Protein AF-0000000078660617 (afdb_homodimer)

pLDDT: mean 91.1, std 15.02, range [22.44, 98.62]

Secondary structure (DSSP, 8-state):
-TTGGGTTS---TTS---SEEEET-TTSHHHHHHHHH-TTS-EEEEES-HHHHHHHHHTT--EEE--GGGS-TTS-EEEEEEES-GGGSS-HHHHHHHHHHHHHHEEEEEEEEEE--TTHHHHHHTTEEETTTT-TT------HHHHHHHHHHHHHTTS-SEEEEEEEEE--BTTSTTEEETTSPTT--S--GGG------B-SS--EEEEEEEEE-S--HHHHHHHHHHHHHHSTT--EEEEEE-TT----/-TTGGGTTS---TTS---SEEEET-TTSHHHHHHHHH-TTS-EEEEES-HHHHHHHHHTT--EEE--GGGS-TTS-EEEEEEES-GGGSS-HHHHHHHHHHHHHHEEEEEEEEEE--TTHHHHHHTTEEETTTT-TT------HHHHHHHHHHHHHTTS-SEEEEEEEEE--BTTSTTEEETTSPTT--S--GGG------B-SS--EEEEEEEEE-S--HHHHHHHHHHHHHHSTT--EEEEEE-TT----

Solvent-accessible surface area (backbone atoms only — not comparable to full-atom values): 26597 Å² total; per-residue (Å²): 127,84,76,60,70,72,65,71,52,81,71,52,90,81,61,78,75,50,42,24,41,30,46,48,27,47,56,27,63,65,59,54,54,48,38,72,72,40,66,86,56,42,61,36,27,31,22,68,48,59,70,32,27,52,46,8,39,73,71,71,38,53,50,43,70,39,57,73,91,71,53,65,57,83,68,55,23,46,28,28,35,33,60,67,33,60,37,56,33,76,24,65,65,56,39,42,53,52,52,51,52,40,37,59,23,19,60,41,29,35,42,35,37,36,69,47,43,50,45,40,41,61,30,35,48,64,49,24,31,48,26,69,73,48,22,83,62,44,57,21,75,58,33,57,51,55,53,47,53,48,50,50,52,36,42,75,70,63,57,28,55,32,32,36,36,27,37,28,41,76,46,62,39,44,82,42,47,57,36,32,26,53,81,38,63,69,62,43,61,66,54,50,78,89,53,49,82,58,68,88,43,76,53,84,57,88,36,40,57,23,33,35,37,42,34,32,33,47,79,48,72,66,59,50,52,52,50,30,56,50,47,58,54,67,57,62,77,56,56,70,44,80,33,44,62,41,80,90,43,76,79,110,129,84,73,60,71,73,63,73,51,82,71,53,90,83,62,78,76,50,42,24,39,28,44,49,28,47,57,26,62,66,58,54,54,46,38,72,71,39,67,88,56,43,61,36,28,31,22,68,49,60,70,33,27,51,46,9,40,74,70,71,39,53,52,43,71,39,58,73,91,71,54,66,57,83,66,54,22,46,28,28,35,32,59,67,33,60,38,56,34,75,21,64,65,57,40,42,54,52,52,51,50,40,38,61,22,18,60,41,29,34,42,36,36,35,70,47,45,51,46,40,40,62,30,35,49,64,49,24,31,48,26,68,72,47,23,83,63,44,56,20,77,58,32,57,51,56,53,46,55,48,51,50,52,35,41,76,71,63,58,28,54,31,31,36,37,27,37,28,40,76,47,62,39,44,80,44,46,57,36,32,26,54,81,38,62,71,64,43,62,67,53,50,75,90,53,50,82,56,66,89,46,75,54,85,57,89,34,41,56,23,35,35,39,42,34,31,33,49,81,49,71,65,59,49,51,53,50,31,58,52,47,57,54,66,58,62,78,57,56,69,42,82,34,44,61,41,81,90,43,75,80,110

Structure (mmCIF, N/CA/C/O backbone):
data_AF-0000000078660617-model_v1
#
loop_
_entity.id
_entity.type
_entity.pdbx_description
1 polymer 'Methyltransferase domain-containing protein'
#
loop_
_atom_site.group_PDB
_atom_site.id
_atom_site.type_symbol
_atom_site.label_atom_id
_atom_site.label_alt_id
_atom_site.label_comp_id
_atom_site.label_asym_id
_atom_site.label_entity_id
_atom_site.label_seq_id
_atom_site.pdbx_PDB_ins_code
_atom_site.Cartn_x
_atom_site.Cartn_y
_atom_site.Cartn_z
_atom_site.occupancy
_atom_site.B_iso_or_equiv
_atom_site.auth_seq_id
_atom_site.auth_comp_id
_atom_site.auth_asym_id
_atom_site.auth_atom_id
_atom_site.pdbx_PDB_model_num
ATOM 1 N N . MET A 1 1 ? 3.074 -30.391 23.516 1 22.5 1 MET A N 1
ATOM 2 C CA . MET A 1 1 ? 2.209 -31.422 22.938 1 22.5 1 MET A CA 1
ATOM 3 C C . MET A 1 1 ? 2.09 -31.25 21.422 1 22.5 1 MET A C 1
ATOM 5 O O . MET A 1 1 ? 1.456 -32.062 20.75 1 22.5 1 MET A O 1
ATOM 9 N N . ASN A 1 2 ? 2.195 -29.891 21 1 25.31 2 ASN A N 1
ATOM 10 C CA . ASN A 1 2 ? 1.866 -29.5 19.625 1 25.31 2 ASN A CA 1
ATOM 11 C C . ASN A 1 2 ? 2.912 -30 18.641 1 25.31 2 ASN A C 1
ATOM 13 O O . ASN A 1 2 ? 3.121 -29.375 17.594 1 25.31 2 ASN A O 1
ATOM 17 N N . GLU A 1 3 ? 3.82 -30.859 19.062 1 29.42 3 GLU A N 1
ATOM 18 C CA . GLU A 1 3 ? 4.918 -31.594 18.453 1 29.42 3 GLU A CA 1
ATOM 19 C C . GLU A 1 3 ? 4.414 -32.5 17.344 1 29.42 3 GLU A C 1
ATOM 21 O O . GLU A 1 3 ? 5.203 -33.031 16.547 1 29.42 3 GLU A O 1
ATOM 26 N N . PHE A 1 4 ? 3.096 -32.875 17.516 1 28.97 4 PHE A N 1
ATOM 27 C CA . PHE A 1 4 ? 2.559 -33.969 16.688 1 28.97 4 PHE A CA 1
ATOM 28 C C . PHE A 1 4 ? 2.242 -33.469 15.281 1 28.97 4 PHE A C 1
ATOM 30 O O . PHE A 1 4 ? 1.921 -34.25 14.391 1 28.97 4 PHE A O 1
ATOM 37 N N . ALA A 1 5 ? 2.205 -32.188 15.117 1 35.31 5 ALA A N 1
ATOM 38 C CA . ALA A 1 5 ? 1.744 -31.641 13.852 1 35.31 5 ALA A CA 1
ATOM 39 C C . ALA A 1 5 ? 2.742 -31.922 12.734 1 35.31 5 ALA A C 1
ATOM 41 O O . ALA A 1 5 ? 2.434 -31.734 11.555 1 35.31 5 ALA A O 1
ATOM 42 N N . ASP A 1 6 ? 3.979 -32.156 13.055 1 36.5 6 ASP A N 1
ATOM 43 C CA . ASP A 1 6 ? 4.988 -32.5 12.055 1 36.5 6 ASP A CA 1
ATOM 44 C C . ASP A 1 6 ? 4.633 -33.781 11.312 1 36.5 6 ASP A C 1
ATOM 46 O O . ASP A 1 6 ? 5.152 -34.031 10.227 1 36.5 6 ASP A O 1
ATOM 50 N N . LEU A 1 7 ? 3.986 -34.75 12.008 1 35.75 7 LEU A N 1
ATOM 51 C CA . LEU A 1 7 ? 3.898 -36.156 11.664 1 35.75 7 LEU A CA 1
ATOM 52 C C . LEU A 1 7 ? 3 -36.375 10.453 1 35.75 7 LEU A C 1
ATOM 54 O O . LEU A 1 7 ? 3.117 -37.375 9.75 1 35.75 7 LEU A O 1
ATOM 58 N N . PHE A 1 8 ? 1.954 -35.562 10.367 1 38.44 8 PHE A N 1
ATOM 59 C CA . PHE A 1 8 ? 0.958 -36.031 9.414 1 38.44 8 PHE A CA 1
ATOM 60 C C . PHE A 1 8 ? 1.234 -35.5 8.023 1 38.44 8 PHE A C 1
ATOM 62 O O . PHE A 1 8 ? 0.303 -35.156 7.281 1 38.44 8 PHE A O 1
ATOM 69 N N . LEU A 1 9 ? 2.285 -34.688 7.836 1 46.97 9 LEU A N 1
ATOM 70 C CA . LEU A 1 9 ? 2.52 -34.562 6.402 1 46.97 9 LEU A CA 1
ATOM 71 C C . LEU A 1 9 ? 2.744 -35.938 5.781 1 46.97 9 LEU A C 1
ATOM 73 O O . LEU A 1 9 ? 3.406 -36.812 6.375 1 46.97 9 LEU A O 1
ATOM 77 N N . PRO A 1 10 ? 1.992 -36.562 4.969 1 40.28 10 PRO A N 1
ATOM 78 C CA . PRO A 1 10 ? 2.225 -37.906 4.484 1 40.28 10 PRO A CA 1
ATOM 79 C C . PRO A 1 10 ? 3.709 -38.25 4.324 1 40.28 10 PRO A C 1
ATOM 81 O O . PRO A 1 10 ? 4.41 -37.594 3.555 1 40.28 10 PRO A O 1
ATOM 84 N N . ASP A 1 11 ? 4.566 -38.281 5.281 1 39.41 11 ASP A N 1
ATOM 85 C CA . ASP A 1 11 ? 5.762 -39.094 5.039 1 39.41 11 ASP A CA 1
ATOM 86 C C . ASP A 1 11 ? 5.387 -40.5 4.609 1 39.41 11 ASP A C 1
ATOM 88 O O . ASP A 1 11 ? 6.168 -41.438 4.797 1 39.41 11 ASP A O 1
ATOM 92 N N . ALA A 1 12 ? 4.027 -40.844 4.465 1 36.88 12 ALA A N 1
ATOM 93 C CA . ALA A 1 12 ? 3.883 -42.312 4.273 1 36.88 12 ALA A CA 1
ATOM 94 C C . ALA A 1 12 ? 4.746 -42.781 3.115 1 36.88 12 ALA A C 1
ATOM 96 O O . ALA A 1 12 ? 4.738 -42.188 2.035 1 36.88 12 ALA A O 1
ATOM 97 N N . GLU A 1 13 ? 5.691 -43.562 3.223 1 41 13 GLU A N 1
ATOM 98 C CA . GLU A 1 13 ? 6.59 -44.25 2.291 1 41 13 GLU A CA 1
ATOM 99 C C . GLU A 1 13 ? 6.016 -44.25 0.878 1 41 13 GLU A C 1
ATOM 101 O O . GLU A 1 13 ? 6.75 -44.094 -0.1 1 41 13 GLU A O 1
ATOM 106 N N . GLY A 1 14 ? 4.758 -44.719 0.605 1 41.97 14 GLY A N 1
ATOM 107 C CA . GLY A 1 14 ? 4.113 -45 -0.665 1 41.97 14 GLY A CA 1
ATOM 108 C C . GLY A 1 14 ? 3.342 -43.812 -1.224 1 41.97 14 GLY A C 1
ATOM 109 O O . GLY A 1 14 ? 2.73 -43.906 -2.289 1 41.97 14 GLY A O 1
ATOM 110 N N . ALA A 1 15 ? 2.961 -42.812 -0.422 1 49.03 15 ALA A N 1
ATOM 111 C CA . ALA A 1 15 ? 2.09 -41.75 -0.929 1 49.03 15 ALA A CA 1
ATOM 112 C C . ALA A 1 15 ? 2.881 -40.719 -1.745 1 49.03 15 ALA A C 1
ATOM 114 O O . ALA A 1 15 ? 3.916 -40.219 -1.293 1 49.03 15 ALA A O 1
ATOM 115 N N . THR A 1 16 ? 2.75 -40.719 -3.041 1 60.44 16 THR A N 1
ATOM 116 C CA . THR A 1 16 ? 3.338 -39.812 -4.043 1 60.44 16 THR A CA 1
ATOM 117 C C . THR A 1 16 ? 3.283 -38.375 -3.58 1 60.44 16 THR A C 1
ATOM 119 O O . THR A 1 16 ? 2.264 -37.906 -3.053 1 60.44 16 THR A O 1
ATOM 122 N N . SER A 1 17 ? 4.355 -37.688 -3.342 1 81.12 17 SER A N 1
ATOM 123 C CA . SER A 1 17 ? 4.539 -36.281 -2.977 1 81.12 17 SER A CA 1
ATOM 124 C C . SER A 1 17 ? 3.703 -35.375 -3.865 1 81.12 17 SER A C 1
ATOM 126 O O . SER A 1 17 ? 3.588 -35.594 -5.07 1 81.12 17 SER A O 1
ATOM 128 N N . PRO A 1 18 ? 2.955 -34.5 -3.248 1 92.62 18 PRO A N 1
ATOM 129 C CA . PRO A 1 18 ? 2.17 -33.562 -4.074 1 92.62 18 PRO A CA 1
ATOM 130 C C . PRO A 1 18 ? 3.029 -32.781 -5.066 1 92.62 18 PRO A C 1
ATOM 132 O O . PRO A 1 18 ? 4.242 -32.656 -4.875 1 92.62 18 PRO A O 1
ATOM 135 N N . ASP A 1 19 ? 2.404 -32.469 -6.176 1 95.25 19 ASP A N 1
ATOM 136 C CA . ASP A 1 19 ? 3.064 -31.641 -7.188 1 95.25 19 ASP A CA 1
ATOM 137 C C . ASP A 1 19 ? 3.188 -30.188 -6.727 1 95.25 19 ASP A C 1
ATOM 139 O O . ASP A 1 19 ? 4.129 -29.484 -7.105 1 95.25 19 ASP A O 1
ATOM 143 N N . TYR A 1 20 ? 2.186 -29.734 -5.957 1 96.62 20 TYR A N 1
ATOM 144 C CA . TYR A 1 20 ? 2.234 -28.344 -5.516 1 96.62 20 TYR A CA 1
ATOM 145 C C . TYR A 1 20 ? 1.465 -28.156 -4.215 1 96.62 20 TYR A C 1
ATOM 147 O O . TYR A 1 20 ? 0.641 -29 -3.848 1 96.62 20 TYR A O 1
ATOM 155 N N . TYR A 1 21 ? 1.816 -27.094 -3.518 1 97.75 21 TYR A N 1
ATOM 156 C CA . TYR A 1 21 ? 1.036 -26.625 -2.381 1 97.75 21 TYR A CA 1
ATOM 157 C C . TYR A 1 21 ? 0.252 -25.375 -2.742 1 97.75 21 TYR A C 1
ATOM 159 O O . TYR A 1 21 ? 0.714 -24.547 -3.539 1 97.75 21 TYR A O 1
ATOM 167 N N . ASP A 1 22 ? -0.92 -25.266 -2.197 1 98.38 22 ASP A N 1
ATOM 168 C CA . ASP A 1 22 ? -1.673 -24.016 -2.184 1 98.38 22 ASP A CA 1
ATOM 169 C C . ASP A 1 22 ? -1.687 -23.406 -0.786 1 98.38 22 ASP A C 1
ATOM 171 O O . ASP A 1 22 ? -2.449 -23.828 0.081 1 98.38 22 ASP A O 1
ATOM 175 N N . PHE A 1 23 ? -0.853 -22.406 -0.608 1 98.5 23 PHE A N 1
ATOM 176 C CA . PHE A 1 23 ? -0.718 -21.734 0.679 1 98.5 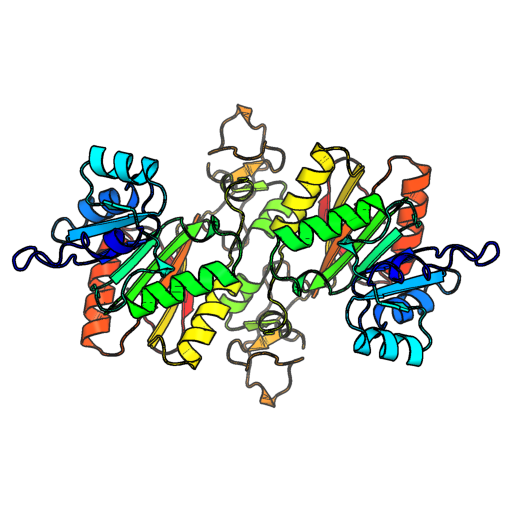23 PHE A CA 1
ATOM 177 C C . PHE A 1 23 ? -1.911 -20.812 0.942 1 98.5 23 PHE A C 1
ATOM 179 O O . PHE A 1 23 ? -2.256 -19.984 0.106 1 98.5 23 PHE A O 1
ATOM 186 N N . GLY A 1 24 ? -2.463 -20.922 2.158 1 98.5 24 GLY A N 1
ATOM 187 C CA . GLY A 1 24 ? -3.695 -20.188 2.436 1 98.5 24 GLY A CA 1
ATOM 188 C C . GLY A 1 24 ? -4.867 -20.672 1.597 1 98.5 24 GLY A C 1
ATOM 189 O O . GLY A 1 24 ? -5.566 -19.859 0.987 1 98.5 24 GLY A O 1
ATOM 190 N N . CYS A 1 25 ? -5.16 -21.922 1.626 1 98.44 25 CYS A N 1
ATOM 191 C CA . CYS A 1 25 ? -6.059 -22.516 0.647 1 98.44 25 CYS A CA 1
ATOM 192 C C . CYS A 1 25 ? -7.516 -22.25 1.005 1 98.44 25 CYS A C 1
ATOM 194 O O . CYS A 1 25 ? -8.406 -22.453 0.185 1 98.44 25 CYS A O 1
ATOM 196 N N . SER A 1 26 ? -7.742 -21.859 2.229 1 98.06 26 SER A N 1
ATOM 197 C CA . SER A 1 26 ? -9.102 -21.609 2.695 1 98.06 26 SER A CA 1
ATOM 198 C C . SER A 1 26 ? -10.016 -22.797 2.389 1 98.06 26 SER A C 1
ATOM 200 O O . SER A 1 26 ? -9.68 -23.938 2.703 1 98.06 26 SER A O 1
ATOM 202 N N . SER A 1 27 ? -11.156 -22.578 1.666 1 98.19 27 SER A N 1
ATOM 203 C CA . SER A 1 27 ? -12.117 -23.641 1.419 1 98.19 27 SER A CA 1
ATOM 204 C C . SER A 1 27 ? -11.75 -24.453 0.174 1 98.19 27 SER A C 1
ATOM 206 O O . SER A 1 27 ? -12.523 -25.297 -0.279 1 98.19 27 SER A O 1
ATOM 208 N N . GLY A 1 28 ? -10.664 -24.188 -0.435 1 98.25 28 GLY A N 1
ATOM 209 C CA . GLY A 1 28 ? -10.133 -25.031 -1.489 1 98.25 28 GLY A CA 1
ATOM 210 C C . GLY A 1 28 ? -10.516 -24.562 -2.881 1 98.25 28 GLY A C 1
ATOM 211 O O . GLY A 1 28 ? -10.398 -25.328 -3.848 1 98.25 28 GLY A O 1
ATOM 212 N N . GLY A 1 29 ? -11 -23.344 -3.025 1 96.38 29 GLY A N 1
ATOM 213 C CA . GLY A 1 29 ? -11.445 -22.844 -4.312 1 96.38 29 GLY A CA 1
ATOM 214 C C . GLY A 1 29 ? -10.375 -22.906 -5.383 1 96.38 29 GLY A C 1
ATOM 215 O O . GLY A 1 29 ? -10.633 -23.344 -6.504 1 96.38 29 GLY A O 1
ATOM 216 N N . ASN A 1 30 ? -9.195 -22.422 -5.082 1 96.31 30 ASN A N 1
ATOM 217 C CA . ASN A 1 30 ? -8.102 -22.422 -6.051 1 96.31 30 ASN A CA 1
ATOM 218 C C . ASN A 1 30 ? -7.676 -23.844 -6.406 1 96.31 30 ASN A C 1
ATOM 220 O O . ASN A 1 30 ? -7.309 -24.125 -7.551 1 96.31 30 ASN A O 1
ATOM 224 N N . LEU A 1 31 ? -7.664 -24.75 -5.438 1 96.94 31 LEU A N 1
ATOM 225 C CA . LEU A 1 31 ? -7.359 -26.156 -5.707 1 96.94 31 LEU A CA 1
ATOM 226 C C . LEU A 1 31 ? -8.328 -26.734 -6.73 1 96.94 31 LEU A C 1
ATOM 228 O O . LEU A 1 31 ? -7.906 -27.391 -7.688 1 96.94 31 LEU A O 1
ATOM 232 N N . ALA A 1 32 ? -9.562 -26.469 -6.477 1 96.19 32 ALA A N 1
ATOM 233 C CA . ALA A 1 32 ? -10.594 -26.953 -7.395 1 96.19 32 ALA A CA 1
ATOM 234 C C . ALA A 1 32 ? -10.406 -26.359 -8.789 1 96.19 32 ALA A C 1
ATOM 236 O O . ALA A 1 32 ? -10.555 -27.047 -9.797 1 96.19 32 ALA A O 1
ATOM 237 N N . PHE A 1 33 ? -10.109 -25.094 -8.781 1 93 33 PHE A N 1
ATOM 238 C CA . PHE A 1 33 ? -9.891 -24.375 -10.031 1 93 33 PHE A CA 1
ATOM 239 C C . PHE A 1 33 ? -8.75 -25.016 -10.82 1 93 33 PHE A C 1
ATOM 241 O O . PHE A 1 33 ? -8.914 -25.344 -12 1 93 33 PHE A O 1
ATOM 248 N N . ILE A 1 34 ? -7.637 -25.266 -10.258 1 93.31 34 ILE A N 1
ATOM 249 C CA . ILE A 1 34 ? -6.457 -25.812 -10.914 1 93.31 34 ILE A CA 1
ATOM 250 C C . ILE A 1 34 ? -6.746 -27.25 -11.367 1 93.31 34 ILE A C 1
ATOM 252 O O . ILE A 1 34 ? -6.379 -27.641 -12.477 1 93.31 34 ILE A O 1
ATOM 256 N N . ALA A 1 35 ? -7.434 -27.969 -10.547 1 93 35 ALA A N 1
ATOM 257 C CA . ALA A 1 35 ? -7.766 -29.344 -10.867 1 93 35 ALA A CA 1
ATOM 258 C C . ALA A 1 35 ? -8.617 -29.438 -12.125 1 93 35 ALA A C 1
ATOM 260 O O . ALA A 1 35 ? -8.547 -30.422 -12.875 1 93 35 ALA A O 1
ATOM 261 N N . GLY A 1 36 ? -9.391 -28.453 -12.312 1 89.25 36 GLY A N 1
ATOM 262 C CA . GLY A 1 36 ? -10.234 -28.422 -13.5 1 89.25 36 GLY A CA 1
ATOM 263 C C . GLY A 1 36 ? -9.438 -28.312 -14.789 1 89.25 36 GLY A C 1
ATOM 264 O O . GLY A 1 36 ? -9.859 -28.812 -15.828 1 89.25 36 GLY A O 1
ATOM 265 N N . PHE A 1 37 ? -8.305 -27.672 -14.75 1 86.12 37 PHE A N 1
ATOM 266 C CA . PHE A 1 37 ? -7.504 -27.438 -15.953 1 86.12 37 PHE A CA 1
ATOM 267 C C . PHE A 1 37 ? -6.316 -28.391 -16 1 86.12 37 PHE A C 1
ATOM 269 O O . PHE A 1 37 ? -5.824 -28.719 -17.094 1 86.12 37 PHE A O 1
ATOM 276 N N . LEU A 1 38 ? -5.906 -28.781 -14.828 1 89.94 38 LEU A N 1
ATOM 277 C CA . LEU A 1 38 ? -4.742 -29.656 -14.711 1 89.94 38 LEU A CA 1
ATOM 278 C C . LEU A 1 38 ? -5.035 -30.844 -13.797 1 89.94 38 LEU A C 1
ATOM 280 O O . LEU A 1 38 ? -4.402 -31 -12.75 1 89.94 38 LEU A O 1
ATOM 284 N N . PRO A 1 39 ? -5.859 -31.688 -14.25 1 91.5 39 PRO A N 1
ATOM 285 C CA . PRO A 1 39 ? -6.301 -32.781 -13.398 1 91.5 39 PRO A CA 1
ATOM 286 C C . PRO A 1 39 ? -5.172 -33.781 -13.062 1 91.5 39 PRO A C 1
ATOM 288 O O . PRO A 1 39 ? -5.281 -34.531 -12.117 1 91.5 39 PRO A O 1
ATOM 291 N N . GLU A 1 40 ? -4.141 -33.781 -13.773 1 92.62 40 GLU A N 1
ATOM 292 C CA . GLU A 1 40 ? -3.035 -34.688 -13.562 1 92.62 40 GLU A CA 1
ATOM 293 C C . GLU A 1 40 ? -2.164 -34.25 -12.391 1 92.62 40 GLU A C 1
ATOM 295 O O . GLU A 1 40 ? -1.352 -35.031 -11.891 1 92.62 40 GLU A O 1
ATOM 300 N N . LEU A 1 41 ? -2.283 -33.062 -12.008 1 93.62 41 LEU A N 1
ATOM 301 C CA . LEU A 1 41 ? -1.464 -32.531 -10.914 1 93.62 41 LEU A CA 1
ATOM 302 C C . LEU A 1 41 ? -2.141 -32.781 -9.57 1 93.62 41 LEU A C 1
ATOM 304 O O . LEU A 1 41 ? -3.359 -32.625 -9.445 1 93.62 41 LEU A O 1
ATOM 308 N N . LYS A 1 42 ? -1.396 -33.156 -8.625 1 95.5 42 LYS A N 1
ATOM 309 C CA . LYS A 1 42 ? -1.876 -33.344 -7.258 1 95.5 42 LYS A CA 1
ATOM 310 C C . LYS A 1 42 ? -1.527 -32.125 -6.383 1 95.5 42 LYS A C 1
ATOM 312 O O . LYS A 1 42 ? -0.35 -31.844 -6.141 1 95.5 42 LYS A O 1
ATOM 317 N N . GLY A 1 43 ? -2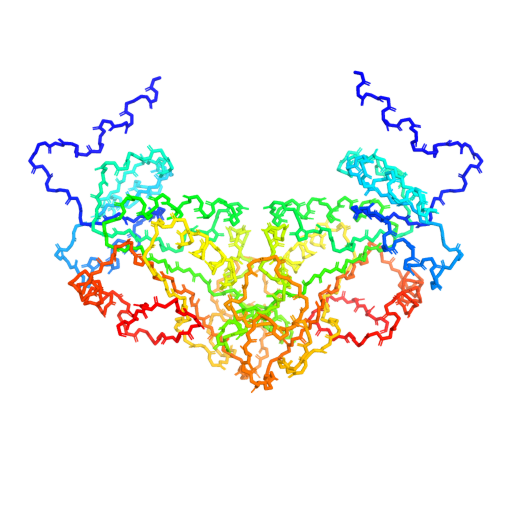.541 -31.531 -5.891 1 96.62 43 GLY A N 1
ATOM 318 C CA . GLY A 1 43 ? -2.348 -30.375 -5.023 1 96.62 43 GLY A CA 1
ATOM 319 C C . GLY A 1 43 ? -2.752 -30.641 -3.584 1 96.62 43 GLY A C 1
ATOM 320 O O . GLY A 1 43 ? -3.67 -31.422 -3.326 1 96.62 43 GLY A O 1
ATOM 321 N N . VAL A 1 44 ? -2.068 -30 -2.664 1 97.81 44 VAL A N 1
ATOM 322 C CA . VAL A 1 44 ? -2.438 -30.016 -1.252 1 97.81 44 VAL A CA 1
ATOM 323 C C . VAL A 1 44 ? -2.568 -28.578 -0.731 1 97.81 44 VAL A C 1
ATOM 325 O O . VAL A 1 44 ? -1.656 -27.766 -0.9 1 97.81 44 VAL A O 1
ATOM 328 N N . GLY A 1 45 ? -3.707 -28.312 -0.144 1 98.38 45 GLY A N 1
ATOM 329 C CA . GLY A 1 45 ? -3.918 -27.016 0.482 1 98.38 45 GLY A CA 1
ATOM 330 C C . GLY A 1 45 ? -3.371 -26.938 1.895 1 98.38 45 GLY A C 1
ATOM 331 O O . GLY A 1 45 ? -3.447 -27.906 2.648 1 98.38 45 GLY A O 1
ATOM 332 N N . ILE A 1 46 ? -2.805 -25.812 2.217 1 98.38 46 ILE A N 1
ATOM 333 C CA . ILE A 1 46 ? -2.312 -25.547 3.564 1 98.38 46 ILE A CA 1
ATOM 334 C C . ILE A 1 46 ? -3.016 -24.312 4.145 1 98.38 46 ILE A C 1
ATOM 336 O O . ILE A 1 46 ? -3.023 -23.25 3.525 1 98.38 46 ILE A O 1
ATOM 340 N N . ASP A 1 47 ? -3.629 -24.438 5.281 1 98.44 47 ASP A N 1
ATOM 341 C CA . ASP A 1 47 ? -4.266 -23.312 5.977 1 98.44 47 ASP A CA 1
ATOM 342 C C . ASP A 1 47 ? -4.219 -23.516 7.488 1 98.44 47 ASP A C 1
ATOM 344 O O . ASP A 1 47 ? -4.254 -24.641 7.977 1 98.44 47 ASP A O 1
ATOM 348 N N . ILE A 1 48 ? -4.113 -22.453 8.195 1 98 48 ILE A N 1
ATOM 349 C CA . ILE A 1 48 ? -3.996 -22.531 9.648 1 98 48 ILE A CA 1
ATOM 350 C C . ILE A 1 48 ? -5.383 -22.688 10.266 1 98 48 ILE A C 1
ATOM 352 O O . ILE A 1 48 ? -5.512 -23.094 11.422 1 98 48 ILE A O 1
ATOM 356 N N . ASN A 1 49 ? -6.43 -22.328 9.523 1 98 49 ASN A N 1
ATOM 357 C CA . ASN A 1 49 ? -7.801 -22.344 10.016 1 98 49 ASN A CA 1
ATOM 358 C C . ASN A 1 49 ? -8.445 -23.719 9.852 1 98 49 ASN A C 1
ATOM 360 O O . ASN A 1 49 ? -8.742 -24.141 8.734 1 98 49 ASN A O 1
ATOM 364 N N . GLU A 1 50 ? -8.812 -24.328 10.906 1 98.19 50 GLU A N 1
ATOM 365 C CA . GLU A 1 50 ? -9.336 -25.703 10.914 1 98.19 50 GLU A CA 1
ATOM 366 C C . GLU A 1 50 ? -10.688 -25.766 10.211 1 98.19 50 GLU A C 1
ATOM 368 O O . GLU A 1 50 ? -10.969 -26.734 9.492 1 98.19 50 GLU A O 1
ATOM 373 N N . ALA A 1 51 ? -11.438 -24.812 10.438 1 98.44 51 ALA A N 1
ATOM 374 C CA . ALA A 1 51 ? -12.773 -24.812 9.844 1 98.44 51 ALA A CA 1
ATOM 375 C C . ALA A 1 51 ? -12.695 -24.703 8.32 1 98.44 51 ALA A C 1
ATOM 377 O O . ALA A 1 51 ? -13.461 -25.344 7.602 1 98.44 51 ALA A O 1
ATOM 378 N N . LYS A 1 52 ? -11.812 -23.906 7.809 1 98.5 52 LYS A N 1
ATOM 379 C CA . LYS A 1 52 ? -11.633 -23.75 6.367 1 98.5 52 LYS A CA 1
ATOM 380 C C . LYS A 1 52 ? -11.094 -25.031 5.734 1 98.5 52 LYS A C 1
ATOM 382 O O . LYS A 1 52 ? -11.539 -25.438 4.664 1 98.5 52 LYS A O 1
ATOM 387 N N . VAL A 1 53 ? -10.18 -25.656 6.398 1 98.38 53 VAL A N 1
ATOM 388 C CA . VAL A 1 53 ? -9.609 -26.906 5.898 1 98.38 53 VAL A CA 1
ATOM 389 C C . VAL A 1 53 ? -10.695 -27.969 5.82 1 98.38 53 VAL A C 1
ATOM 391 O O . VAL A 1 53 ? -10.781 -28.703 4.832 1 98.38 53 VAL A O 1
ATOM 394 N N . ALA A 1 54 ? -11.531 -28.016 6.871 1 98.5 54 ALA A N 1
ATOM 395 C CA . ALA A 1 54 ? -12.625 -28.984 6.871 1 98.5 54 ALA A CA 1
ATOM 396 C C . ALA A 1 54 ? -13.562 -28.75 5.688 1 98.5 54 ALA A C 1
ATOM 398 O O . ALA A 1 54 ? -14.016 -29.719 5.055 1 98.5 54 ALA A O 1
ATOM 399 N N . LEU A 1 55 ? -13.789 -27.562 5.398 1 98.56 55 LEU A N 1
ATOM 400 C CA . LEU A 1 55 ? -14.633 -27.219 4.262 1 98.56 55 LEU A CA 1
ATOM 401 C C . LEU A 1 55 ? -13.992 -27.656 2.951 1 98.56 55 LEU A C 1
ATOM 403 O O . LEU A 1 55 ? -14.664 -28.172 2.064 1 98.56 55 LEU A O 1
ATOM 407 N N . ALA A 1 56 ? -12.75 -27.422 2.812 1 98.44 56 ALA A N 1
ATOM 408 C CA . ALA A 1 56 ? -12.023 -27.828 1.615 1 98.44 56 ALA A CA 1
ATOM 409 C C . ALA A 1 56 ? -12.086 -29.344 1.427 1 98.44 56 ALA A C 1
ATOM 411 O O . ALA A 1 56 ? -12.344 -29.828 0.322 1 98.44 56 ALA A O 1
ATOM 412 N N . GLN A 1 57 ? -11.898 -30.047 2.508 1 98.19 57 GLN A N 1
ATOM 413 C CA . GLN A 1 57 ? -11.945 -31.5 2.469 1 98.19 57 GLN A CA 1
ATOM 414 C C . GLN A 1 57 ? -13.336 -32 2.092 1 98.19 57 GLN A C 1
ATOM 416 O O . GLN A 1 57 ? -13.477 -32.906 1.28 1 98.19 57 GLN A O 1
ATOM 421 N N . ASN A 1 58 ? -14.289 -31.344 2.645 1 98.31 58 ASN A N 1
ATOM 422 C CA . ASN A 1 58 ? -15.664 -31.703 2.332 1 98.31 58 ASN A CA 1
ATOM 423 C C . ASN A 1 58 ? -15.977 -31.484 0.855 1 98.31 58 ASN A C 1
ATOM 425 O O . ASN A 1 58 ? -16.828 -32.188 0.287 1 98.31 58 ASN A O 1
ATOM 429 N N . ARG A 1 59 ? -15.227 -30.641 0.26 1 97.62 59 ARG A N 1
ATOM 430 C CA . ARG A 1 59 ? -15.43 -30.328 -1.151 1 97.62 59 ARG A CA 1
ATOM 431 C C . ARG A 1 59 ? -14.555 -31.203 -2.037 1 97.62 59 ARG A C 1
ATOM 433 O O . ARG A 1 59 ? -14.445 -30.969 -3.242 1 97.62 59 ARG A O 1
ATOM 440 N N . GLY A 1 60 ? -13.828 -32.094 -1.426 1 96.69 60 GLY A N 1
ATOM 441 C CA . GLY A 1 60 ? -13.094 -33.094 -2.188 1 96.69 60 GLY A CA 1
ATOM 442 C C . GLY A 1 60 ? -11.633 -32.719 -2.398 1 96.69 60 GLY A C 1
ATOM 443 O O . GLY A 1 60 ? -10.938 -33.344 -3.199 1 96.69 60 GLY A O 1
ATOM 444 N N . GLN A 1 61 ? -11.227 -31.672 -1.709 1 97.19 61 GLN A N 1
ATOM 445 C CA . GLN A 1 61 ? 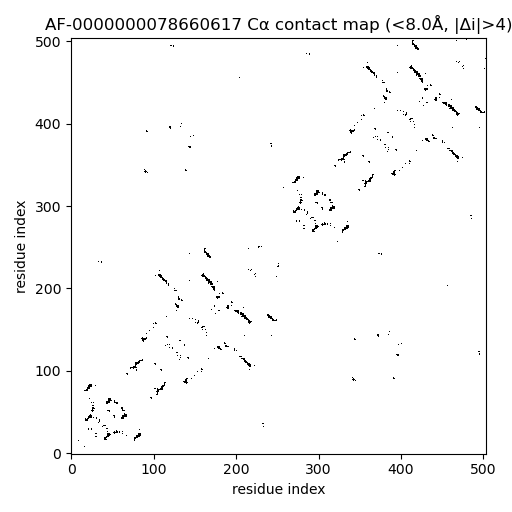-9.836 -31.25 -1.865 1 97.19 61 GLN A CA 1
ATOM 446 C C . GLN A 1 61 ? -8.953 -31.844 -0.77 1 97.19 61 GLN A C 1
ATOM 448 O O . GLN A 1 61 ? -9.422 -32.094 0.347 1 97.19 61 GLN A O 1
ATOM 453 N N . GLU A 1 62 ? -7.719 -32.125 -1.151 1 97.38 62 GLU A N 1
ATOM 454 C CA . GLU A 1 62 ? -6.73 -32.469 -0.128 1 97.38 62 GLU A CA 1
ATOM 455 C C . GLU A 1 62 ? -6.188 -31.203 0.539 1 97.38 62 GLU A C 1
ATOM 457 O O . GLU A 1 62 ? -5.648 -30.312 -0.133 1 97.38 62 GLU A O 1
ATOM 462 N N . ALA A 1 63 ? -6.371 -31.109 1.861 1 97.81 63 ALA A N 1
ATOM 463 C CA . ALA A 1 63 ? -5.922 -29.938 2.613 1 97.81 63 ALA A CA 1
ATOM 464 C C . ALA A 1 63 ? -5.508 -30.328 4.031 1 97.81 63 ALA A C 1
ATOM 466 O O . ALA A 1 63 ? -6.051 -31.281 4.605 1 97.81 63 ALA A O 1
ATOM 467 N N . ILE A 1 64 ? -4.566 -29.578 4.602 1 97.12 64 ILE A N 1
ATOM 468 C CA . ILE A 1 64 ? -4.051 -29.891 5.93 1 97.12 64 ILE A CA 1
ATOM 469 C C . ILE A 1 64 ? -3.975 -28.609 6.758 1 97.12 64 ILE A C 1
ATOM 471 O O . ILE A 1 64 ? -3.678 -27.531 6.23 1 97.12 64 ILE A O 1
ATOM 475 N N . VAL A 1 65 ? -4.25 -28.734 8.055 1 97.88 65 VAL A N 1
ATOM 476 C CA . VAL A 1 65 ? -4.09 -27.625 8.984 1 97.88 65 VAL A CA 1
ATOM 477 C C . VAL A 1 65 ? -2.621 -27.484 9.383 1 97.88 65 VAL A C 1
ATOM 479 O O . VAL A 1 65 ? -2.051 -28.391 9.992 1 97.88 65 VAL A O 1
ATOM 482 N N . ARG A 1 66 ? -2.021 -26.328 9.031 1 96.75 66 ARG A N 1
ATOM 483 C CA . ARG A 1 66 ? -0.616 -26.109 9.367 1 96.75 66 ARG A CA 1
ATOM 484 C C . ARG A 1 66 ? -0.248 -24.641 9.289 1 96.75 66 ARG A C 1
ATOM 486 O O . ARG A 1 66 ? -0.812 -23.891 8.492 1 96.75 66 ARG A O 1
ATOM 493 N N . ASP A 1 67 ? 0.653 -24.328 10.156 1 97.5 67 ASP A N 1
ATOM 494 C CA . ASP A 1 67 ? 1.318 -23.047 10.031 1 97.5 67 ASP A CA 1
ATOM 495 C C . ASP A 1 67 ? 2.369 -23.078 8.922 1 97.5 67 ASP A C 1
ATOM 497 O O . ASP A 1 67 ? 3.395 -23.75 9.055 1 97.5 67 ASP A O 1
ATOM 501 N N . ILE A 1 68 ? 2.115 -22.344 7.914 1 97.38 68 ILE A N 1
ATOM 502 C CA . ILE A 1 68 ? 2.961 -22.344 6.727 1 97.38 68 ILE A CA 1
ATOM 503 C C . ILE A 1 68 ? 4.398 -22 7.117 1 97.38 68 ILE A C 1
ATOM 505 O O . ILE A 1 68 ? 5.344 -22.609 6.602 1 97.38 68 ILE A O 1
ATOM 509 N N . LEU A 1 69 ? 4.598 -21.078 8.031 1 97.12 69 LEU A N 1
ATOM 510 C CA . LEU A 1 69 ? 5.934 -20.594 8.383 1 97.12 69 LEU A CA 1
ATOM 511 C C . LEU A 1 69 ? 6.691 -21.656 9.18 1 97.12 69 LEU A C 1
ATOM 513 O O . LEU A 1 69 ? 7.914 -21.562 9.328 1 97.12 69 LEU A O 1
ATOM 517 N N . LYS A 1 70 ? 5.996 -22.641 9.641 1 95.5 70 LYS A N 1
ATOM 518 C CA . LYS A 1 70 ? 6.633 -23.703 10.406 1 95.5 70 LYS A CA 1
ATOM 519 C C . LYS A 1 70 ? 6.797 -24.969 9.555 1 95.5 70 LYS A C 1
ATOM 521 O O . LYS A 1 70 ? 7.324 -25.969 10.031 1 95.5 70 LYS A O 1
ATOM 526 N N . MET A 1 71 ? 6.336 -24.938 8.352 1 94.56 71 MET A N 1
ATOM 527 C CA . MET A 1 71 ? 6.488 -26.094 7.465 1 94.56 71 MET A CA 1
ATOM 528 C C . MET A 1 71 ? 7.961 -26.406 7.219 1 94.56 71 MET A C 1
ATOM 530 O O . MET A 1 71 ? 8.758 -25.5 6.988 1 94.56 71 MET A O 1
ATOM 534 N N . PRO A 1 72 ? 8.289 -27.672 7.273 1 92.44 72 PRO A N 1
ATOM 535 C CA . PRO A 1 72 ? 9.672 -28.031 6.934 1 92.44 72 PRO A CA 1
ATOM 536 C C . PRO A 1 72 ? 10.008 -27.75 5.469 1 92.44 72 PRO A C 1
ATOM 538 O O . PRO A 1 72 ? 9.211 -28.062 4.578 1 92.44 72 PRO A O 1
ATOM 541 N N . GLU A 1 73 ? 11.109 -27.25 5.215 1 89.62 73 GLU A N 1
ATOM 542 C CA . GLU A 1 73 ? 11.539 -26.891 3.867 1 89.62 73 GLU A CA 1
ATOM 543 C C . GLU A 1 73 ? 12 -28.109 3.08 1 89.62 73 GLU A C 1
ATOM 545 O O . GLU A 1 73 ? 12.188 -28.031 1.864 1 89.62 73 GLU A O 1
ATOM 550 N N . SER A 1 74 ? 12.109 -29.219 3.758 1 85.81 74 SER A N 1
ATOM 551 C CA . SER A 1 74 ? 12.469 -30.469 3.111 1 85.81 74 SER A CA 1
ATOM 552 C C . SER A 1 74 ? 11.312 -31.031 2.299 1 85.81 74 SER A C 1
ATOM 554 O O . SER A 1 74 ? 11.5 -31.891 1.439 1 85.81 74 SER A O 1
ATOM 556 N N . LYS A 1 75 ? 10.211 -30.531 2.572 1 85.38 75 LYS A N 1
ATOM 557 C CA . LYS A 1 75 ? 9.023 -30.984 1.846 1 85.38 75 LYS A CA 1
ATOM 558 C C . LYS A 1 75 ? 8.789 -30.141 0.594 1 85.38 75 LYS A C 1
ATOM 560 O O . LYS A 1 75 ? 7.762 -29.469 0.47 1 85.38 75 LYS A O 1
ATOM 565 N N . GLN A 1 76 ? 9.648 -30.344 -0.321 1 91.94 76 GLN A N 1
ATOM 566 C CA . GLN A 1 76 ? 9.633 -29.516 -1.525 1 91.94 76 GLN A CA 1
ATOM 567 C C . GLN A 1 76 ? 8.602 -30.047 -2.527 1 91.94 76 GLN A C 1
ATOM 569 O O . GLN A 1 76 ? 8.328 -31.234 -2.58 1 91.94 76 GLN A O 1
ATOM 574 N N . VAL A 1 77 ? 8.047 -29.172 -3.227 1 95.19 77 VAL A N 1
ATOM 575 C CA . VAL A 1 77 ? 7.117 -29.453 -4.312 1 95.19 77 VAL A CA 1
ATOM 576 C C . VAL A 1 77 ? 7.562 -28.719 -5.574 1 95.19 77 VAL A C 1
ATOM 578 O O . VAL A 1 77 ? 8.516 -27.922 -5.539 1 95.19 77 VAL A O 1
ATOM 581 N N . ASP A 1 78 ? 6.906 -29.031 -6.664 1 93.81 78 ASP A N 1
ATOM 582 C CA . ASP A 1 78 ? 7.297 -28.391 -7.922 1 93.81 78 ASP A CA 1
ATOM 583 C C . ASP A 1 78 ? 7.016 -26.891 -7.887 1 93.81 78 ASP A C 1
ATOM 585 O O . ASP A 1 78 ? 7.871 -26.078 -8.258 1 93.81 78 ASP A O 1
ATOM 589 N N . PHE A 1 79 ? 5.809 -26.531 -7.473 1 95.31 79 PHE A N 1
ATOM 590 C CA . PHE A 1 79 ? 5.496 -25.109 -7.375 1 95.31 79 PHE A CA 1
ATOM 591 C C . PHE A 1 79 ? 4.527 -24.844 -6.23 1 95.31 79 PHE A C 1
ATOM 593 O O . PHE A 1 79 ? 3.953 -25.781 -5.668 1 95.31 79 PHE A O 1
ATOM 600 N N . VAL A 1 80 ? 4.434 -23.625 -5.801 1 97.19 80 VAL A N 1
ATOM 601 C CA . VAL A 1 80 ? 3.531 -23.172 -4.746 1 97.19 80 VAL A CA 1
ATOM 602 C C . VAL A 1 80 ? 2.633 -22.062 -5.277 1 97.19 80 VAL A C 1
ATOM 604 O O . VAL A 1 80 ? 3.092 -21.172 -6.008 1 97.19 80 VAL A O 1
ATOM 607 N N . THR A 1 81 ? 1.376 -22.156 -4.957 1 97.5 81 THR A N 1
ATOM 608 C CA . THR A 1 81 ? 0.449 -21.094 -5.301 1 97.5 81 THR A CA 1
ATOM 609 C C . THR A 1 81 ? -0.025 -20.359 -4.043 1 97.5 81 THR A C 1
ATOM 611 O O . THR A 1 81 ? -0.105 -20.953 -2.969 1 97.5 81 THR A O 1
ATOM 614 N N . MET A 1 82 ? -0.212 -19.125 -4.191 1 98.06 82 MET A N 1
ATOM 615 C CA . MET A 1 82 ? -0.878 -18.25 -3.225 1 98.06 82 MET A CA 1
ATOM 616 C C . MET A 1 82 ? -1.945 -17.406 -3.902 1 98.06 82 MET A C 1
ATOM 618 O O . MET A 1 82 ? -1.655 -16.312 -4.391 1 98.06 82 MET A O 1
ATOM 622 N N . ALA A 1 83 ? -3.141 -17.859 -3.836 1 96.62 83 ALA A N 1
ATOM 623 C CA . ALA A 1 83 ? -4.254 -17.172 -4.496 1 96.62 83 ALA A CA 1
ATOM 624 C C . ALA A 1 83 ? -5.16 -16.5 -3.477 1 96.62 83 ALA A C 1
ATOM 626 O O . ALA A 1 83 ? -5.848 -17.172 -2.701 1 96.62 83 ALA A O 1
ATOM 627 N N . HIS A 1 84 ? -5.133 -15.094 -3.576 1 97.31 84 HIS A N 1
ATOM 628 C CA . HIS A 1 84 ? -5.996 -14.305 -2.703 1 97.31 84 HIS A CA 1
ATOM 629 C C . HIS A 1 84 ? -5.77 -14.664 -1.237 1 97.31 84 HIS A C 1
ATOM 631 O O . HIS A 1 84 ? -6.723 -14.953 -0.509 1 97.31 84 HIS A O 1
ATOM 637 N N . PHE A 1 85 ? -4.539 -14.539 -0.805 1 98.31 85 PHE A N 1
ATOM 638 C CA . PHE A 1 85 ? -4.074 -14.914 0.527 1 98.31 85 PHE A CA 1
ATOM 639 C C . PHE A 1 85 ? -3.32 -13.758 1.179 1 98.31 85 PHE A C 1
ATOM 641 O O . PHE A 1 85 ? -3.713 -13.273 2.242 1 98.31 85 PHE A O 1
ATOM 648 N N . LEU A 1 86 ? -2.354 -13.156 0.507 1 98.19 86 LEU A N 1
ATOM 649 C CA . LEU A 1 86 ? -1.406 -12.227 1.106 1 98.19 86 LEU A CA 1
ATOM 650 C C . LEU A 1 86 ? -2.1 -10.922 1.499 1 98.19 86 LEU A C 1
ATOM 652 O O . LEU A 1 86 ? -1.684 -10.258 2.449 1 98.19 86 LEU A O 1
ATOM 656 N N . GLU A 1 87 ? -3.18 -10.508 0.783 1 97.12 87 GLU A N 1
ATOM 657 C CA . GLU A 1 87 ? -3.906 -9.273 1.068 1 97.12 87 GLU A CA 1
ATOM 658 C C . GLU A 1 87 ? -4.586 -9.336 2.434 1 97.12 87 GLU A C 1
ATOM 660 O O . GLU A 1 87 ? -5.004 -8.312 2.973 1 97.12 87 GLU A O 1
ATOM 665 N N . HIS A 1 88 ? -4.695 -10.586 3.033 1 96.75 88 HIS A N 1
ATOM 666 C CA . HIS A 1 88 ? -5.375 -10.758 4.312 1 96.75 88 HIS A CA 1
ATOM 667 C C . HIS A 1 88 ? -4.387 -10.695 5.473 1 96.75 88 HIS A C 1
ATOM 669 O O . HIS A 1 88 ? -4.793 -10.672 6.637 1 96.75 88 HIS A O 1
ATOM 675 N N . LEU A 1 89 ? -3.104 -10.648 5.191 1 95.88 89 LEU A N 1
ATOM 676 C CA . LEU A 1 89 ? -2.096 -10.602 6.246 1 95.88 89 LEU A CA 1
ATOM 677 C C . LEU A 1 89 ? -2.021 -9.211 6.867 1 95.88 89 LEU A C 1
ATOM 679 O O . LEU A 1 89 ? -2.629 -8.266 6.359 1 95.88 89 LEU A O 1
ATOM 683 N N . LEU A 1 90 ? -1.228 -9.125 7.922 1 90.69 90 LEU A N 1
ATOM 684 C CA . LEU A 1 90 ? -1.243 -7.898 8.719 1 90.69 90 LEU A CA 1
ATOM 685 C C . LEU A 1 90 ? -0.3 -6.855 8.125 1 90.69 90 LEU A C 1
ATOM 687 O O . LEU A 1 90 ? -0.435 -5.664 8.398 1 90.69 90 LEU A O 1
ATOM 691 N N . SER A 1 91 ? 0.716 -7.352 7.352 1 93.12 91 SER A N 1
ATOM 692 C CA . SER A 1 91 ? 1.705 -6.398 6.852 1 93.12 91 SER A CA 1
ATOM 693 C C . SER A 1 91 ? 2.428 -6.949 5.629 1 93.12 91 SER A C 1
ATOM 695 O O . SER A 1 91 ? 2.426 -8.156 5.387 1 93.12 91 SER A O 1
ATOM 697 N N . THR A 1 92 ? 3.008 -6.027 4.93 1 95.06 92 THR A N 1
ATOM 698 C CA . THR A 1 92 ? 3.834 -6.41 3.789 1 95.06 92 THR A CA 1
ATOM 699 C C . THR A 1 92 ? 5.043 -7.223 4.25 1 95.06 92 THR A C 1
ATOM 701 O O . THR A 1 92 ? 5.492 -8.133 3.545 1 95.06 92 THR A O 1
ATOM 704 N N . GLN A 1 93 ? 5.504 -6.918 5.445 1 93.69 93 GLN A N 1
ATOM 705 C CA . GLN A 1 93 ? 6.613 -7.684 6 1 93.69 93 GLN A CA 1
ATOM 706 C C . GLN A 1 93 ? 6.23 -9.148 6.199 1 93.69 93 GLN A C 1
ATOM 708 O O . GLN A 1 93 ? 7 -10.047 5.863 1 93.69 93 GLN A O 1
ATOM 713 N N . ALA A 1 94 ? 5.062 -9.312 6.719 1 95.56 94 ALA A N 1
ATOM 714 C CA . ALA A 1 94 ? 4.562 -10.68 6.867 1 95.56 94 ALA A CA 1
ATOM 715 C C . ALA A 1 94 ? 4.438 -11.367 5.512 1 95.56 94 ALA A C 1
ATOM 717 O O . ALA A 1 94 ? 4.816 -12.539 5.367 1 95.56 94 ALA A O 1
ATOM 718 N N . ALA A 1 95 ? 3.926 -10.68 4.547 1 97.38 95 ALA A N 1
ATOM 719 C CA . ALA A 1 95 ? 3.803 -11.227 3.201 1 97.38 95 ALA A CA 1
ATOM 720 C C . ALA A 1 95 ? 5.16 -11.672 2.666 1 97.38 95 ALA A C 1
ATOM 722 O O . ALA A 1 95 ? 5.27 -12.727 2.027 1 97.38 95 ALA A O 1
ATOM 723 N N . GLY A 1 96 ? 6.152 -10.867 2.945 1 97.56 96 GLY A N 1
ATOM 724 C CA . GLY A 1 96 ? 7.5 -11.211 2.529 1 97.56 96 GLY A CA 1
ATOM 725 C C . GLY A 1 96 ? 7.992 -12.516 3.129 1 97.56 96 GLY A C 1
ATOM 726 O O . GLY A 1 96 ? 8.672 -13.297 2.457 1 97.56 96 GLY A O 1
ATOM 727 N N . MET A 1 97 ? 7.656 -12.766 4.379 1 97.75 97 MET A N 1
ATOM 728 C CA . MET A 1 97 ? 8.055 -14 5.039 1 97.75 97 MET A CA 1
ATOM 729 C C . MET A 1 97 ? 7.406 -15.211 4.371 1 97.75 97 MET A C 1
ATOM 731 O O . MET A 1 97 ? 8.055 -16.234 4.164 1 97.75 97 MET A O 1
ATOM 735 N N . PHE A 1 98 ? 6.18 -15.055 3.988 1 98.31 98 PHE A N 1
ATOM 736 C CA . PHE A 1 98 ? 5.465 -16.156 3.357 1 98.31 98 PHE A CA 1
ATOM 737 C C . PHE A 1 98 ? 5.992 -16.406 1.949 1 98.31 98 PHE A C 1
ATOM 739 O O . PHE A 1 98 ? 6.113 -17.562 1.524 1 98.31 98 PHE A O 1
ATOM 746 N N . LEU A 1 99 ? 6.277 -15.352 1.229 1 98.62 99 LEU A N 1
ATOM 747 C CA . LEU A 1 99 ? 6.832 -15.5 -0.111 1 98.62 99 LEU A CA 1
ATOM 748 C C . LEU A 1 99 ? 8.203 -16.172 -0.059 1 98.62 99 LEU A C 1
ATOM 750 O O . LEU A 1 99 ? 8.508 -17.031 -0.887 1 98.62 99 LEU A O 1
ATOM 754 N N . ARG A 1 100 ? 8.977 -15.797 0.928 1 98.19 100 ARG A N 1
ATOM 755 C CA . ARG A 1 100 ? 10.289 -16.422 1.104 1 98.19 100 ARG A CA 1
ATOM 756 C C . ARG A 1 100 ? 10.148 -17.906 1.415 1 98.19 100 ARG A C 1
ATOM 758 O O . ARG A 1 100 ? 10.859 -18.734 0.844 1 98.19 100 ARG A O 1
ATOM 765 N N . LYS A 1 101 ? 9.242 -18.203 2.311 1 98.31 101 LYS A N 1
ATOM 766 C CA . LYS A 1 101 ? 8.977 -19.594 2.645 1 98.31 101 LYS A CA 1
ATOM 767 C C . LYS A 1 101 ? 8.547 -20.391 1.412 1 98.31 101 LYS A C 1
ATOM 769 O O . LYS A 1 101 ? 9.023 -21.5 1.181 1 98.31 101 LYS A O 1
ATOM 774 N N . ALA A 1 102 ? 7.672 -19.812 0.63 1 98.38 102 ALA A N 1
ATOM 775 C CA . ALA A 1 102 ? 7.207 -20.469 -0.593 1 98.38 102 ALA A CA 1
ATOM 776 C C . ALA A 1 102 ? 8.367 -20.734 -1.547 1 98.38 102 ALA A C 1
ATOM 778 O O . ALA A 1 102 ? 8.461 -21.812 -2.137 1 98.38 102 ALA A O 1
ATOM 779 N N . ALA A 1 103 ? 9.234 -19.766 -1.667 1 97.81 103 ALA A N 1
ATOM 780 C CA . ALA A 1 103 ? 10.383 -19.891 -2.566 1 97.81 103 ALA A CA 1
ATOM 781 C C . ALA A 1 103 ? 11.32 -21 -2.107 1 97.81 103 ALA A C 1
ATOM 783 O O . ALA A 1 103 ? 11.953 -21.672 -2.93 1 97.81 103 ALA A O 1
ATOM 784 N N . ARG A 1 104 ? 11.383 -21.219 -0.792 1 97.06 104 ARG A N 1
ATOM 785 C CA . ARG A 1 104 ? 12.266 -22.25 -0.243 1 97.06 104 ARG A CA 1
ATOM 786 C C . ARG A 1 104 ? 11.664 -23.641 -0.426 1 97.06 104 ARG A C 1
ATOM 788 O O . ARG A 1 104 ? 12.391 -24.625 -0.509 1 97.06 104 ARG A O 1
ATOM 795 N N . ILE A 1 105 ? 10.398 -23.656 -0.539 1 96.5 105 ILE A N 1
ATOM 796 C CA . ILE A 1 105 ? 9.688 -24.938 -0.613 1 96.5 105 ILE A CA 1
ATOM 797 C C . ILE A 1 105 ? 9.484 -25.328 -2.074 1 96.5 105 ILE A C 1
ATOM 799 O O . ILE A 1 105 ? 9.477 -26.516 -2.41 1 96.5 105 ILE A O 1
ATOM 803 N N . ALA A 1 106 ? 9.391 -24.359 -2.953 1 96.44 106 ALA A N 1
ATOM 804 C CA . ALA A 1 106 ? 9.172 -24.625 -4.375 1 96.44 106 ALA A CA 1
ATOM 805 C C . ALA A 1 106 ? 10.477 -24.984 -5.074 1 96.44 106 ALA A C 1
ATOM 807 O O . ALA A 1 106 ? 11.508 -24.359 -4.836 1 96.44 106 ALA A O 1
ATOM 808 N N . ARG A 1 107 ? 10.422 -25.969 -5.949 1 94.62 107 ARG A N 1
ATOM 809 C CA . ARG A 1 107 ? 11.594 -26.359 -6.723 1 94.62 107 ARG A CA 1
ATOM 810 C C . ARG A 1 107 ? 11.703 -25.547 -8 1 94.62 107 ARG A C 1
ATOM 812 O O . ARG A 1 107 ? 12.805 -25.312 -8.508 1 94.62 107 ARG A O 1
ATOM 819 N N . SER A 1 108 ? 10.508 -25.109 -8.469 1 94.88 108 SER A N 1
ATOM 820 C CA . SER A 1 108 ? 10.516 -24.453 -9.773 1 94.88 108 SER A CA 1
ATOM 821 C C . SER A 1 108 ? 10.039 -23.016 -9.672 1 94.88 108 SER A C 1
ATOM 823 O O . SER A 1 108 ? 10.773 -22.078 -10.023 1 94.88 108 SER A O 1
ATOM 825 N N . PHE A 1 109 ? 8.773 -22.812 -9.188 1 96.38 109 PHE A N 1
ATOM 826 C CA . PHE A 1 109 ? 8.289 -21.438 -9.195 1 96.38 109 PHE A CA 1
ATOM 827 C C . PHE A 1 109 ? 7.211 -21.234 -8.141 1 96.38 109 PHE A C 1
ATOM 829 O O . PHE A 1 109 ? 6.715 -22.219 -7.562 1 96.38 109 PHE A O 1
ATOM 836 N N . VAL A 1 110 ? 6.934 -20.016 -7.812 1 97.38 110 VAL A N 1
ATOM 837 C CA . VAL A 1 110 ? 5.832 -19.547 -6.977 1 97.38 110 VAL A CA 1
ATOM 838 C C . VAL A 1 110 ? 4.883 -18.688 -7.805 1 97.38 110 VAL A C 1
ATOM 840 O O . VAL A 1 110 ? 5.324 -17.828 -8.578 1 97.38 110 VAL A O 1
ATOM 843 N N . HIS A 1 111 ? 3.598 -18.938 -7.68 1 96.62 111 HIS A N 1
ATOM 844 C CA . HIS A 1 111 ? 2.562 -18.219 -8.422 1 96.62 111 HIS A CA 1
ATOM 845 C C . HIS A 1 111 ? 1.585 -17.531 -7.477 1 96.62 111 HIS A C 1
ATOM 847 O O . HIS A 1 111 ? 0.896 -18.188 -6.699 1 96.62 111 HIS A O 1
ATOM 853 N N . VAL A 1 112 ? 1.499 -16.203 -7.621 1 97.75 112 VAL A N 1
ATOM 854 C CA . VAL A 1 112 ? 0.655 -15.414 -6.73 1 97.75 112 VAL A CA 1
ATOM 855 C C . VAL A 1 112 ? -0.402 -14.672 -7.543 1 97.75 112 VAL A C 1
ATOM 857 O O . VAL A 1 112 ? -0.096 -14.094 -8.586 1 97.75 112 VAL A O 1
ATOM 860 N N . ARG A 1 113 ? -1.627 -14.695 -7.062 1 96.31 113 ARG A N 1
ATOM 861 C CA . ARG A 1 113 ? -2.717 -13.875 -7.574 1 96.31 113 ARG A CA 1
ATOM 862 C C . ARG A 1 113 ? -3.488 -13.211 -6.434 1 96.31 113 ARG A C 1
ATOM 864 O O . ARG A 1 113 ? -3.84 -13.875 -5.453 1 96.31 113 ARG A O 1
ATOM 871 N N . GLN A 1 114 ? -3.754 -11.992 -6.559 1 97.06 114 GLN A N 1
ATOM 872 C CA . GLN A 1 114 ? -4.602 -11.297 -5.598 1 97.06 114 GLN A CA 1
ATOM 873 C C . GLN A 1 114 ? -5.215 -10.039 -6.215 1 97.06 114 GLN A C 1
ATOM 875 O O . GLN A 1 114 ? -4.922 -9.695 -7.359 1 97.06 114 GLN A O 1
ATOM 880 N N . PRO A 1 115 ? -6.121 -9.312 -5.52 1 98 115 PRO A N 1
ATOM 881 C CA . PRO A 1 115 ? -6.785 -8.148 -6.109 1 98 115 PRO A CA 1
ATOM 882 C C . PRO A 1 115 ? -5.805 -7.051 -6.508 1 98 115 PRO A C 1
ATOM 884 O O . PRO A 1 115 ? -4.77 -6.875 -5.855 1 98 115 PRO A O 1
ATOM 887 N N . TRP A 1 116 ? -6.121 -6.379 -7.57 1 98.12 116 TRP A N 1
ATOM 888 C CA . TRP A 1 116 ? -5.383 -5.211 -8.039 1 98.12 116 TRP A CA 1
ATOM 889 C C . TRP A 1 116 ? -5.684 -3.992 -7.172 1 98.12 116 TRP A C 1
ATOM 891 O O . TRP A 1 116 ? -6.844 -3.605 -7.016 1 98.12 116 TRP A O 1
ATOM 901 N N . PHE A 1 117 ? -4.625 -3.332 -6.633 1 98.12 117 PHE A N 1
ATOM 902 C CA . PHE A 1 117 ? -4.844 -2.188 -5.758 1 98.12 117 PHE A CA 1
ATOM 903 C C . PHE A 1 117 ? -4.145 -0.948 -6.305 1 98.12 117 PHE A C 1
ATOM 905 O O . PHE A 1 117 ? -4.352 0.159 -5.801 1 98.12 117 PHE A O 1
ATOM 912 N N . ASP A 1 118 ? -3.406 -1.065 -7.391 1 97.5 118 ASP A N 1
ATOM 913 C CA . ASP A 1 118 ? -2.559 0.009 -7.895 1 97.5 118 ASP A CA 1
ATOM 914 C C . ASP A 1 118 ? -3.398 1.188 -8.383 1 97.5 118 ASP A C 1
ATOM 916 O O . ASP A 1 118 ? -2.922 2.324 -8.414 1 97.5 118 ASP A O 1
ATOM 920 N N . ALA A 1 119 ? -4.652 0.945 -8.742 1 96.5 119 ALA A N 1
ATOM 921 C CA . ALA A 1 119 ? -5.445 1.98 -9.398 1 96.5 119 ALA A CA 1
ATOM 922 C C . ALA A 1 119 ? -6.418 2.633 -8.422 1 96.5 119 ALA A C 1
ATOM 924 O O . ALA A 1 119 ? -7.242 3.463 -8.812 1 96.5 119 ALA A O 1
ATOM 925 N N . ASP A 1 120 ? -6.355 2.32 -7.188 1 97.12 120 ASP A N 1
ATOM 926 C CA . ASP A 1 120 ? -7.395 2.721 -6.246 1 97.12 120 ASP A CA 1
ATOM 927 C C . ASP A 1 120 ? -7.422 4.238 -6.07 1 97.12 120 ASP A C 1
ATOM 929 O O . ASP A 1 120 ? -8.492 4.836 -5.969 1 97.12 120 ASP A O 1
ATOM 933 N N . GLY A 1 121 ? -6.238 4.875 -5.984 1 96.44 121 GLY A N 1
ATOM 934 C CA . GLY A 1 121 ? -6.23 6.328 -5.898 1 96.44 121 GLY A CA 1
ATOM 935 C C . GLY A 1 121 ? -6.934 6.996 -7.066 1 96.44 121 GLY A C 1
ATOM 936 O O . GLY A 1 121 ? -7.68 7.961 -6.875 1 96.44 121 GLY A O 1
ATOM 937 N N . TYR A 1 122 ? -6.676 6.477 -8.227 1 96.06 122 TYR A N 1
ATOM 938 C CA . TYR A 1 122 ? -7.32 6.977 -9.43 1 96.06 122 TYR A CA 1
ATOM 939 C C . TYR A 1 122 ? -8.828 6.781 -9.367 1 96.06 122 TYR A C 1
ATOM 941 O O . TYR A 1 122 ? -9.594 7.703 -9.656 1 96.06 122 TYR A O 1
ATOM 949 N N . LEU A 1 123 ? -9.25 5.637 -8.977 1 97.38 123 LEU A N 1
ATOM 950 C CA . LEU A 1 123 ? -10.68 5.344 -8.906 1 97.38 123 LEU A CA 1
ATOM 951 C C . LEU A 1 123 ? -11.367 6.234 -7.879 1 97.38 123 LEU A C 1
ATOM 953 O O . LEU A 1 123 ? -12.453 6.75 -8.125 1 97.38 123 LEU A O 1
ATOM 957 N N . LEU A 1 124 ? -10.727 6.418 -6.762 1 97.69 124 LEU A N 1
ATOM 958 C CA . LEU A 1 124 ? -11.266 7.312 -5.746 1 97.69 124 LEU A CA 1
ATOM 959 C C . LEU A 1 124 ? -11.492 8.711 -6.316 1 97.69 124 LEU A C 1
ATOM 961 O O . LEU A 1 124 ? -12.523 9.336 -6.051 1 97.69 124 LEU A O 1
ATOM 965 N N . SER A 1 125 ? -10.586 9.18 -7.117 1 96.81 125 SER A N 1
ATOM 966 C CA . SER A 1 125 ? -10.68 10.516 -7.691 1 96.81 125 SER A CA 1
ATOM 967 C C . SER A 1 125 ? -11.852 10.617 -8.664 1 96.81 125 SER A C 1
ATOM 969 O O . SER A 1 125 ? -12.273 11.719 -9.023 1 96.81 125 SER A O 1
ATOM 971 N N . LYS A 1 126 ? -12.383 9.484 -9.07 1 97.06 126 LYS A N 1
ATOM 972 C CA . LYS A 1 126 ? -13.523 9.453 -9.977 1 97.06 126 LYS A CA 1
ATOM 973 C C . LYS A 1 126 ? -14.812 9.148 -9.227 1 97.06 126 LYS A C 1
ATOM 975 O O . LYS A 1 126 ? -15.859 8.938 -9.844 1 97.06 126 LYS A O 1
ATOM 980 N N . GLY A 1 127 ? -14.727 9.078 -7.906 1 96.75 127 GLY A N 1
ATOM 981 C CA . GLY A 1 127 ? -15.883 8.727 -7.105 1 96.75 127 GLY A CA 1
ATOM 982 C C . GLY A 1 127 ? -16.203 7.242 -7.141 1 96.75 127 GLY A C 1
ATOM 983 O O . GLY A 1 127 ? -17.359 6.844 -6.988 1 96.75 127 GLY A O 1
ATOM 984 N N . LEU A 1 128 ? -15.172 6.43 -7.469 1 98.06 128 LEU A N 1
ATOM 985 C CA . LEU A 1 128 ? -15.328 4.988 -7.648 1 98.06 128 LEU A CA 1
ATOM 986 C C . LEU A 1 128 ? -14.367 4.219 -6.75 1 98.06 128 LEU A C 1
ATOM 988 O O . LEU A 1 128 ? -13.445 4.801 -6.18 1 98.06 128 LEU A O 1
ATOM 992 N N . LYS A 1 129 ? -14.602 2.955 -6.531 1 97.75 129 LYS A N 1
ATOM 993 C CA . LYS A 1 129 ? -13.672 2.004 -5.93 1 97.75 129 LYS A CA 1
ATOM 994 C C . LYS A 1 129 ? -13.961 0.582 -6.402 1 97.75 129 LYS A C 1
ATOM 996 O O . LYS A 1 129 ? -15.031 0.305 -6.941 1 97.75 129 LYS A O 1
ATOM 1001 N N . PHE A 1 130 ? -12.992 -0.28 -6.277 1 98.38 130 PHE A N 1
ATOM 1002 C CA . PHE A 1 130 ? -13.281 -1.7 -6.422 1 98.38 130 PHE A CA 1
ATOM 1003 C C . PHE A 1 130 ? -14.047 -2.223 -5.207 1 98.38 130 PHE A C 1
ATOM 1005 O O . PHE A 1 130 ? -13.789 -1.798 -4.082 1 98.38 130 PHE A O 1
ATOM 1012 N N . TYR A 1 131 ? -14.867 -3.207 -5.414 1 97.44 131 TYR A N 1
ATOM 1013 C CA . TYR A 1 131 ? -15.633 -3.719 -4.285 1 97.44 131 TYR A CA 1
ATOM 1014 C C . TYR A 1 131 ? -14.727 -4.391 -3.266 1 97.44 131 TYR A C 1
ATOM 1016 O O . TYR A 1 131 ? -14.992 -4.355 -2.062 1 97.44 131 TYR A O 1
ATOM 1024 N N . TRP A 1 132 ? -13.578 -4.941 -3.686 1 97.38 132 TRP A N 1
ATOM 1025 C CA . TRP A 1 132 ? -12.68 -5.652 -2.777 1 97.38 132 TRP A CA 1
ATOM 1026 C C . TRP A 1 132 ? -11.797 -4.672 -2.012 1 97.38 132 TRP A C 1
ATOM 1028 O O . TRP A 1 132 ? -11.18 -5.039 -1.01 1 97.38 132 TRP A O 1
ATOM 1038 N N . SER A 1 133 ? -11.656 -3.449 -2.502 1 96.12 133 SER A N 1
ATOM 1039 C CA . SER A 1 133 ? -10.68 -2.51 -1.961 1 96.12 133 SER A CA 1
ATOM 1040 C C . SER A 1 133 ? -11.078 -2.039 -0.567 1 96.12 133 SER A C 1
ATOM 1042 O O . SER A 1 133 ? -10.219 -1.671 0.239 1 96.12 133 SER A O 1
ATOM 1044 N N . ASP A 1 134 ? -12.352 -2.072 -0.293 1 92.75 134 ASP A N 1
ATOM 1045 C CA . ASP A 1 134 ? -12.836 -1.581 0.993 1 92.75 134 ASP A CA 1
ATOM 1046 C C . ASP A 1 134 ? -13.359 -2.727 1.856 1 92.75 134 ASP A C 1
ATOM 1048 O O . ASP A 1 134 ? -14.266 -2.537 2.668 1 92.75 134 ASP A O 1
ATOM 1052 N N . TRP A 1 135 ? -12.805 -3.922 1.686 1 95.12 135 TRP A N 1
ATOM 1053 C CA . TRP A 1 135 ? -13.078 -5.031 2.59 1 95.12 135 TRP A CA 1
ATOM 1054 C C . TRP A 1 135 ? -12.227 -4.922 3.855 1 95.12 135 TRP A C 1
ATOM 1056 O O . TRP A 1 135 ? -11.016 -4.727 3.783 1 95.12 135 TRP A O 1
ATOM 1066 N N . ARG A 1 136 ? -12.867 -5.086 5.047 1 90.56 136 ARG A N 1
ATOM 1067 C CA . ARG A 1 136 ? -12.164 -5.023 6.32 1 90.56 136 ARG A CA 1
ATOM 1068 C C . ARG A 1 136 ? -11.141 -6.148 6.441 1 90.56 136 ARG A C 1
ATOM 1070 O O . ARG A 1 136 ? -10.117 -5.996 7.102 1 90.56 136 ARG A O 1
ATOM 1077 N N . GLY A 1 137 ? -11.344 -7.188 5.699 1 92.69 137 GLY A N 1
ATOM 1078 C CA . GLY A 1 137 ? -10.43 -8.32 5.703 1 92.69 137 GLY A CA 1
ATOM 1079 C C . GLY A 1 137 ? -9.195 -8.094 4.844 1 92.69 137 GLY A C 1
ATOM 1080 O O . GLY A 1 137 ? -8.203 -8.812 4.965 1 92.69 137 GLY A O 1
ATOM 1081 N N . HIS A 1 138 ? -9.25 -7.207 3.885 1 95.06 138 HIS A N 1
ATOM 1082 C CA . HIS A 1 138 ? -8.102 -6.863 3.053 1 95.06 138 HIS A CA 1
ATOM 1083 C C . HIS A 1 138 ? -7.234 -5.805 3.727 1 95.06 138 HIS A C 1
ATOM 1085 O O . HIS A 1 138 ? -7.227 -4.645 3.309 1 95.06 138 HIS A O 1
ATOM 1091 N N . ARG A 1 139 ? -6.465 -6.266 4.684 1 91.19 139 ARG A N 1
ATOM 1092 C CA . ARG A 1 139 ? -5.719 -5.406 5.598 1 91.19 139 ARG A CA 1
ATOM 1093 C C . ARG A 1 139 ? -4.41 -4.945 4.969 1 91.19 139 ARG A C 1
ATOM 1095 O O . ARG A 1 139 ? -3.818 -3.957 5.41 1 91.19 139 ARG A O 1
ATOM 1102 N N . ASN A 1 140 ? -4.016 -5.727 4.043 1 93.69 140 ASN A N 1
ATOM 1103 C CA . ASN A 1 140 ? -2.74 -5.484 3.375 1 93.69 140 ASN A CA 1
ATOM 1104 C C . ASN A 1 140 ? -2.916 -5.34 1.866 1 93.69 140 ASN A C 1
ATOM 1106 O O . ASN A 1 140 ? -2.648 -6.277 1.113 1 93.69 140 ASN A O 1
ATOM 1110 N N . ALA A 1 141 ? -3.256 -4.129 1.441 1 96.06 141 ALA A N 1
ATOM 1111 C CA . ALA A 1 141 ? -3.492 -3.863 0.025 1 96.06 141 ALA A CA 1
ATOM 1112 C C . ALA A 1 141 ? -2.176 -3.703 -0.729 1 96.06 141 ALA A C 1
ATOM 1114 O O . ALA A 1 141 ? -1.828 -2.6 -1.157 1 96.06 141 ALA A O 1
ATOM 1115 N N . MET A 1 142 ? -1.534 -4.777 -0.977 1 97.06 142 MET A N 1
ATOM 1116 C CA . MET A 1 142 ? -0.21 -4.766 -1.59 1 97.06 142 MET A CA 1
ATOM 1117 C C . MET A 1 142 ? -0.29 -4.336 -3.051 1 97.06 142 MET A C 1
ATOM 1119 O O . MET A 1 142 ? -1.117 -4.848 -3.809 1 97.06 142 MET A O 1
ATOM 1123 N N . THR A 1 143 ? 0.575 -3.49 -3.432 1 97.81 143 THR A N 1
ATOM 1124 C CA . THR A 1 143 ? 0.668 -3.01 -4.809 1 97.81 143 THR A CA 1
ATOM 1125 C C . THR A 1 143 ? 1.868 -3.631 -5.516 1 97.81 143 THR A C 1
ATOM 1127 O O . THR A 1 143 ? 2.619 -4.402 -4.918 1 97.81 143 THR A O 1
ATOM 1130 N N . SER A 1 144 ? 2.037 -3.258 -6.809 1 98.31 144 SER A N 1
ATOM 1131 C CA . SER A 1 144 ? 3.186 -3.686 -7.598 1 98.31 144 SER A CA 1
ATOM 1132 C C . SER A 1 144 ? 4.496 -3.297 -6.922 1 98.31 144 SER A C 1
ATOM 1134 O O . SER A 1 144 ? 5.477 -4.047 -6.977 1 98.31 144 SER A O 1
ATOM 1136 N N . LEU A 1 145 ? 4.504 -2.148 -6.27 1 97.81 145 LEU A N 1
ATOM 1137 C CA . LEU A 1 145 ? 5.707 -1.699 -5.578 1 97.81 145 LEU A CA 1
ATOM 1138 C C . LEU A 1 145 ? 6.082 -2.662 -4.457 1 97.81 145 LEU A C 1
ATOM 1140 O O . LEU A 1 145 ? 7.254 -3.021 -4.305 1 97.81 145 LEU A O 1
ATOM 1144 N N . ASP A 1 146 ? 5.09 -3.023 -3.693 1 97.5 146 ASP A N 1
ATOM 1145 C CA . ASP A 1 146 ? 5.336 -3.922 -2.568 1 97.5 146 ASP A CA 1
ATOM 1146 C C . ASP A 1 146 ? 5.926 -5.246 -3.045 1 97.5 146 ASP A C 1
ATOM 1148 O O . ASP A 1 146 ? 6.926 -5.719 -2.498 1 97.5 146 ASP A O 1
ATOM 1152 N N . PHE A 1 147 ? 5.324 -5.812 -4.047 1 98.38 147 PHE A N 1
ATOM 1153 C CA . PHE A 1 147 ? 5.82 -7.074 -4.586 1 98.38 147 PHE A CA 1
ATOM 1154 C C . PHE A 1 147 ? 7.211 -6.895 -5.184 1 98.38 147 PHE A C 1
ATOM 1156 O O . PHE A 1 147 ? 8.07 -7.766 -5.035 1 98.38 147 PHE A O 1
ATOM 1163 N N . HIS A 1 148 ? 7.395 -5.785 -5.887 1 97.88 148 HIS A N 1
ATOM 1164 C CA . HIS A 1 148 ? 8.695 -5.52 -6.492 1 97.88 148 HIS A CA 1
ATOM 1165 C C . HIS A 1 148 ? 9.797 -5.473 -5.438 1 97.88 148 HIS A C 1
ATOM 1167 O O . HIS A 1 148 ? 10.852 -6.082 -5.609 1 97.88 148 HIS A O 1
ATOM 1173 N N . LYS A 1 149 ? 9.555 -4.793 -4.379 1 96.81 149 LYS A N 1
ATOM 1174 C CA . LYS A 1 149 ? 10.547 -4.656 -3.318 1 96.81 149 LYS A CA 1
ATOM 1175 C C . LYS A 1 149 ? 10.891 -6.016 -2.715 1 96.81 149 LYS A C 1
ATOM 1177 O O . LYS A 1 149 ? 12.07 -6.324 -2.494 1 96.81 149 LYS A O 1
ATOM 1182 N N . ILE A 1 150 ? 9.891 -6.809 -2.453 1 97.06 150 ILE A N 1
ATOM 1183 C CA . ILE A 1 150 ? 10.102 -8.125 -1.85 1 97.06 150 ILE A CA 1
ATOM 1184 C C . ILE A 1 150 ? 10.898 -9.008 -2.805 1 97.06 150 ILE A C 1
ATOM 1186 O O . ILE A 1 150 ? 11.898 -9.617 -2.41 1 97.06 150 ILE A O 1
ATOM 1190 N N . CYS A 1 151 ? 10.492 -9.047 -4.09 1 97.56 151 CYS A N 1
ATOM 1191 C CA . CYS A 1 151 ? 11.133 -9.922 -5.066 1 97.56 151 CYS A CA 1
ATOM 1192 C C . CYS A 1 151 ? 12.555 -9.461 -5.367 1 97.56 151 CYS A C 1
ATOM 1194 O O . CYS A 1 151 ? 13.453 -10.281 -5.535 1 97.56 151 CYS A O 1
ATOM 1196 N N . ARG A 1 152 ? 12.703 -8.172 -5.441 1 95.12 152 ARG A N 1
ATOM 1197 C CA . ARG A 1 152 ? 14.039 -7.625 -5.645 1 95.12 152 ARG A CA 1
ATOM 1198 C C . ARG A 1 152 ? 14.977 -8.039 -4.52 1 95.12 152 ARG A C 1
ATOM 1200 O O . ARG A 1 152 ? 16.125 -8.43 -4.77 1 95.12 152 ARG A O 1
ATOM 1207 N N . ASP A 1 153 ? 14.547 -7.996 -3.266 1 95.25 153 ASP A N 1
ATOM 1208 C CA . ASP A 1 153 ? 15.359 -8.398 -2.119 1 95.25 153 ASP A CA 1
ATOM 1209 C C . ASP A 1 153 ? 15.711 -9.883 -2.182 1 95.25 153 ASP A C 1
ATOM 1211 O O . ASP A 1 153 ? 16.844 -10.266 -1.925 1 95.25 153 ASP A O 1
ATOM 1215 N N . LEU A 1 154 ? 14.75 -10.711 -2.516 1 97 154 LEU A N 1
ATOM 1216 C CA . LEU A 1 154 ? 14.984 -12.148 -2.646 1 97 154 LEU A CA 1
ATOM 1217 C C . LEU A 1 154 ? 15.984 -12.438 -3.758 1 97 154 LEU A C 1
ATOM 1219 O O . LEU A 1 154 ? 16.859 -13.297 -3.605 1 97 154 LEU A O 1
ATOM 1223 N N . LEU A 1 155 ? 15.82 -11.719 -4.836 1 96.19 155 LEU A N 1
ATOM 1224 C CA . LEU A 1 155 ? 16.719 -11.875 -5.969 1 96.19 155 LEU A CA 1
ATOM 1225 C C . LEU A 1 155 ? 18.156 -11.477 -5.586 1 96.19 155 LEU A C 1
ATOM 1227 O O . LEU A 1 155 ? 19.094 -12.195 -5.891 1 96.19 155 LEU A O 1
ATOM 1231 N N . ALA A 1 156 ? 18.297 -10.383 -4.91 1 93.75 156 ALA A N 1
ATOM 1232 C CA . ALA A 1 156 ? 19.594 -9.883 -4.496 1 93.75 156 ALA A CA 1
ATOM 1233 C C . ALA A 1 156 ? 20.297 -10.867 -3.566 1 93.75 156 ALA A C 1
ATOM 1235 O O . ALA A 1 156 ? 21.516 -10.984 -3.576 1 93.75 156 ALA A O 1
ATOM 1236 N N . LYS A 1 157 ? 19.531 -11.633 -2.809 1 95.69 157 LYS A N 1
ATOM 1237 C CA . LYS A 1 157 ? 20.078 -12.594 -1.854 1 95.69 157 LYS A CA 1
ATOM 1238 C C . LYS A 1 157 ? 20.312 -13.953 -2.514 1 95.69 157 LYS A C 1
ATOM 1240 O O . LYS A 1 157 ? 20.766 -14.891 -1.862 1 95.69 157 LYS A O 1
ATOM 1245 N N . GLY A 1 158 ? 19.906 -14.094 -3.717 1 95.5 158 GLY A N 1
ATOM 1246 C CA . GLY A 1 158 ? 20.062 -15.344 -4.438 1 95.5 158 GLY A CA 1
ATOM 1247 C C . GLY A 1 158 ? 19.031 -16.391 -4.066 1 95.5 158 GLY A C 1
ATOM 1248 O O . GLY A 1 158 ? 19.234 -17.578 -4.293 1 95.5 158 GLY A O 1
ATOM 1249 N N . GLU A 1 159 ? 17.906 -15.938 -3.5 1 96.81 159 GLU A N 1
ATOM 1250 C CA . GLU A 1 159 ? 16.891 -16.859 -3.02 1 96.81 159 GLU A CA 1
ATOM 1251 C C . GLU A 1 159 ? 15.883 -17.188 -4.121 1 96.81 159 GLU A C 1
ATOM 1253 O O . GLU A 1 159 ? 15.102 -18.125 -3.992 1 96.81 159 GLU A O 1
ATOM 1258 N N . ILE A 1 160 ? 15.914 -16.406 -5.199 1 97.69 160 ILE A N 1
ATOM 1259 C CA . ILE A 1 160 ? 15.133 -16.688 -6.398 1 97.69 160 ILE A CA 1
ATOM 1260 C C . ILE A 1 160 ? 15.961 -16.375 -7.641 1 97.69 160 ILE A C 1
ATOM 1262 O O . ILE A 1 160 ? 17.031 -15.742 -7.543 1 97.69 160 ILE A O 1
ATOM 1266 N N . ALA A 1 161 ? 15.477 -16.812 -8.742 1 97.31 161 ALA A N 1
ATOM 1267 C CA . ALA A 1 161 ? 16.234 -16.656 -9.984 1 97.31 161 ALA A CA 1
ATOM 1268 C C . ALA A 1 161 ? 15.742 -15.445 -10.781 1 97.31 161 ALA A C 1
ATOM 1270 O O . ALA A 1 161 ? 16.547 -14.727 -11.383 1 97.31 161 ALA A O 1
ATOM 1271 N N . SER A 1 162 ? 14.445 -15.258 -10.875 1 97.19 162 SER A N 1
ATOM 1272 C CA . SER A 1 162 ? 13.82 -14.141 -11.586 1 97.19 162 SER A CA 1
ATOM 1273 C C . SER A 1 162 ? 12.367 -13.969 -11.164 1 97.19 162 SER A C 1
ATOM 1275 O O . SER A 1 162 ? 11.82 -14.805 -10.438 1 97.19 162 SER A O 1
ATOM 1277 N N . PHE A 1 163 ? 11.758 -12.867 -11.578 1 97.75 163 PHE A N 1
ATOM 1278 C CA . PHE A 1 163 ? 10.352 -12.656 -11.25 1 97.75 163 PHE A CA 1
ATOM 1279 C C . PHE A 1 163 ? 9.703 -11.711 -12.258 1 97.75 163 PHE A C 1
ATOM 1281 O O . PHE A 1 163 ? 10.398 -10.992 -12.977 1 97.75 163 PHE A O 1
ATOM 1288 N N . GLY A 1 164 ? 8.445 -11.836 -12.344 1 97.69 164 GLY A N 1
ATOM 1289 C CA . GLY A 1 164 ? 7.609 -10.914 -13.109 1 97.69 164 GLY A CA 1
ATOM 1290 C C . GLY A 1 164 ? 6.336 -10.523 -12.383 1 97.69 164 GLY A C 1
ATOM 1291 O O . GLY A 1 164 ? 5.762 -11.328 -11.648 1 97.69 164 GLY A O 1
ATOM 1292 N N . ILE A 1 165 ? 5.945 -9.273 -12.523 1 98.44 165 ILE A N 1
ATOM 1293 C CA . ILE A 1 165 ? 4.699 -8.727 -12 1 98.44 165 ILE A CA 1
ATOM 1294 C C . ILE A 1 165 ? 3.807 -8.273 -13.148 1 98.44 165 ILE A C 1
ATOM 1296 O O . ILE A 1 165 ? 4.266 -7.582 -14.062 1 98.44 165 ILE A O 1
ATOM 1300 N N . TYR A 1 166 ? 2.549 -8.656 -13.086 1 97 166 TYR A N 1
ATOM 1301 C CA . TYR A 1 166 ? 1.636 -8.453 -14.211 1 97 166 TYR A CA 1
ATOM 1302 C C . TYR A 1 166 ? 0.269 -7.988 -13.719 1 97 166 TYR A C 1
ATOM 1304 O O . TYR A 1 166 ? -0.133 -8.297 -12.594 1 97 166 TYR A O 1
ATOM 1312 N N . GLY A 1 167 ? -0.413 -7.168 -14.531 1 97.06 167 GLY A N 1
ATOM 1313 C CA . GLY A 1 167 ? -1.849 -6.977 -14.398 1 97.06 167 GLY A CA 1
ATOM 1314 C C . GLY A 1 167 ? -2.66 -8.016 -15.148 1 97.06 167 GLY A C 1
ATOM 1315 O O . GLY A 1 167 ? -2.305 -8.406 -16.266 1 97.06 167 GLY A O 1
ATOM 1316 N N . ARG A 1 168 ? -3.662 -8.5 -14.516 1 95.69 168 ARG A N 1
ATOM 1317 C CA . ARG A 1 168 ? -4.5 -9.539 -15.117 1 95.69 168 ARG A CA 1
ATOM 1318 C C . ARG A 1 168 ? -5.957 -9.094 -15.172 1 95.69 168 ARG A C 1
ATOM 1320 O O . ARG A 1 168 ? -6.504 -8.609 -14.18 1 95.69 168 ARG A O 1
ATOM 1327 N N . GLY A 1 169 ? -6.582 -9.289 -16.359 1 94.81 169 GLY A N 1
ATOM 1328 C CA . GLY A 1 169 ? -7.98 -8.938 -16.531 1 94.81 169 GLY A CA 1
ATOM 1329 C C . GLY A 1 169 ? -8.211 -7.441 -16.609 1 94.81 169 GLY A C 1
ATOM 1330 O O . GLY A 1 169 ? -8.812 -6.852 -15.703 1 94.81 169 GLY A O 1
ATOM 1331 N N . PRO A 1 170 ? -7.812 -6.82 -17.656 1 95.88 170 PRO A N 1
ATOM 1332 C CA . PRO A 1 170 ? -8 -5.379 -17.828 1 95.88 170 PRO A CA 1
ATOM 1333 C C . PRO A 1 170 ? -9.469 -4.961 -17.719 1 95.88 170 PRO A C 1
ATOM 1335 O O . PRO A 1 170 ? -10.352 -5.684 -18.188 1 95.88 170 PRO A O 1
ATOM 1338 N N . ILE A 1 171 ? -9.68 -3.918 -17.094 1 97.19 171 ILE A N 1
ATOM 1339 C CA . ILE A 1 171 ? -10.992 -3.291 -16.953 1 97.19 171 ILE A CA 1
ATOM 1340 C C . ILE A 1 171 ? -10.977 -1.912 -17.609 1 97.19 171 ILE A C 1
ATOM 1342 O O . ILE A 1 171 ? -10.227 -1.029 -17.203 1 97.19 171 ILE A O 1
ATOM 1346 N N . ALA A 1 172 ? -11.859 -1.661 -18.5 1 96.69 172 ALA A N 1
ATOM 1347 C CA . ALA A 1 172 ? -11.758 -0.499 -19.375 1 96.69 172 ALA A CA 1
ATOM 1348 C C . ALA A 1 172 ? -12.523 0.692 -18.797 1 96.69 172 ALA A C 1
ATOM 1350 O O . ALA A 1 172 ? -12.227 1.844 -19.125 1 96.69 172 ALA A O 1
ATOM 1351 N N . ASP A 1 173 ? -13.539 0.366 -18.062 1 97.94 173 ASP A N 1
ATOM 1352 C CA . ASP A 1 173 ? -14.398 1.465 -17.625 1 97.94 173 ASP A CA 1
ATOM 1353 C C . ASP A 1 173 ? -15.219 1.066 -16.406 1 97.94 173 ASP A C 1
ATOM 1355 O O . ASP A 1 173 ? -15.078 -0.046 -15.891 1 97.94 173 ASP A O 1
ATOM 1359 N N . SER A 1 174 ? -16.031 1.975 -15.891 1 97.94 174 SER A N 1
ATOM 1360 C CA . SER A 1 174 ? -16.781 1.834 -14.641 1 97.94 174 SER A CA 1
ATOM 1361 C C . SER A 1 174 ? -18 0.943 -14.82 1 97.94 174 SER A C 1
ATOM 1363 O O . SER A 1 174 ? -18.703 0.627 -13.852 1 97.94 174 SER A O 1
ATOM 1365 N N . GLU A 1 175 ? -18.266 0.5 -16.078 1 97.19 175 GLU A N 1
ATOM 1366 C CA . GLU A 1 175 ? -19.406 -0.372 -16.297 1 97.19 175 GLU A CA 1
ATOM 1367 C C . GLU A 1 175 ? -19.172 -1.762 -15.711 1 97.19 175 GLU A C 1
ATOM 1369 O O . GLU A 1 175 ? -20.125 -2.521 -15.492 1 97.19 175 GLU A O 1
ATOM 1374 N N . SER A 1 176 ? -17.938 -2.027 -15.539 1 97.69 176 SER A N 1
ATOM 1375 C CA . SER A 1 176 ? -17.625 -3.309 -14.922 1 97.69 176 SER A CA 1
ATOM 1376 C C . SER A 1 176 ? -18.312 -3.457 -13.57 1 97.69 176 SER A C 1
ATOM 1378 O O . SER A 1 176 ? -18.375 -2.506 -12.789 1 97.69 176 SER A O 1
ATOM 1380 N N . GLU A 1 177 ? -18.766 -4.656 -13.266 1 97.44 177 GLU A N 1
ATOM 1381 C CA . GLU A 1 177 ? -19.422 -4.926 -11.992 1 97.44 177 GLU A CA 1
ATOM 1382 C C . GLU A 1 177 ? -18.422 -4.922 -10.836 1 97.44 177 GLU A C 1
ATOM 1384 O O . GLU A 1 177 ? -18.797 -4.906 -9.672 1 97.44 177 GLU A O 1
ATOM 1389 N N . MET A 1 178 ? -17.172 -4.957 -11.141 1 97.88 178 MET A N 1
ATOM 1390 C CA . MET A 1 178 ? -16.141 -4.934 -10.109 1 97.88 178 MET A CA 1
ATOM 1391 C C . MET A 1 178 ? -15.969 -3.531 -9.539 1 97.88 178 MET A C 1
ATOM 1393 O O . MET A 1 178 ? -15.352 -3.354 -8.492 1 97.88 178 MET A O 1
ATOM 1397 N N . VAL A 1 179 ? -16.422 -2.561 -10.25 1 98.44 179 VAL A N 1
ATOM 1398 C CA . VAL A 1 179 ? -16.297 -1.157 -9.867 1 98.44 179 VAL A CA 1
ATOM 1399 C C . VAL A 1 179 ? -17.609 -0.677 -9.25 1 98.44 179 VAL A C 1
ATOM 1401 O O . VAL A 1 179 ? -18.688 -0.87 -9.836 1 98.44 179 VAL A O 1
ATOM 1404 N N . ILE A 1 180 ? -17.562 -0.067 -8.086 1 98.38 180 ILE A N 1
ATOM 1405 C CA . ILE A 1 180 ? -18.75 0.387 -7.375 1 98.38 180 ILE A CA 1
ATOM 1406 C C . ILE A 1 180 ? -18.578 1.838 -6.934 1 98.38 180 ILE A C 1
ATOM 1408 O O . ILE A 1 180 ? -17.469 2.377 -6.996 1 98.38 180 ILE A O 1
ATOM 1412 N N . PRO A 1 181 ? -19.703 2.494 -6.566 1 97.81 181 PRO A N 1
ATOM 1413 C CA . PRO A 1 181 ? -19.547 3.869 -6.082 1 97.81 181 PRO A CA 1
ATOM 1414 C C . PRO A 1 181 ? -18.734 3.957 -4.793 1 97.81 181 PRO A C 1
ATOM 1416 O O . PRO A 1 181 ? -18.828 3.068 -3.941 1 97.81 181 PRO A O 1
ATOM 1419 N N . VAL A 1 182 ? -18.016 5.02 -4.637 1 96.44 182 VAL A N 1
ATOM 1420 C CA . VAL A 1 182 ? -17.109 5.176 -3.506 1 96.44 182 VAL A CA 1
ATOM 1421 C C . VAL A 1 182 ? -17.906 5.184 -2.203 1 96.44 182 VAL A C 1
ATOM 1423 O O . VAL A 1 182 ? -17.391 4.785 -1.154 1 96.44 182 VAL A O 1
ATOM 1426 N N . ASP A 1 183 ? -19.125 5.527 -2.234 1 93.94 183 ASP A N 1
ATOM 1427 C CA . ASP A 1 183 ? -19.938 5.668 -1.029 1 93.94 183 ASP A CA 1
ATOM 1428 C C . ASP A 1 183 ? -20.594 4.34 -0.646 1 93.94 183 ASP A C 1
ATOM 1430 O O . ASP A 1 183 ? -21.234 4.238 0.399 1 93.94 183 ASP A O 1
ATOM 1434 N N . ALA A 1 184 ? -20.438 3.328 -1.52 1 96.06 184 ALA A N 1
ATOM 1435 C CA . ALA A 1 184 ? -20.953 2.014 -1.15 1 96.06 184 ALA A CA 1
ATOM 1436 C C . ALA A 1 184 ? -20.375 1.55 0.184 1 96.06 184 ALA A C 1
ATOM 1438 O O . ALA A 1 184 ? -19.219 1.827 0.495 1 96.06 184 ALA A O 1
ATOM 1439 N N . PRO A 1 185 ? -21.156 0.776 0.964 1 94.06 185 PRO A N 1
ATOM 1440 C CA . PRO A 1 185 ? -20.656 0.309 2.264 1 94.06 185 PRO A CA 1
ATOM 1441 C C . PRO A 1 185 ? -19.422 -0.569 2.146 1 94.06 185 PRO A C 1
ATOM 1443 O O . PRO A 1 185 ? -19.188 -1.173 1.097 1 94.06 185 PRO A O 1
ATOM 1446 N N . PHE A 1 186 ? -18.656 -0.547 3.234 1 90.94 186 PHE A N 1
ATOM 1447 C CA . PHE A 1 186 ? -17.562 -1.498 3.27 1 90.94 186 PHE A CA 1
ATOM 1448 C C . PHE A 1 186 ? -18.078 -2.93 3.191 1 90.94 186 PHE A C 1
ATOM 1450 O O . PHE A 1 186 ? -19.219 -3.205 3.564 1 90.94 186 PHE A O 1
ATOM 1457 N N . ASP A 1 187 ? -17.234 -3.828 2.688 1 94.38 187 ASP A N 1
ATOM 1458 C CA . ASP A 1 187 ? -17.484 -5.258 2.531 1 94.38 187 ASP A CA 1
ATOM 1459 C C . ASP A 1 187 ? -18.609 -5.508 1.521 1 94.38 187 ASP A C 1
ATOM 1461 O O . ASP A 1 187 ? -19.266 -6.551 1.561 1 94.38 187 ASP A O 1
ATOM 1465 N N . SER A 1 188 ? -18.844 -4.434 0.673 1 95.81 188 SER A N 1
ATOM 1466 C CA . SER A 1 188 ? -19.75 -4.645 -0.453 1 95.81 188 SER A CA 1
ATOM 1467 C C . SER A 1 188 ? -19.188 -5.668 -1.432 1 95.81 188 SER A C 1
ATOM 1469 O O . SER A 1 188 ? -18 -6.02 -1.36 1 95.81 188 SER A O 1
ATOM 1471 N N . GLN A 1 189 ? -20.047 -6.164 -2.275 1 96.38 189 GLN A N 1
ATOM 1472 C CA . GLN A 1 189 ? -19.688 -7.082 -3.354 1 96.38 189 GLN A CA 1
ATOM 1473 C C . GLN A 1 189 ? -19.859 -6.418 -4.719 1 96.38 189 GLN A C 1
ATOM 1475 O O . GLN A 1 189 ? -19.75 -5.195 -4.836 1 96.38 189 GLN A O 1
ATOM 1480 N N . LYS A 1 190 ? -19.969 -7.211 -5.742 1 97.56 190 LYS A N 1
ATOM 1481 C CA . LYS A 1 190 ? -20.125 -6.691 -7.098 1 97.56 190 LYS A CA 1
ATOM 1482 C C . LYS A 1 190 ? -21.312 -5.73 -7.188 1 97.56 190 LYS A C 1
ATOM 1484 O O . LYS A 1 190 ? -22.25 -5.828 -6.406 1 97.56 190 LYS A O 1
ATOM 1489 N N . TYR A 1 191 ? -21.25 -4.887 -8.148 1 97.38 191 TYR A N 1
ATOM 1490 C CA . TYR A 1 191 ? -22.203 -3.791 -8.281 1 97.38 191 TYR A CA 1
ATOM 1491 C C . TYR A 1 191 ? -23.625 -4.324 -8.492 1 97.38 191 TYR A C 1
ATOM 1493 O O . TYR A 1 191 ? -23.844 -5.223 -9.305 1 97.38 191 TYR A O 1
ATOM 1501 N N . VAL A 1 192 ? -24.5 -3.814 -7.715 1 96.75 192 VAL A N 1
ATOM 1502 C CA . VAL A 1 192 ? -25.953 -3.934 -7.887 1 96.75 192 VAL A CA 1
ATOM 1503 C C . VAL A 1 192 ? -26.609 -2.564 -7.715 1 96.75 192 VAL A C 1
ATOM 1505 O O . VAL A 1 192 ? -26.031 -1.671 -7.082 1 96.75 192 VAL A O 1
ATOM 1508 N N . GLU A 1 193 ? -27.734 -2.416 -8.227 1 94.5 193 GLU A N 1
ATOM 1509 C CA . GLU A 1 193 ? -28.406 -1.119 -8.281 1 94.5 193 GLU A CA 1
ATOM 1510 C C . GLU A 1 193 ? -28.625 -0.553 -6.879 1 94.5 193 GLU A C 1
ATOM 1512 O O . GLU A 1 193 ? -28.625 0.665 -6.691 1 94.5 193 GLU A O 1
ATOM 1517 N N . THR A 1 194 ? -28.656 -1.374 -5.871 1 96.19 194 THR A N 1
ATOM 1518 C CA . THR A 1 194 ? -28.953 -0.933 -4.512 1 96.19 194 THR A CA 1
ATOM 1519 C C . THR A 1 194 ? -27.75 -0.195 -3.912 1 96.19 194 THR A C 1
ATOM 1521 O O . THR A 1 194 ? -27.891 0.488 -2.895 1 96.19 194 THR A O 1
ATOM 1524 N N . LEU A 1 195 ? -26.609 -0.26 -4.582 1 96.44 195 LEU A N 1
ATOM 1525 C CA . LEU A 1 195 ? -25.422 0.426 -4.098 1 96.44 195 LEU A CA 1
ATOM 1526 C C . LEU A 1 195 ? -25.422 1.887 -4.535 1 96.44 195 LEU A C 1
ATOM 1528 O O . LEU A 1 195 ? -24.531 2.65 -4.164 1 96.44 195 LEU A O 1
ATOM 1532 N N . GLY A 1 196 ? -26.438 2.256 -5.305 1 94.88 196 GLY A N 1
ATOM 1533 C CA . GLY A 1 196 ? -26.516 3.627 -5.777 1 94.88 196 GLY A CA 1
ATOM 1534 C C . GLY A 1 196 ? -25.875 3.828 -7.141 1 94.88 196 GLY A C 1
ATOM 1535 O O . GLY A 1 196 ? -25.234 2.92 -7.672 1 94.88 196 GLY A O 1
ATOM 1536 N N . PRO A 1 197 ? -26.078 4.992 -7.664 1 95.25 197 PRO A N 1
ATOM 1537 C CA . PRO A 1 197 ? -25.531 5.266 -8.992 1 95.25 197 PRO A CA 1
ATOM 1538 C C . PRO A 1 197 ? -24.016 5.453 -8.969 1 95.25 197 PRO A C 1
ATOM 1540 O O . PRO A 1 197 ? -23.453 5.859 -7.949 1 95.25 197 PRO A O 1
ATOM 1543 N N . LYS A 1 198 ? -23.344 5.043 -10 1 95.25 198 LYS A N 1
ATOM 1544 C CA . LYS A 1 198 ? -21.922 5.312 -10.148 1 95.25 198 LYS A CA 1
ATOM 1545 C C . LYS A 1 198 ? -21.641 6.07 -11.445 1 95.25 198 LYS A C 1
ATOM 1547 O O . LYS A 1 198 ? -22.344 5.883 -12.445 1 95.25 198 LYS A O 1
ATOM 1552 N N . PRO A 1 199 ? -20.688 6.965 -11.43 1 95.5 199 PRO A N 1
ATOM 1553 C CA . PRO A 1 199 ? -20.312 7.688 -12.641 1 95.5 199 PRO A CA 1
ATOM 1554 C C . PRO A 1 199 ? -19.906 6.758 -13.781 1 95.5 199 PRO A C 1
ATOM 1556 O O . PRO A 1 199 ? -19.266 5.727 -13.547 1 95.5 199 PRO A O 1
ATOM 1559 N N . ALA A 1 200 ? -20.281 7.125 -14.984 1 96.25 200 ALA A N 1
ATOM 1560 C CA . ALA A 1 200 ? -19.812 6.438 -16.188 1 96.25 200 ALA A CA 1
ATOM 1561 C C . ALA A 1 200 ? -18.5 7.027 -16.672 1 96.25 200 ALA A C 1
ATOM 1563 O O . ALA A 1 200 ? -18.469 8.125 -17.234 1 96.25 200 ALA A O 1
ATOM 1564 N N . VAL A 1 201 ? -17.5 6.328 -16.438 1 96.38 201 VAL A N 1
ATOM 1565 C CA . VAL A 1 201 ? -16.172 6.844 -16.75 1 96.38 201 VAL A CA 1
ATOM 1566 C C . VAL A 1 201 ? -15.359 5.766 -17.453 1 96.38 201 VAL A C 1
ATOM 1568 O O . VAL A 1 201 ? -15.273 4.629 -16.984 1 96.38 201 VAL A O 1
ATOM 1571 N N . GLY A 1 202 ? -14.773 6.133 -18.641 1 96.62 202 GLY A N 1
ATOM 1572 C CA . GLY A 1 202 ? -13.711 5.324 -19.203 1 96.62 202 GLY A CA 1
ATOM 1573 C C . GLY A 1 202 ? -12.375 5.527 -18.516 1 96.62 202 GLY A C 1
ATOM 1574 O O . GLY A 1 202 ? -12.008 6.656 -18.188 1 96.62 202 GLY A O 1
ATOM 1575 N N . PHE A 1 203 ? -11.656 4.418 -18.281 1 95 203 PHE A N 1
ATOM 1576 C CA . PHE A 1 203 ? -10.398 4.555 -17.547 1 95 203 PHE A CA 1
ATOM 1577 C C . PHE A 1 203 ? -9.266 4.93 -18.484 1 95 203 PHE A C 1
ATOM 1579 O O . PHE A 1 203 ? -9.055 4.277 -19.516 1 95 203 PHE A O 1
ATOM 1586 N N . GLU A 1 204 ? -8.531 5.914 -18.109 1 89.94 204 GLU A N 1
ATOM 1587 C CA . GLU A 1 204 ? -7.43 6.434 -18.922 1 89.94 204 GLU A CA 1
ATOM 1588 C C . GLU A 1 204 ? -6.102 5.809 -18.5 1 89.94 204 GLU A C 1
ATOM 1590 O O . GLU A 1 204 ? -5.062 6.102 -19.094 1 89.94 204 GLU A O 1
ATOM 1595 N N . ILE A 1 205 ? -6.164 4.996 -17.469 1 89.12 205 ILE A N 1
ATOM 1596 C CA . ILE A 1 205 ? -4.98 4.305 -16.969 1 89.12 205 ILE A CA 1
ATOM 1597 C C . ILE A 1 205 ? -5.23 2.799 -16.953 1 89.12 205 ILE A C 1
ATOM 1599 O O . ILE A 1 205 ? -6.379 2.354 -17.016 1 89.12 205 ILE A O 1
ATOM 1603 N N . PRO A 1 206 ? -4.105 2.076 -16.859 1 91.81 206 PRO A N 1
ATOM 1604 C CA . PRO A 1 206 ? -4.32 0.632 -16.734 1 91.81 206 PRO A CA 1
ATOM 1605 C C . PRO A 1 206 ? -5.02 0.252 -15.43 1 91.81 206 PRO A C 1
ATOM 1607 O O . PRO A 1 206 ? -4.582 0.661 -14.352 1 91.81 206 PRO A O 1
ATOM 1610 N N . VAL A 1 207 ? -6.098 -0.415 -15.5 1 96.62 207 VAL A N 1
ATOM 1611 C CA . VAL A 1 207 ? -6.863 -0.966 -14.391 1 96.62 207 VAL A CA 1
ATOM 1612 C C . VAL A 1 207 ? -7.09 -2.461 -14.609 1 96.62 207 VAL A C 1
ATOM 1614 O O . VAL A 1 207 ? -7.457 -2.885 -15.703 1 96.62 207 VAL A O 1
ATOM 1617 N N . PHE A 1 208 ? -6.766 -3.242 -13.617 1 97.44 208 PHE A N 1
ATOM 1618 C CA . PHE A 1 208 ? -6.871 -4.688 -13.766 1 97.44 208 PHE A CA 1
ATOM 1619 C C . PHE A 1 208 ? -7.703 -5.281 -12.633 1 97.44 208 PHE A C 1
ATOM 1621 O O . PHE A 1 208 ? -7.945 -4.621 -11.617 1 97.44 208 PHE A O 1
ATOM 1628 N N . ALA A 1 209 ? -8.164 -6.449 -12.828 1 96.81 209 ALA A N 1
ATOM 1629 C CA . ALA A 1 209 ? -8.891 -7.176 -11.789 1 96.81 209 ALA A CA 1
ATOM 1630 C C . ALA A 1 209 ? -7.934 -7.746 -10.75 1 96.81 209 ALA A C 1
ATOM 1632 O O . ALA A 1 209 ? -8.211 -7.699 -9.547 1 96.81 209 ALA A O 1
ATOM 1633 N N . GLU A 1 210 ? -6.793 -8.234 -11.25 1 96.94 210 GLU A N 1
ATOM 1634 C CA . GLU A 1 210 ? -5.84 -8.898 -10.367 1 96.94 210 GLU A CA 1
ATOM 1635 C C . GLU A 1 210 ? -4.406 -8.477 -10.68 1 96.94 210 GLU A C 1
ATOM 1637 O O . GLU A 1 210 ? -4.117 -8.016 -11.789 1 96.94 210 GLU A O 1
ATOM 1642 N N . ILE A 1 211 ? -3.623 -8.562 -9.664 1 98 211 ILE A N 1
ATOM 1643 C CA . ILE A 1 211 ? -2.178 -8.578 -9.859 1 98 211 ILE A CA 1
ATOM 1644 C C . ILE A 1 211 ? -1.673 -10.016 -9.852 1 98 211 ILE A C 1
ATOM 1646 O O . ILE A 1 211 ? -2.15 -10.844 -9.078 1 98 211 ILE A O 1
ATOM 1650 N N . LEU A 1 212 ? -0.816 -10.344 -10.75 1 96.75 212 LEU A N 1
ATOM 1651 C CA . LEU A 1 212 ? -0.172 -11.641 -10.883 1 96.75 212 LEU A CA 1
ATOM 1652 C C . LEU A 1 212 ? 1.338 -11.523 -10.711 1 96.75 212 LEU A C 1
ATOM 1654 O O . LEU A 1 212 ? 1.971 -10.656 -11.312 1 96.75 212 LEU A O 1
ATOM 1658 N N . VAL A 1 213 ? 1.891 -12.32 -9.805 1 97.88 213 VAL A N 1
ATOM 1659 C CA . VAL A 1 213 ? 3.334 -12.359 -9.594 1 97.88 213 VAL A CA 1
ATOM 1660 C C . VAL A 1 213 ? 3.855 -13.773 -9.844 1 97.88 213 VAL A C 1
ATOM 1662 O O . VAL A 1 213 ? 3.35 -14.742 -9.273 1 97.88 213 VAL A O 1
ATOM 1665 N N . ASP A 1 214 ? 4.762 -13.875 -10.727 1 96.88 214 ASP A N 1
ATOM 1666 C CA . ASP A 1 214 ? 5.434 -15.133 -11.031 1 96.88 214 ASP A CA 1
ATOM 1667 C C . ASP A 1 214 ? 6.902 -15.086 -10.625 1 96.88 214 ASP A C 1
ATOM 1669 O O . ASP A 1 214 ? 7.652 -14.219 -11.086 1 96.88 214 ASP A O 1
ATOM 1673 N N . ILE A 1 215 ? 7.293 -16.016 -9.773 1 97.81 215 ILE A N 1
ATOM 1674 C CA . ILE A 1 215 ? 8.656 -16.062 -9.258 1 97.81 215 ILE A CA 1
ATOM 1675 C C . ILE A 1 215 ? 9.328 -17.375 -9.664 1 97.81 215 ILE A C 1
ATOM 1677 O O . ILE A 1 215 ? 8.906 -18.453 -9.234 1 97.81 215 ILE A O 1
ATOM 1681 N N . ALA A 1 216 ? 10.32 -17.281 -10.469 1 97.19 216 ALA A N 1
ATOM 1682 C CA . ALA A 1 216 ? 11.148 -18.438 -10.781 1 97.19 216 ALA A CA 1
ATOM 1683 C C . ALA A 1 216 ? 12.203 -18.672 -9.695 1 97.19 216 ALA A C 1
ATOM 1685 O O . ALA A 1 216 ? 12.961 -17.75 -9.359 1 97.19 216 ALA A O 1
ATOM 1686 N N . VAL A 1 217 ? 12.297 -19.844 -9.172 1 95.31 217 VAL A N 1
ATOM 1687 C CA . VAL A 1 217 ? 13.203 -20.156 -8.062 1 95.31 217 VAL A CA 1
ATOM 1688 C C . VAL A 1 217 ? 14.531 -20.672 -8.609 1 95.31 217 VAL A C 1
ATOM 1690 O O . VAL A 1 217 ? 15.594 -20.406 -8.039 1 95.31 217 VAL A O 1
ATOM 1693 N N . VAL A 1 218 ? 14.477 -21.406 -9.633 1 87.38 218 VAL A N 1
ATOM 1694 C CA . VAL A 1 218 ? 15.695 -21.984 -10.188 1 87.38 218 VAL A CA 1
ATOM 1695 C C . VAL A 1 218 ? 15.93 -21.453 -11.594 1 87.38 218 VAL A C 1
ATOM 1697 O O . VAL A 1 218 ? 14.977 -21.078 -12.289 1 87.38 218 VAL A O 1
ATOM 1700 N N . ARG A 1 219 ? 17.172 -21.5 -11.859 1 79.12 219 ARG A N 1
ATOM 1701 C CA . ARG A 1 219 ? 17.562 -21.109 -13.211 1 79.12 219 ARG A CA 1
ATOM 1702 C C . ARG A 1 219 ? 17.703 -22.328 -14.109 1 79.12 219 ARG A C 1
ATOM 1704 O O . ARG A 1 219 ? 18 -23.438 -13.633 1 79.12 219 ARG A O 1
ATOM 1711 N N . GLY A 1 220 ? 17.438 -22.203 -15.352 1 82.06 220 GLY A N 1
ATOM 1712 C CA . GLY A 1 220 ? 17.672 -23.25 -16.328 1 82.06 220 GLY A CA 1
ATOM 1713 C C . GLY A 1 220 ? 16.625 -23.25 -17.438 1 82.06 220 GLY A C 1
ATOM 1714 O O . GLY A 1 220 ? 15.438 -23.062 -17.188 1 82.06 220 GLY A O 1
ATOM 1715 N N . ALA A 1 221 ? 17.094 -23.5 -18.562 1 81.81 221 ALA A N 1
ATOM 1716 C CA . ALA A 1 221 ? 16.234 -23.453 -19.75 1 81.81 221 ALA A CA 1
ATOM 1717 C C . ALA A 1 221 ? 15.094 -24.453 -19.641 1 81.81 221 ALA A C 1
ATOM 1719 O O . ALA A 1 221 ? 13.945 -24.125 -19.953 1 81.81 221 ALA A O 1
ATOM 1720 N N . GLU A 1 222 ? 15.414 -25.578 -19.141 1 82.06 222 GLU A N 1
ATOM 1721 C CA . GLU A 1 222 ? 14.391 -26.625 -19.047 1 82.06 222 GLU A CA 1
ATOM 1722 C C . GLU A 1 222 ? 13.352 -26.266 -18 1 82.06 222 GLU A C 1
ATOM 1724 O O . GLU A 1 222 ? 12.148 -26.438 -18.219 1 82.06 222 GLU A O 1
ATOM 1729 N N . SER A 1 223 ? 13.82 -25.812 -16.891 1 86 223 SER A N 1
ATOM 1730 C CA . SER A 1 223 ? 12.906 -25.406 -15.828 1 86 223 SER A CA 1
ATOM 1731 C C . SER A 1 223 ? 12 -24.266 -16.266 1 86 223 SER A C 1
ATOM 1733 O O . SER A 1 223 ? 10.805 -24.266 -15.977 1 86 223 SER A O 1
ATOM 1735 N N . ASP A 1 224 ? 12.57 -23.375 -17.031 1 89.62 224 ASP A N 1
ATOM 1736 C CA . ASP A 1 224 ? 11.812 -22.234 -17.531 1 89.62 224 ASP A CA 1
ATOM 1737 C C . ASP A 1 224 ? 10.75 -22.672 -18.531 1 89.62 224 ASP A C 1
ATOM 1739 O O . ASP A 1 224 ? 9.609 -22.203 -18.484 1 89.62 224 ASP A O 1
ATOM 1743 N N . ALA A 1 225 ? 11.133 -23.578 -19.375 1 90.25 225 ALA A N 1
ATOM 1744 C CA . ALA A 1 225 ? 10.188 -24.078 -20.375 1 90.25 225 ALA A CA 1
ATOM 1745 C C . ALA A 1 225 ? 9.023 -24.797 -19.703 1 90.25 225 ALA A C 1
ATOM 1747 O O . ALA A 1 225 ? 7.863 -24.594 -20.078 1 90.25 225 ALA A O 1
ATOM 1748 N N . ASN A 1 226 ? 9.297 -25.641 -18.75 1 88.88 226 ASN A N 1
ATOM 1749 C CA . ASN A 1 226 ? 8.266 -26.375 -18.031 1 88.88 226 ASN A CA 1
ATOM 1750 C C . ASN A 1 226 ? 7.34 -25.438 -17.266 1 88.88 226 ASN A C 1
ATOM 1752 O O . ASN A 1 226 ? 6.121 -25.594 -17.297 1 88.88 226 ASN A O 1
ATOM 1756 N N . ARG A 1 227 ? 7.93 -24.5 -16.609 1 90.56 227 ARG A N 1
ATOM 1757 C CA . ARG A 1 227 ? 7.164 -23.484 -15.883 1 90.56 227 ARG A CA 1
ATOM 1758 C C . ARG A 1 227 ? 6.203 -22.75 -16.812 1 90.56 227 ARG A C 1
ATOM 1760 O O . ARG A 1 227 ? 5.008 -22.672 -16.531 1 90.56 227 ARG A O 1
ATOM 1767 N N . ARG A 1 228 ? 6.676 -22.328 -17.953 1 90.75 228 ARG A N 1
ATOM 1768 C CA . ARG A 1 228 ? 5.867 -21.562 -18.891 1 90.75 228 ARG A CA 1
ATOM 1769 C C . ARG A 1 228 ? 4.75 -22.422 -19.469 1 90.75 228 ARG A C 1
ATOM 1771 O O . ARG A 1 228 ? 3.633 -21.953 -19.672 1 90.75 228 ARG A O 1
ATOM 1778 N N . ALA A 1 229 ? 5.059 -23.672 -19.688 1 88.81 229 ALA A N 1
ATOM 1779 C CA . ALA A 1 229 ? 4.043 -24.578 -20.203 1 88.81 229 ALA A CA 1
ATOM 1780 C C . ALA A 1 229 ? 2.906 -24.766 -19.203 1 88.81 229 ALA A C 1
ATOM 1782 O O . ALA A 1 229 ? 1.731 -24.75 -19.578 1 88.81 229 ALA A O 1
ATOM 1783 N N . LEU A 1 230 ? 3.23 -24.859 -18 1 88.75 230 LEU A N 1
ATOM 1784 C CA . LEU A 1 230 ? 2.236 -25.016 -16.938 1 88.75 230 LEU A CA 1
ATOM 1785 C C . LEU A 1 230 ? 1.424 -23.734 -16.766 1 88.75 230 LEU A C 1
ATOM 1787 O O . LEU A 1 230 ? 0.198 -23.797 -16.641 1 88.75 230 LEU A O 1
ATOM 1791 N N . LEU A 1 231 ? 2.092 -22.609 -16.797 1 89.19 231 LEU A N 1
ATOM 1792 C CA . LEU A 1 231 ? 1.438 -21.328 -16.594 1 89.19 231 LEU A CA 1
ATOM 1793 C C . LEU A 1 231 ? 0.476 -21.016 -17.734 1 89.19 231 LEU A C 1
ATOM 1795 O O . LEU A 1 231 ? -0.571 -20.406 -17.531 1 89.19 231 LEU A O 1
ATOM 1799 N N . ARG A 1 232 ? 0.793 -21.453 -18.922 1 86.94 232 ARG A N 1
ATOM 1800 C CA . ARG A 1 232 ? -0.097 -21.281 -20.062 1 86.94 232 ARG A CA 1
ATOM 1801 C C . ARG A 1 232 ? -1.433 -21.969 -19.828 1 86.94 232 ARG A C 1
ATOM 1803 O O . ARG A 1 232 ? -2.48 -21.469 -20.234 1 86.94 232 ARG A O 1
ATOM 1810 N N . ARG A 1 233 ? -1.317 -23.031 -19.109 1 83.81 233 ARG A N 1
ATOM 1811 C CA . ARG A 1 233 ? -2.525 -23.812 -18.859 1 83.81 233 ARG A CA 1
ATOM 1812 C C . ARG A 1 233 ? -3.285 -23.25 -17.656 1 83.81 233 ARG A C 1
ATOM 1814 O O . ARG A 1 233 ? -4.516 -23.312 -17.609 1 83.81 233 ARG A O 1
ATOM 1821 N N . LEU A 1 234 ? -2.578 -22.734 -16.656 1 79.56 234 LEU A N 1
ATOM 1822 C CA . LEU A 1 234 ? -3.17 -22.219 -15.422 1 79.56 234 LEU A CA 1
ATOM 1823 C C . LEU A 1 234 ? -3.883 -20.906 -15.664 1 79.56 234 LEU A C 1
ATOM 1825 O O . LEU A 1 234 ? -4.93 -20.641 -15.07 1 79.56 234 LEU A O 1
ATOM 1829 N N . ASP A 1 235 ? -3.334 -19.891 -16.25 1 69.62 235 ASP A N 1
ATOM 1830 C CA . ASP A 1 235 ? -3.867 -18.547 -16.312 1 69.62 235 ASP A CA 1
ATOM 1831 C C . ASP A 1 235 ? -4.75 -18.359 -17.547 1 69.62 235 ASP A C 1
ATOM 1833 O O . ASP A 1 235 ? -5.254 -17.266 -17.812 1 69.62 235 ASP A O 1
ATOM 1837 N N . MET A 1 236 ? -5.41 -19.516 -17.875 1 57.72 236 MET A N 1
ATOM 1838 C CA . MET A 1 236 ? -6.617 -19.844 -18.625 1 57.72 236 MET A CA 1
ATOM 1839 C C . MET A 1 236 ? -7.055 -18.672 -19.5 1 57.72 236 MET A C 1
ATOM 1841 O O . MET A 1 236 ? -8.25 -18.422 -19.641 1 57.72 236 MET A O 1
ATOM 1845 N N . LYS A 1 237 ? -6.465 -17.844 -20 1 64.19 237 LYS A N 1
ATOM 1846 C CA . LYS A 1 237 ? -7.152 -17.125 -21.062 1 64.19 237 LYS A CA 1
ATOM 1847 C C . LYS A 1 237 ? -7.34 -15.656 -20.703 1 64.19 237 LYS A C 1
ATOM 1849 O O . LYS A 1 237 ? -7.793 -14.859 -21.531 1 64.19 237 LYS A O 1
ATOM 1854 N N . LEU A 1 238 ? -7.148 -15.305 -19.391 1 77.75 238 LEU A N 1
ATOM 1855 C CA . LEU A 1 238 ? -7.305 -13.867 -19.219 1 77.75 238 LEU A CA 1
ATOM 1856 C C . LEU A 1 238 ? -6.059 -13.117 -19.688 1 77.75 238 LEU A C 1
ATOM 1858 O O . LEU A 1 238 ? -4.938 -13.586 -19.484 1 77.75 238 LEU A O 1
ATOM 1862 N N . PRO A 1 239 ? -6.309 -12.062 -20.281 1 88.75 239 PRO A N 1
ATOM 1863 C CA . PRO A 1 239 ? -5.176 -11.258 -20.75 1 88.75 239 PRO A CA 1
ATOM 1864 C C . PRO A 1 239 ? -4.301 -10.766 -19.594 1 88.75 239 PRO A C 1
ATOM 1866 O O . PRO A 1 239 ? -4.816 -10.422 -18.531 1 88.75 239 PRO A O 1
ATOM 1869 N N . VAL A 1 240 ? -3.047 -10.938 -19.781 1 92.81 240 VAL A N 1
ATOM 1870 C CA . VAL A 1 240 ? -2.047 -10.508 -18.812 1 92.81 240 VAL A CA 1
ATOM 1871 C C . VAL A 1 240 ? -1.164 -9.422 -19.422 1 92.81 240 VAL A C 1
ATOM 1873 O O . VAL A 1 240 ? -0.752 -9.523 -20.578 1 92.81 240 VAL A O 1
ATOM 1876 N N . VAL A 1 241 ? -0.979 -8.344 -18.719 1 94.56 241 VAL A N 1
ATOM 1877 C CA . VAL A 1 241 ? -0.158 -7.223 -19.172 1 94.56 241 VAL A CA 1
ATOM 1878 C C . VAL A 1 241 ? 1.052 -7.062 -18.25 1 94.56 241 VAL A C 1
ATOM 1880 O O . VAL A 1 241 ? 0.904 -6.938 -17.031 1 94.56 241 VAL A O 1
ATOM 1883 N N . PRO A 1 242 ? 2.275 -7.082 -18.812 1 95.62 242 PRO A N 1
ATOM 1884 C CA . PRO A 1 242 ? 3.463 -6.941 -17.969 1 95.62 242 PRO A CA 1
ATOM 1885 C C . PRO A 1 242 ? 3.561 -5.562 -17.312 1 95.62 242 PRO A C 1
ATOM 1887 O O . PRO A 1 242 ? 3.299 -4.547 -17.969 1 95.62 242 PRO A O 1
ATOM 1890 N N . ILE A 1 243 ? 3.832 -5.539 -16.047 1 97.5 243 ILE A N 1
ATOM 1891 C CA . ILE A 1 243 ? 4.211 -4.324 -15.336 1 97.5 243 ILE A CA 1
ATOM 1892 C C . ILE A 1 243 ? 5.73 -4.219 -15.273 1 97.5 243 ILE A C 1
ATOM 1894 O O . ILE A 1 243 ? 6.309 -3.227 -15.727 1 97.5 243 ILE A O 1
ATOM 1898 N N . ILE A 1 244 ? 6.352 -5.305 -14.805 1 97.56 244 ILE A N 1
ATOM 1899 C CA . ILE A 1 244 ? 7.809 -5.344 -14.75 1 97.56 244 ILE A CA 1
ATOM 1900 C C . ILE A 1 244 ? 8.289 -6.793 -14.727 1 97.56 244 ILE A C 1
ATOM 1902 O O . ILE A 1 244 ? 7.641 -7.652 -14.125 1 97.56 244 ILE A O 1
ATOM 1906 N N . GLU A 1 245 ? 9.414 -7.047 -15.328 1 96.75 245 GLU A N 1
ATOM 1907 C CA . GLU A 1 245 ? 10.117 -8.328 -15.312 1 96.75 245 GLU A CA 1
ATOM 1908 C C . GLU A 1 245 ? 11.602 -8.133 -15 1 96.75 245 GLU A C 1
ATOM 1910 O O . GLU A 1 245 ? 12.234 -7.211 -15.523 1 96.75 245 GLU A O 1
ATOM 1915 N N . SER A 1 246 ? 12.078 -8.898 -14.117 1 95.88 246 SER A N 1
ATOM 1916 C CA . SER A 1 246 ? 13.523 -8.898 -13.906 1 95.88 246 SER A CA 1
ATOM 1917 C C . SER A 1 246 ? 14.25 -9.477 -15.117 1 95.88 246 SER A C 1
ATOM 1919 O O . SER A 1 246 ? 13.641 -10.125 -15.969 1 95.88 246 SER A O 1
ATOM 1921 N N . ALA A 1 247 ? 15.516 -9.227 -15.117 1 91.69 247 ALA A N 1
ATOM 1922 C CA . ALA A 1 247 ? 16.328 -9.727 -16.219 1 91.69 247 ALA A CA 1
ATOM 1923 C C . ALA A 1 247 ? 16.219 -11.242 -16.344 1 91.69 247 ALA A C 1
ATOM 1925 O O . ALA A 1 247 ? 16.344 -11.961 -15.344 1 91.69 247 ALA A O 1
ATOM 1926 N N . GLY A 1 248 ? 15.867 -11.719 -17.5 1 90.12 248 GLY A N 1
ATOM 1927 C CA . GLY A 1 248 ? 15.844 -13.148 -17.797 1 90.12 248 GLY A CA 1
ATOM 1928 C C . GLY A 1 248 ? 14.492 -13.789 -17.531 1 90.12 248 GLY A C 1
ATOM 1929 O O . GLY A 1 248 ? 14.289 -14.969 -17.812 1 90.12 248 GLY A O 1
ATOM 1930 N N . HIS A 1 249 ? 13.57 -12.969 -16.953 1 94 249 HIS A N 1
ATOM 1931 C CA . HIS A 1 249 ? 12.242 -13.531 -16.703 1 94 249 HIS A CA 1
ATOM 1932 C C . HIS A 1 249 ? 11.375 -13.477 -17.953 1 94 249 HIS A C 1
ATOM 1934 O O . HIS A 1 249 ? 11.391 -12.484 -18.688 1 94 249 HIS A O 1
ATOM 1940 N N . CYS A 1 250 ? 10.594 -14.562 -18.188 1 87.94 250 CYS A N 1
ATOM 1941 C CA . CYS A 1 250 ? 9.734 -14.625 -19.359 1 87.94 250 CYS A CA 1
ATOM 1942 C C . CYS A 1 250 ? 8.359 -15.18 -19 1 87.94 250 CYS A C 1
ATOM 1944 O O . CYS A 1 250 ? 8.25 -16.312 -18.516 1 87.94 250 CYS A O 1
ATOM 1946 N N . TRP A 1 251 ? 7.406 -14.414 -19.203 1 88.69 251 TRP A N 1
ATOM 1947 C CA . TRP A 1 251 ? 6.035 -14.898 -19.094 1 88.69 251 TRP A CA 1
ATOM 1948 C C . TRP A 1 251 ? 5.637 -15.695 -20.328 1 88.69 251 TRP A C 1
ATOM 1950 O O . TRP A 1 251 ? 6.129 -15.438 -21.438 1 88.69 251 TRP A O 1
ATOM 1960 N N . PRO A 1 252 ? 4.723 -16.656 -20.219 1 84.44 252 PRO A N 1
ATOM 1961 C CA . PRO A 1 252 ? 4.344 -17.438 -21.391 1 84.44 252 PRO A CA 1
ATOM 1962 C C . PRO A 1 252 ? 3.775 -16.562 -22.516 1 84.44 252 PRO A C 1
ATOM 1964 O O . PRO A 1 252 ? 3.082 -15.586 -22.25 1 84.44 252 PRO A O 1
ATOM 1967 N N . MET B 1 1 ? 9.992 2.516 37 1 22.44 1 MET B N 1
ATOM 1968 C CA . MET B 1 1 ? 10.789 3.742 37 1 22.44 1 MET B CA 1
ATOM 1969 C C . MET B 1 1 ? 10.32 4.695 35.906 1 22.44 1 MET B C 1
ATOM 1971 O O . MET B 1 1 ? 10.859 5.797 35.75 1 22.44 1 MET B O 1
ATOM 1975 N N . ASN B 1 2 ? 9.781 4.043 34.781 1 24.38 2 ASN B N 1
ATOM 1976 C CA . ASN B 1 2 ? 9.477 4.691 33.5 1 24.38 2 ASN B CA 1
ATOM 1977 C C . ASN B 1 2 ? 8.266 5.617 33.625 1 24.38 2 ASN B C 1
ATOM 1979 O O . ASN B 1 2 ? 7.613 5.922 32.625 1 24.38 2 ASN B O 1
ATOM 1983 N N . GLU B 1 3 ? 7.758 5.812 34.812 1 28.64 3 GLU B N 1
ATOM 1984 C CA . GLU B 1 3 ? 6.641 6.602 35.344 1 28.64 3 GLU B CA 1
ATOM 1985 C C . GLU B 1 3 ? 6.898 8.094 35.156 1 28.64 3 GLU B C 1
ATOM 1987 O O . GLU B 1 3 ? 5.977 8.906 35.281 1 28.64 3 GLU B O 1
ATOM 1992 N N . PHE B 1 4 ? 8.219 8.453 35.156 1 28.55 4 PHE B N 1
ATOM 1993 C CA . PHE B 1 4 ? 8.617 9.844 35.312 1 28.55 4 PHE B CA 1
ATOM 1994 C C . PHE B 1 4 ? 8.43 10.594 33.969 1 28.55 4 PHE B C 1
ATOM 1996 O O . PHE B 1 4 ? 8.586 11.812 33.938 1 28.55 4 PHE B O 1
ATOM 2003 N N . ALA B 1 5 ? 8.305 9.867 32.938 1 33.62 5 ALA B N 1
ATOM 2004 C CA . ALA B 1 5 ? 8.281 10.508 31.609 1 33.62 5 ALA B CA 1
ATOM 2005 C C . ALA B 1 5 ? 7.004 11.32 31.422 1 33.62 5 ALA B C 1
ATOM 2007 O O . ALA B 1 5 ? 6.875 12.062 30.453 1 33.62 5 ALA B O 1
ATOM 2008 N N . ASP B 1 6 ? 5.988 11 32.156 1 35.53 6 ASP B N 1
ATOM 2009 C CA . ASP B 1 6 ? 4.746 11.766 32.094 1 35.53 6 ASP B CA 1
ATOM 2010 C C . ASP B 1 6 ? 4.98 13.219 32.469 1 35.53 6 ASP B C 1
ATOM 2012 O O . ASP B 1 6 ? 4.117 14.07 32.25 1 35.53 6 ASP B O 1
ATOM 2016 N N . LEU B 1 7 ? 5.969 13.484 33.375 1 34.78 7 LEU B N 1
ATOM 2017 C CA . LEU B 1 7 ? 6.121 14.688 34.188 1 34.78 7 LEU B CA 1
ATOM 2018 C C . LEU B 1 7 ? 6.539 15.875 33.312 1 34.78 7 LEU B C 1
ATOM 2020 O O . LEU B 1 7 ? 6.266 17.031 33.688 1 34.78 7 LEU B O 1
ATOM 2024 N N . PHE B 1 8 ? 7.418 15.617 32.344 1 37.44 8 PHE B N 1
ATOM 2025 C CA . PHE B 1 8 ? 8.07 16.812 31.828 1 37.44 8 PHE B CA 1
ATOM 2026 C C . PHE B 1 8 ? 7.262 17.422 30.688 1 37.44 8 PHE B C 1
ATOM 2028 O O . PHE B 1 8 ? 7.82 17.766 29.641 1 37.44 8 PHE B O 1
ATOM 2035 N N . LEU B 1 9 ? 6.113 16.844 30.344 1 46.69 9 LEU B N 1
ATOM 2036 C CA . LEU B 1 9 ? 5.398 17.766 29.469 1 46.69 9 LEU B CA 1
ATOM 2037 C C . LEU B 1 9 ? 5.195 19.109 30.156 1 46.69 9 LEU B C 1
ATOM 2039 O O . LEU B 1 9 ? 4.945 19.172 31.375 1 46.69 9 LEU B O 1
ATOM 2043 N N . PRO B 1 10 ? 5.684 20.234 29.859 1 39.84 10 PRO B N 1
ATOM 2044 C CA . PRO B 1 10 ? 5.504 21.469 30.625 1 39.84 10 PRO B CA 1
ATOM 2045 C C . PRO B 1 10 ? 4.121 21.578 31.25 1 39.84 10 PRO B C 1
ATOM 2047 O O . PRO B 1 10 ? 3.111 21.562 30.547 1 39.84 10 PRO B O 1
ATOM 2050 N N . ASP B 1 11 ? 3.674 20.781 32.156 1 38.72 11 ASP B N 1
ATOM 2051 C CA . ASP B 1 11 ? 2.602 21.312 33 1 38.72 11 ASP B CA 1
ATOM 2052 C C . ASP B 1 11 ? 2.998 22.656 33.625 1 38.72 11 ASP B C 1
ATOM 2054 O O . ASP B 1 11 ? 2.482 23.047 34.656 1 38.72 11 ASP B O 1
ATOM 2058 N N . ALA B 1 12 ? 4.266 23.219 33.344 1 36.47 12 ALA B N 1
ATOM 2059 C CA . ALA B 1 12 ? 4.543 24.359 34.219 1 36.47 12 ALA B CA 1
ATOM 2060 C C . ALA B 1 12 ? 3.416 25.375 34.156 1 36.47 12 ALA B C 1
ATOM 2062 O O . ALA B 1 12 ? 2.975 25.766 33.062 1 36.47 12 ALA B O 1
ATOM 2063 N N . GLU B 1 13 ? 2.701 25.672 35.094 1 40.38 13 GLU B N 1
ATOM 2064 C CA . GLU B 1 13 ? 1.663 26.672 35.312 1 40.38 13 GLU B CA 1
ATOM 2065 C C . GLU B 1 13 ? 1.734 27.797 34.281 1 40.38 13 GLU B C 1
ATOM 2067 O O . GLU B 1 13 ? 0.703 28.312 33.844 1 40.38 13 GLU B O 1
ATOM 2072 N N . GLY B 1 14 ? 2.871 28.469 34.031 1 41.44 14 GLY B N 1
ATOM 2073 C CA . GLY B 1 14 ? 3.098 29.688 33.25 1 41.44 14 GLY B CA 1
ATOM 2074 C C . GLY B 1 14 ? 3.445 29.406 31.797 1 41.44 14 GLY B C 1
ATOM 2075 O O . GLY B 1 14 ? 3.689 30.344 31.016 1 41.44 14 GLY B O 1
ATOM 2076 N N . ALA B 1 15 ? 3.912 28.203 31.422 1 49.03 15 ALA B N 1
ATOM 2077 C CA . ALA B 1 15 ? 4.387 27.969 30.062 1 49.03 15 ALA B CA 1
ATOM 2078 C C . ALA B 1 15 ? 3.223 27.766 29.094 1 49.03 15 ALA B C 1
ATOM 2080 O O . ALA B 1 15 ? 2.336 26.938 29.359 1 49.03 15 ALA B O 1
ATOM 2081 N N . THR B 1 16 ? 2.914 28.703 28.25 1 60.41 16 THR B N 1
ATOM 2082 C CA . THR B 1 16 ? 1.892 28.75 27.203 1 60.41 16 THR B CA 1
ATOM 2083 C C . THR B 1 16 ? 1.867 27.438 26.406 1 60.41 16 THR B C 1
ATOM 2085 O O . THR B 1 16 ? 2.918 26.922 26.047 1 60.41 16 THR B O 1
ATOM 2088 N N . SER B 1 17 ? 0.836 26.641 26.422 1 81.06 17 SER B N 1
ATOM 2089 C CA . SER B 1 17 ? 0.571 25.406 25.688 1 81.06 17 SER B CA 1
ATOM 2090 C C . SER B 1 17 ? 0.9 25.562 24.219 1 81.06 17 SER B C 1
ATOM 2092 O O . SER B 1 17 ? 0.638 26.625 23.625 1 81.06 17 SER B O 1
ATOM 2094 N N . PRO B 1 18 ? 1.66 24.656 23.688 1 92.62 18 PRO B N 1
ATOM 2095 C CA . PRO B 1 18 ? 1.963 24.766 22.266 1 92.62 18 PRO B CA 1
ATOM 2096 C C . PRO B 1 18 ? 0.708 24.812 21.391 1 92.62 18 PRO B C 1
ATOM 2098 O O . PRO B 1 18 ? -0.369 24.406 21.828 1 92.62 18 PRO B O 1
ATOM 2101 N N . ASP B 1 19 ? 0.858 25.484 20.281 1 95.19 19 ASP B N 1
ATOM 2102 C CA . ASP B 1 19 ? -0.226 25.562 19.312 1 95.19 19 ASP B CA 1
ATOM 2103 C C . ASP B 1 19 ? -0.404 24.234 18.578 1 95.19 19 ASP B C 1
ATOM 2105 O O . ASP B 1 19 ? -1.512 23.891 18.156 1 95.19 19 ASP B O 1
ATOM 2109 N N . TYR B 1 20 ? 0.714 23.516 18.375 1 96.69 20 TYR B N 1
ATOM 2110 C CA . TYR B 1 20 ? 0.606 22.25 17.641 1 96.69 20 TYR B CA 1
ATOM 2111 C C . TYR B 1 20 ? 1.735 21.312 18.031 1 96.69 20 TYR B C 1
ATOM 2113 O O . TYR B 1 20 ? 2.752 21.734 18.578 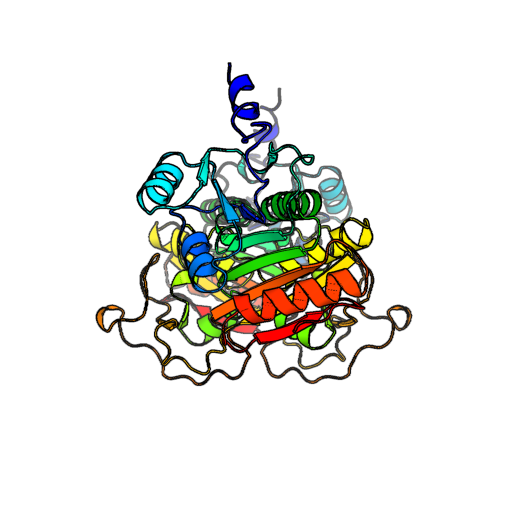1 96.69 20 TYR B O 1
ATOM 2121 N N . TYR B 1 21 ? 1.49 20.031 17.812 1 97.75 21 TYR B N 1
ATOM 2122 C CA . TYR B 1 21 ? 2.529 19.016 17.891 1 97.75 21 TYR B CA 1
ATOM 2123 C C . TYR B 1 21 ? 2.941 18.547 16.5 1 97.75 21 TYR B C 1
ATOM 2125 O O . TYR B 1 21 ? 2.117 18.5 15.586 1 97.75 21 TYR B O 1
ATOM 2133 N N . ASP B 1 22 ? 4.199 18.266 16.359 1 98.38 22 ASP B N 1
ATOM 2134 C CA . ASP B 1 22 ? 4.711 17.531 15.211 1 98.38 22 ASP B CA 1
ATOM 2135 C C . ASP B 1 22 ? 5.102 16.109 15.594 1 98.38 22 ASP B C 1
ATOM 2137 O O . ASP B 1 22 ? 6.176 15.891 16.156 1 98.38 22 ASP B O 1
ATOM 2141 N N . PHE B 1 23 ? 4.238 15.188 15.266 1 98.5 23 PHE B N 1
ATOM 2142 C CA . PHE B 1 23 ? 4.449 13.781 15.602 1 98.5 23 PHE B CA 1
ATOM 2143 C C . PHE B 1 23 ? 5.504 13.164 14.695 1 98.5 23 PHE B C 1
ATOM 2145 O O . PHE B 1 23 ? 5.41 13.25 13.469 1 98.5 23 PHE B O 1
ATOM 2152 N N . GLY B 1 24 ? 6.449 12.43 15.305 1 98.5 24 GLY B N 1
ATOM 2153 C CA . GLY B 1 24 ? 7.574 11.93 14.531 1 98.5 24 GLY B CA 1
ATOM 2154 C C . GLY B 1 24 ? 8.445 13.039 13.969 1 98.5 24 GLY B C 1
ATOM 2155 O O . GLY B 1 24 ? 8.766 13.039 12.773 1 98.5 24 GLY B O 1
ATOM 2156 N N . CYS B 1 25 ? 8.914 13.914 14.789 1 98.44 25 CYS B N 1
ATOM 2157 C CA . CYS B 1 25 ? 9.508 15.164 14.328 1 98.44 25 CYS B CA 1
ATOM 2158 C C . CYS B 1 25 ? 10.938 14.938 13.852 1 98.44 25 CYS B C 1
ATOM 2160 O O . CYS B 1 25 ? 11.523 15.812 13.211 1 98.44 25 CYS B O 1
ATOM 2162 N N . SER B 1 26 ? 11.516 13.82 14.227 1 98.06 26 SER B N 1
ATOM 2163 C CA . SER B 1 26 ? 12.898 13.531 13.867 1 98.06 26 SER B CA 1
ATOM 2164 C C . SER B 1 26 ? 13.82 14.688 14.234 1 98.06 26 SER B C 1
ATOM 2166 O O . SER B 1 26 ? 13.789 15.18 15.359 1 98.06 26 SER B O 1
ATOM 2168 N N . SER B 1 27 ? 14.594 15.258 13.258 1 98.12 27 SER B N 1
ATOM 2169 C CA . SER B 1 27 ? 15.57 16.297 13.555 1 98.12 27 SER B CA 1
ATOM 2170 C C . SER B 1 27 ? 14.93 17.688 13.5 1 98.12 27 SER B C 1
ATOM 2172 O O . SER B 1 27 ? 15.625 18.703 13.57 1 98.12 27 SER B O 1
ATOM 2174 N N . GLY B 1 28 ? 13.672 17.781 13.32 1 98.25 28 GLY B N 1
ATOM 2175 C CA . GLY B 1 28 ? 12.953 19.031 13.484 1 98.25 28 GLY B CA 1
ATOM 2176 C C . GLY B 1 28 ? 12.758 19.781 12.18 1 98.25 28 GLY B C 1
ATOM 2177 O O . GLY B 1 28 ? 12.43 20.969 12.188 1 98.25 28 GLY B O 1
ATOM 2178 N N . GLY B 1 29 ? 12.969 19.141 11.039 1 96.38 29 GLY B N 1
ATOM 2179 C CA . GLY B 1 29 ? 12.867 19.797 9.75 1 96.38 29 GLY B CA 1
ATOM 2180 C C . GLY B 1 29 ? 11.516 20.438 9.516 1 96.38 29 GLY B C 1
ATOM 2181 O O . GLY B 1 29 ? 11.445 21.594 9.07 1 96.38 29 GLY B O 1
ATOM 2182 N N . ASN B 1 30 ? 10.453 19.719 9.758 1 96.25 30 ASN B N 1
ATOM 2183 C CA . ASN B 1 30 ? 9.109 20.25 9.547 1 96.25 30 ASN B CA 1
ATOM 2184 C C . ASN B 1 30 ? 8.812 21.406 10.508 1 96.25 30 ASN B C 1
ATOM 2186 O O . ASN B 1 30 ? 8.117 22.344 10.141 1 96.25 30 ASN B O 1
ATOM 2190 N N . LEU B 1 31 ? 9.266 21.328 11.75 1 97 31 LEU B N 1
ATOM 2191 C CA . LEU B 1 31 ? 9.102 22.406 12.711 1 97 31 LEU B CA 1
ATOM 2192 C C . LEU B 1 31 ? 9.742 23.688 12.18 1 97 31 LEU B C 1
ATOM 2194 O O . LEU B 1 31 ? 9.125 24.766 12.227 1 97 31 LEU B O 1
ATOM 2198 N N . ALA B 1 32 ? 10.938 23.531 11.719 1 96.12 32 ALA B N 1
ATOM 2199 C CA . ALA B 1 32 ? 11.648 24.672 11.164 1 96.12 32 ALA B CA 1
ATOM 2200 C C . ALA B 1 32 ? 10.906 25.234 9.953 1 96.12 32 ALA B C 1
ATOM 2202 O O . ALA B 1 32 ? 10.805 26.469 9.797 1 96.12 32 A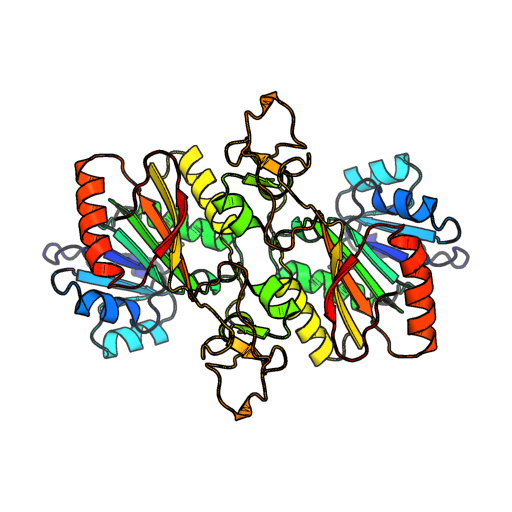LA B O 1
ATOM 2203 N N . PHE B 1 33 ? 10.445 24.328 9.141 1 93 33 PHE B N 1
ATOM 2204 C CA . PHE B 1 33 ? 9.703 24.719 7.949 1 93 33 PHE B CA 1
ATOM 2205 C C . PHE B 1 33 ? 8.477 25.547 8.32 1 93 33 PHE B C 1
ATOM 2207 O O . PHE B 1 33 ? 8.273 26.641 7.801 1 93 33 PHE B O 1
ATOM 2214 N N . ILE B 1 34 ? 7.668 25.141 9.227 1 93.38 34 ILE B N 1
ATOM 2215 C CA . ILE B 1 34 ? 6.434 25.797 9.633 1 93.38 34 ILE B CA 1
ATOM 2216 C C . ILE B 1 34 ? 6.766 27.141 10.297 1 93.38 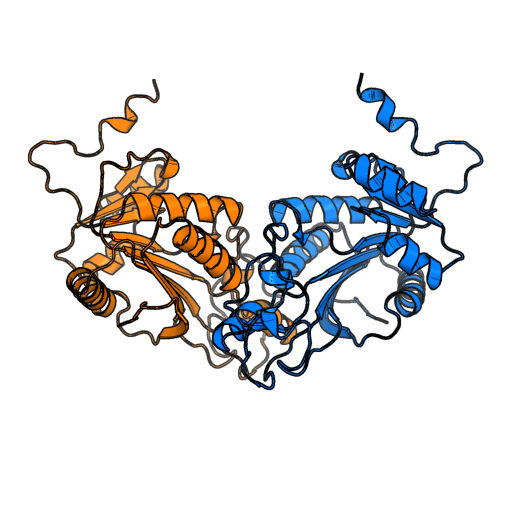34 ILE B C 1
ATOM 2218 O O . ILE B 1 34 ? 6.105 28.141 10.039 1 93.38 34 ILE B O 1
ATOM 2222 N N . ALA B 1 35 ? 7.789 27.125 11.07 1 93.12 35 ALA B N 1
ATOM 2223 C CA . ALA B 1 35 ? 8.195 28.344 11.773 1 93.12 35 ALA B CA 1
ATOM 2224 C C . ALA B 1 35 ? 8.57 29.438 10.789 1 93.12 35 ALA B C 1
ATOM 2226 O O . ALA B 1 35 ? 8.391 30.625 11.07 1 93.12 35 ALA B O 1
ATOM 2227 N N . GLY B 1 36 ? 9.078 29.047 9.703 1 89.38 36 GLY B N 1
ATOM 2228 C CA . GLY B 1 36 ? 9.445 30.016 8.68 1 89.38 36 GLY B CA 1
ATOM 2229 C C . GLY B 1 36 ? 8.258 30.75 8.094 1 89.38 36 GLY B C 1
ATOM 2230 O O . GLY B 1 36 ? 8.367 31.906 7.688 1 89.38 36 GLY B O 1
ATOM 2231 N N . PHE B 1 37 ? 7.117 30.109 8.047 1 86.44 37 PHE B N 1
ATOM 2232 C CA . PHE B 1 37 ? 5.93 30.688 7.426 1 86.44 37 PHE B CA 1
ATOM 2233 C C . PHE B 1 37 ? 4.957 31.188 8.484 1 86.44 37 PHE B C 1
ATOM 2235 O O . PHE B 1 37 ? 4.172 32.094 8.234 1 86.44 37 PHE B O 1
ATOM 2242 N N . LEU B 1 38 ? 5.039 30.531 9.617 1 90 38 LEU B N 1
ATOM 2243 C CA . LEU B 1 38 ? 4.133 30.859 10.711 1 90 38 LEU B CA 1
ATOM 2244 C C . LEU B 1 38 ? 4.898 31.047 12.016 1 90 38 LEU B C 1
ATOM 2246 O O . LEU B 1 38 ? 4.691 30.297 12.977 1 90 38 LEU B O 1
ATOM 2250 N N . PRO B 1 39 ? 5.633 32.062 12.078 1 91.56 39 PRO B N 1
ATOM 2251 C CA . PRO B 1 39 ? 6.504 32.281 13.242 1 91.56 39 PRO B CA 1
ATOM 2252 C C . PRO B 1 39 ? 5.719 32.531 14.523 1 91.56 39 PRO B C 1
ATOM 2254 O O . PRO B 1 39 ? 6.266 32.375 15.625 1 91.56 39 PRO B O 1
ATOM 2257 N N . GLU B 1 40 ? 4.527 32.875 14.453 1 92.62 40 GLU B N 1
ATOM 2258 C CA . GLU B 1 40 ? 3.713 33.156 15.625 1 92.62 40 GLU B CA 1
ATOM 2259 C C . GLU B 1 40 ? 3.242 31.891 16.312 1 92.62 40 GLU B C 1
ATOM 2261 O O . GLU B 1 40 ? 2.779 31.938 17.453 1 92.62 40 GLU B O 1
ATOM 2266 N N . LEU B 1 41 ? 3.297 30.812 15.625 1 93.69 41 LEU B N 1
ATOM 2267 C CA . LEU B 1 41 ? 2.834 29.562 16.188 1 93.69 41 LEU B CA 1
ATOM 2268 C C . LEU B 1 41 ? 3.959 28.844 16.938 1 93.69 41 LEU B C 1
ATOM 2270 O O . LEU B 1 41 ? 5.109 28.859 16.5 1 93.69 41 LEU B O 1
ATOM 2274 N N . LYS B 1 42 ? 3.643 28.297 18.047 1 95.44 42 LYS B N 1
ATOM 2275 C CA . LYS B 1 42 ? 4.586 27.516 18.828 1 95.44 42 LYS B CA 1
ATOM 2276 C C . LYS B 1 42 ? 4.375 26.016 18.609 1 95.44 42 LYS B C 1
ATOM 2278 O O . LYS B 1 42 ? 3.322 25.484 18.953 1 95.44 42 LYS B O 1
ATOM 2283 N N . GLY B 1 43 ? 5.398 25.422 18.109 1 96.69 43 GLY B N 1
ATOM 2284 C CA . GLY B 1 43 ? 5.34 23.984 17.875 1 96.69 43 GLY B CA 1
ATOM 2285 C C . GLY B 1 43 ? 6.246 23.188 18.797 1 96.69 43 GLY B C 1
ATOM 2286 O O . GLY B 1 43 ? 7.305 23.672 19.203 1 96.69 43 GLY B O 1
ATOM 2287 N N . VAL B 1 44 ? 5.832 21.969 19.109 1 97.81 44 VAL B N 1
ATOM 2288 C CA . VAL B 1 44 ? 6.66 21.031 19.844 1 97.81 44 VAL B CA 1
ATOM 2289 C C . VAL B 1 44 ? 6.742 19.703 19.078 1 97.81 44 VAL B C 1
ATOM 2291 O O . VAL B 1 44 ? 5.715 19.141 18.703 1 97.81 44 VAL B O 1
ATOM 2294 N N . GLY B 1 45 ? 7.953 19.266 18.844 1 98.38 45 GLY B N 1
ATOM 2295 C CA . GLY B 1 45 ? 8.164 17.984 18.219 1 98.38 45 GLY B CA 1
ATOM 2296 C C . GLY B 1 45 ? 8.125 16.828 19.188 1 98.38 45 GLY B C 1
ATOM 2297 O O . GLY B 1 45 ? 8.602 16.938 20.328 1 98.38 45 GLY B O 1
ATOM 2298 N N . ILE B 1 46 ? 7.535 15.742 18.75 1 98.38 46 ILE B N 1
ATOM 2299 C CA . ILE B 1 46 ? 7.496 14.516 19.547 1 98.38 46 ILE B CA 1
ATOM 2300 C C . ILE B 1 46 ? 8.156 13.383 18.766 1 98.38 46 ILE B C 1
ATOM 2302 O O . ILE B 1 46 ? 7.789 13.109 17.625 1 98.38 46 ILE B O 1
ATOM 2306 N N . ASP B 1 47 ? 9.133 12.727 19.344 1 98.44 47 ASP B N 1
ATOM 2307 C CA . ASP B 1 47 ? 9.789 11.578 18.734 1 98.44 47 ASP B CA 1
ATOM 2308 C C . ASP B 1 47 ? 10.297 10.609 19.797 1 98.44 47 ASP B C 1
ATOM 2310 O O . ASP B 1 47 ? 10.664 11.023 20.906 1 98.44 47 ASP B O 1
ATOM 2314 N N . ILE B 1 48 ? 10.289 9.375 19.484 1 98 48 ILE B N 1
ATOM 2315 C CA . I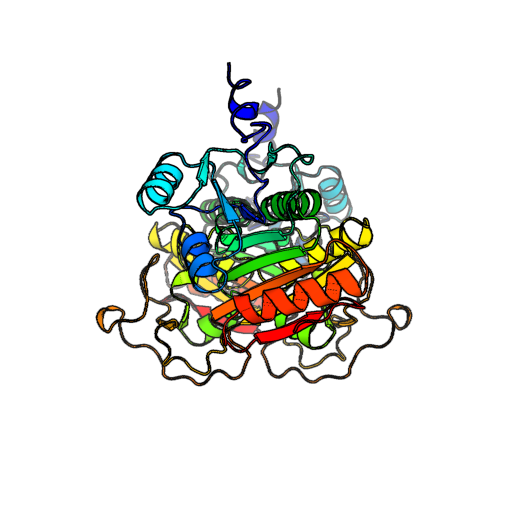LE B 1 48 ? 10.688 8.359 20.453 1 98 48 ILE B CA 1
ATOM 2316 C C . ILE B 1 48 ? 12.211 8.227 20.469 1 98 48 ILE B C 1
ATOM 2318 O O . ILE B 1 48 ? 12.789 7.703 21.422 1 98 48 ILE B O 1
ATOM 2322 N N . ASN B 1 49 ? 12.859 8.688 19.406 1 98 49 ASN B N 1
ATOM 2323 C CA . ASN B 1 49 ? 14.305 8.555 19.25 1 98 49 ASN B CA 1
ATOM 2324 C C . ASN B 1 49 ? 15.055 9.703 19.922 1 98 49 ASN B C 1
ATOM 2326 O O . ASN B 1 49 ? 15.016 10.836 19.453 1 98 49 ASN B O 1
ATOM 2330 N N . GLU B 1 50 ? 15.852 9.406 20.891 1 98.19 50 GLU B N 1
ATOM 2331 C CA . GLU B 1 50 ? 16.547 10.406 21.688 1 98.19 50 GLU B CA 1
ATOM 2332 C C . GLU B 1 50 ? 17.562 11.172 20.859 1 98.19 50 GLU B C 1
ATOM 2334 O O . GLU B 1 50 ? 17.734 12.383 21.031 1 98.19 50 GLU B O 1
ATOM 2339 N N . ALA B 1 51 ? 18.203 10.477 20.062 1 98.44 51 ALA B N 1
ATOM 2340 C CA . ALA B 1 51 ? 19.234 11.117 19.25 1 98.44 51 ALA B CA 1
ATOM 2341 C C . ALA B 1 51 ? 18.625 12.125 18.281 1 98.44 51 ALA B C 1
ATOM 2343 O O . ALA B 1 51 ? 19.188 13.195 18.047 1 98.44 51 ALA B O 1
ATOM 2344 N N . LYS B 1 52 ? 17.516 11.82 17.688 1 98.5 52 LYS B N 1
ATOM 2345 C CA . LYS B 1 52 ? 16.828 12.727 16.766 1 98.5 52 LYS B CA 1
ATOM 2346 C C . LYS B 1 52 ? 16.312 13.961 17.5 1 98.5 52 LYS B C 1
ATOM 2348 O O . LYS B 1 52 ? 16.422 15.078 16.984 1 98.5 52 LYS B O 1
ATOM 2353 N N . VAL B 1 53 ? 15.781 13.758 18.656 1 98.38 53 VAL B N 1
ATOM 2354 C CA . VAL B 1 53 ? 15.273 14.867 19.453 1 98.38 53 VAL B CA 1
ATOM 2355 C C . VAL B 1 53 ? 16.422 15.812 19.812 1 98.38 53 VAL B C 1
ATOM 2357 O O . VAL B 1 53 ? 16.266 17.031 19.719 1 98.38 53 VAL B O 1
ATOM 2360 N N . ALA B 1 54 ? 17.547 15.219 20.203 1 98.5 54 ALA B N 1
ATOM 2361 C CA . ALA B 1 54 ? 18.719 16.047 20.531 1 98.5 54 ALA B CA 1
ATOM 2362 C C . ALA B 1 54 ? 19.141 16.891 19.328 1 98.5 54 ALA B C 1
ATOM 2364 O O . ALA B 1 54 ? 19.5 18.062 19.484 1 98.5 54 ALA B O 1
ATOM 2365 N N . LEU B 1 55 ? 19.078 16.328 18.219 1 98.56 55 LEU B N 1
ATOM 2366 C CA . LEU B 1 55 ? 19.422 17.047 17 1 98.56 55 LEU B CA 1
ATOM 2367 C C . LEU B 1 55 ? 18.438 18.188 16.734 1 98.56 55 LEU B C 1
ATOM 2369 O O . LEU B 1 55 ? 18.844 19.281 16.359 1 98.56 55 LEU B O 1
ATOM 2373 N N . ALA B 1 56 ? 17.203 17.938 16.906 1 98.44 56 ALA B N 1
ATOM 2374 C CA . ALA B 1 56 ? 16.188 18.953 16.734 1 98.44 56 ALA B CA 1
ATOM 2375 C C . ALA B 1 56 ? 16.406 20.125 17.688 1 98.44 56 ALA B C 1
ATOM 2377 O O . ALA B 1 56 ? 16.344 21.281 17.281 1 98.44 56 ALA B O 1
ATOM 2378 N N . GLN B 1 57 ? 16.719 19.797 18.906 1 98.25 57 GLN B N 1
ATOM 2379 C CA . GLN B 1 57 ? 16.969 20.812 19.922 1 98.25 57 GLN B CA 1
ATOM 2380 C C . GLN B 1 57 ? 18.203 21.641 19.578 1 98.25 57 GLN B C 1
ATOM 2382 O O . GLN B 1 57 ? 18.203 22.859 19.703 1 98.25 57 GLN B O 1
ATOM 2387 N N . ASN B 1 58 ? 19.172 20.953 19.125 1 98.31 58 ASN B N 1
ATOM 2388 C CA . ASN B 1 58 ? 20.391 21.641 18.734 1 98.31 58 ASN B CA 1
ATOM 2389 C C . ASN B 1 58 ? 20.156 22.594 17.578 1 98.31 58 ASN B C 1
ATOM 2391 O O . ASN B 1 58 ? 20.844 23.609 17.438 1 98.31 58 ASN B O 1
ATOM 2395 N N . ARG B 1 59 ? 19.125 22.328 16.844 1 97.62 59 ARG B N 1
ATOM 2396 C CA . ARG B 1 59 ? 18.781 23.172 15.711 1 97.62 59 ARG B CA 1
ATOM 2397 C C . ARG B 1 59 ? 17.797 24.266 16.109 1 97.62 59 ARG B C 1
ATOM 2399 O O . ARG B 1 59 ? 17.25 24.953 15.25 1 97.62 59 ARG B O 1
ATOM 2406 N N . GLY B 1 60 ? 17.469 24.328 17.375 1 96.69 60 GLY B N 1
ATOM 2407 C CA . GLY B 1 60 ? 16.688 25.438 17.891 1 96.69 60 GLY B CA 1
ATOM 2408 C C . GLY B 1 60 ? 15.203 25.109 18 1 96.69 60 GLY B C 1
ATOM 2409 O O . GLY B 1 60 ? 14.375 26 18.203 1 96.69 60 GLY B O 1
ATOM 2410 N N . GLN B 1 61 ? 14.891 23.828 17.781 1 97.19 61 GLN B N 1
ATOM 2411 C CA . GLN B 1 61 ? 13.484 23.438 17.844 1 97.19 61 GLN B CA 1
ATOM 2412 C C . GLN B 1 61 ? 13.133 22.922 19.234 1 97.19 61 GLN B C 1
ATOM 2414 O O . GLN B 1 61 ? 13.984 22.344 19.922 1 97.19 61 GLN B O 1
ATOM 2419 N N . GLU B 1 62 ? 11.914 23.203 19.641 1 97.38 62 GLU B N 1
ATOM 2420 C CA . GLU B 1 62 ? 11.398 22.531 20.828 1 97.38 62 GLU B CA 1
ATOM 2421 C C . GLU B 1 62 ? 10.93 21.125 20.5 1 97.38 62 GLU B C 1
ATOM 2423 O O . GLU B 1 62 ? 10.062 20.922 19.641 1 97.38 62 GLU B O 1
ATOM 2428 N N . ALA B 1 63 ? 11.531 20.125 21.172 1 97.81 63 ALA B N 1
ATOM 2429 C CA . ALA B 1 63 ? 11.188 18.719 20.938 1 97.81 63 ALA B CA 1
ATOM 2430 C C . ALA B 1 63 ? 11.352 17.891 22.203 1 97.81 63 ALA B C 1
ATOM 2432 O O . ALA B 1 63 ? 12.203 18.203 23.047 1 97.81 63 ALA B O 1
ATOM 2433 N N . ILE B 1 64 ? 10.562 16.844 22.328 1 97.12 64 ILE B N 1
ATOM 2434 C CA . ILE B 1 64 ? 10.586 16.016 23.531 1 97.12 64 ILE B CA 1
ATOM 2435 C C . ILE B 1 64 ? 10.602 14.531 23.125 1 97.12 64 ILE B C 1
ATOM 2437 O O . ILE B 1 64 ? 9.977 14.148 22.125 1 97.12 64 ILE B O 1
ATOM 2441 N N . VAL B 1 65 ? 11.312 13.727 23.906 1 97.81 65 VAL B N 1
ATOM 2442 C CA . VAL B 1 65 ? 11.312 12.273 23.719 1 97.81 65 VAL B CA 1
ATOM 2443 C C . VAL B 1 65 ? 10.062 11.672 24.344 1 97.81 65 VAL B C 1
ATOM 2445 O O . VAL B 1 65 ? 9.883 11.734 25.562 1 97.81 65 VAL B O 1
ATOM 2448 N N . ARG B 1 66 ? 9.219 11.055 23.5 1 96.75 66 ARG B N 1
ATOM 2449 C CA . ARG B 1 66 ? 7.996 10.461 24.016 1 96.75 66 ARG B CA 1
ATOM 2450 C C . ARG B 1 66 ? 7.406 9.461 23.031 1 96.75 66 ARG B C 1
ATOM 2452 O O . ARG B 1 66 ? 7.547 9.625 21.812 1 96.75 66 ARG B O 1
ATOM 2459 N N . ASP B 1 67 ? 6.805 8.492 23.641 1 97.5 67 ASP B N 1
ATOM 2460 C CA . ASP B 1 67 ? 5.945 7.609 22.859 1 97.5 67 ASP B CA 1
ATOM 2461 C C . ASP B 1 67 ? 4.598 8.273 22.562 1 97.5 67 ASP B C 1
ATOM 2463 O O . ASP B 1 67 ? 3.793 8.469 23.484 1 97.5 67 ASP B O 1
ATOM 2467 N N . ILE B 1 68 ? 4.375 8.539 21.344 1 97.31 68 ILE B N 1
ATOM 2468 C CA . ILE B 1 68 ? 3.182 9.266 20.922 1 97.31 68 ILE B CA 1
ATOM 2469 C C . ILE B 1 68 ? 1.933 8.531 21.406 1 97.31 68 ILE B C 1
ATOM 2471 O O . ILE B 1 68 ? 0.971 9.156 21.844 1 97.31 68 ILE B O 1
ATOM 2475 N N . LEU B 1 69 ? 1.934 7.215 21.359 1 97.06 69 LEU B N 1
ATOM 2476 C CA . LEU B 1 69 ? 0.747 6.43 21.672 1 97.06 69 LEU B CA 1
ATOM 2477 C C . LEU B 1 69 ? 0.475 6.445 23.172 1 97.06 69 LEU B C 1
ATOM 2479 O O . LEU B 1 69 ? -0.621 6.09 23.609 1 97.06 69 LEU B O 1
ATOM 2483 N N . LYS B 1 70 ? 1.423 6.891 23.922 1 95.44 70 LYS B N 1
ATOM 2484 C CA . LYS B 1 70 ? 1.26 6.961 25.375 1 95.44 70 LYS B CA 1
ATOM 2485 C C . LYS B 1 70 ? 1.008 8.391 25.828 1 95.44 70 LYS B C 1
ATOM 2487 O O . LYS B 1 70 ? 0.836 8.648 27.031 1 95.44 70 LYS B O 1
ATOM 2492 N N . MET B 1 71 ? 1.016 9.32 24.938 1 94.56 71 MET B N 1
ATOM 2493 C CA . MET B 1 71 ? 0.75 10.711 25.281 1 94.56 71 MET B CA 1
ATOM 2494 C C . MET B 1 71 ? -0.654 10.867 25.859 1 94.56 71 MET B C 1
ATOM 2496 O O . MET B 1 71 ? -1.611 10.305 25.328 1 94.56 71 MET B O 1
ATOM 2500 N N . PRO B 1 72 ? -0.743 11.641 26.922 1 92.44 72 PRO B N 1
ATOM 2501 C CA . PRO B 1 72 ? -2.088 11.906 27.438 1 92.44 72 PRO B CA 1
ATOM 2502 C C . PRO B 1 72 ? -2.938 12.727 26.469 1 92.44 72 PRO B C 1
ATOM 2504 O O . PRO B 1 72 ? -2.457 13.703 25.891 1 92.44 72 PRO B O 1
ATOM 2507 N N . GLU B 1 73 ? -4.129 12.398 26.344 1 89.62 73 GLU B N 1
ATOM 2508 C CA . GLU B 1 73 ? -5.039 13.062 25.406 1 89.62 73 GLU B CA 1
ATOM 2509 C C . GLU B 1 73 ? -5.555 14.375 25.969 1 89.62 73 GLU B C 1
ATOM 2511 O O . GLU B 1 73 ? -6.156 15.18 25.25 1 89.62 73 GLU B O 1
ATOM 2516 N N . SER B 1 74 ? -5.258 14.617 27.219 1 85.81 74 SER B N 1
ATOM 2517 C CA . SER B 1 74 ? -5.625 15.875 27.859 1 85.81 74 SER B CA 1
ATOM 2518 C C . SER B 1 74 ? -4.742 17.016 27.391 1 85.81 74 SER B C 1
ATOM 2520 O O . SER B 1 74 ? -5.086 18.188 27.547 1 85.81 74 SER B O 1
ATOM 2522 N N . LYS B 1 75 ? -3.697 16.656 26.812 1 85.25 75 LYS B N 1
ATOM 2523 C CA . LYS B 1 75 ? -2.781 17.672 26.297 1 85.25 75 LYS B CA 1
ATOM 2524 C C . LYS B 1 75 ? -3.119 18.047 24.859 1 85.25 75 LYS B C 1
ATOM 2526 O O . LYS B 1 75 ? -2.307 17.844 23.953 1 85.25 75 LYS B O 1
ATOM 2531 N N . GLN B 1 76 ? -4.191 18.719 24.75 1 91.94 76 GLN B N 1
ATOM 2532 C CA . GLN B 1 76 ? -4.707 19.031 23.422 1 91.94 76 GLN B CA 1
ATOM 2533 C C . GLN B 1 76 ? -4.016 20.266 22.844 1 91.94 76 GLN B C 1
ATOM 2535 O O . GLN B 1 76 ? -3.596 21.156 23.578 1 91.94 76 GLN B O 1
ATOM 2540 N N . VAL B 1 77 ? -3.877 20.266 21.609 1 95.25 77 VAL B N 1
ATOM 2541 C CA . VAL B 1 77 ? -3.338 21.391 20.844 1 95.25 77 VAL B CA 1
ATOM 2542 C C . VAL B 1 77 ? -4.297 21.734 19.703 1 95.25 77 VAL B C 1
ATOM 2544 O O . VAL B 1 77 ? -5.285 21.031 19.469 1 95.25 77 VAL B O 1
ATOM 2547 N N . ASP B 1 78 ? -4.008 22.828 19.047 1 93.88 78 ASP B N 1
ATOM 2548 C CA . ASP B 1 78 ? -4.895 23.25 17.969 1 93.88 78 ASP B CA 1
ATOM 2549 C C . ASP B 1 78 ? -4.852 22.266 16.797 1 93.88 78 ASP B C 1
ATOM 2551 O O . ASP B 1 78 ? -5.895 21.859 16.281 1 93.88 78 ASP B O 1
ATOM 2555 N N . PHE B 1 79 ? -3.645 21.906 16.375 1 95.31 79 PHE B N 1
ATOM 2556 C CA . PHE B 1 79 ? -3.539 20.922 15.305 1 95.31 79 PHE B CA 1
ATOM 2557 C C . PHE B 1 79 ? -2.287 20.078 15.469 1 95.31 79 PHE B C 1
ATOM 2559 O O . PHE B 1 79 ? -1.422 20.375 16.297 1 95.31 79 PHE B O 1
ATOM 2566 N N . VAL B 1 80 ? -2.244 18.953 14.812 1 97.19 80 VAL B N 1
ATOM 2567 C CA . VAL B 1 80 ? -1.119 18.016 14.812 1 97.19 80 VAL B CA 1
ATOM 2568 C C . VAL B 1 80 ? -0.637 17.797 13.383 1 97.19 80 VAL B C 1
ATOM 2570 O O . VAL B 1 80 ? -1.445 17.656 12.461 1 97.19 80 VAL B O 1
ATOM 2573 N N . THR B 1 81 ? 0.656 17.812 13.227 1 97.5 81 THR B N 1
ATOM 2574 C CA . THR B 1 81 ? 1.233 17.484 11.93 1 97.5 81 THR B CA 1
ATOM 2575 C C . THR B 1 81 ? 1.988 16.156 11.992 1 97.5 81 THR B C 1
ATOM 2577 O O . THR B 1 81 ? 2.518 15.797 13.047 1 97.5 81 THR B O 1
ATOM 2580 N N . MET B 1 82 ? 1.927 15.461 10.953 1 98 82 MET B N 1
ATOM 2581 C CA . MET B 1 82 ? 2.742 14.281 10.68 1 98 82 MET B CA 1
ATOM 2582 C C . MET B 1 82 ? 3.371 14.367 9.289 1 98 82 MET B C 1
ATOM 2584 O O . MET B 1 82 ? 2.768 13.938 8.305 1 98 82 MET B O 1
ATOM 2588 N N . ALA B 1 83 ? 4.574 14.805 9.258 1 96.62 83 ALA B N 1
ATOM 2589 C CA . ALA B 1 83 ? 5.277 15 7.988 1 96.62 83 ALA B CA 1
ATOM 2590 C C . ALA B 1 83 ? 6.363 13.938 7.801 1 96.62 83 ALA B C 1
ATOM 2592 O O . ALA B 1 83 ? 7.367 13.938 8.516 1 96.62 83 ALA B O 1
ATOM 2593 N N . HIS B 1 84 ? 6.086 13.062 6.742 1 97.31 84 HIS B N 1
ATOM 2594 C CA . HIS B 1 84 ? 7.066 12.031 6.406 1 97.31 84 HIS B CA 1
ATOM 2595 C C . HIS B 1 84 ? 7.41 11.18 7.625 1 97.31 84 HIS B C 1
ATOM 2597 O O . HIS B 1 84 ? 8.586 10.992 7.945 1 97.31 84 HIS B O 1
ATOM 2603 N N . PHE B 1 85 ? 6.391 10.594 8.211 1 98.31 85 PHE B N 1
ATOM 2604 C CA . PHE B 1 85 ? 6.473 9.812 9.438 1 98.31 85 PHE B CA 1
ATOM 2605 C C . PHE B 1 85 ? 5.816 8.445 9.25 1 98.31 85 PHE B C 1
ATOM 2607 O O . PHE B 1 85 ? 6.465 7.414 9.414 1 98.31 85 PHE B O 1
ATOM 2614 N N . LEU B 1 86 ? 4.602 8.375 8.75 1 98.25 86 LEU B N 1
ATOM 2615 C CA . LEU B 1 86 ? 3.787 7.168 8.75 1 98.25 86 LEU B CA 1
ATOM 2616 C C . LEU B 1 86 ? 4.367 6.117 7.812 1 98.25 86 LEU B C 1
ATOM 2618 O O . LEU B 1 86 ? 4.203 4.918 8.039 1 98.25 86 LEU B O 1
ATOM 2622 N N . GLU B 1 87 ? 5.055 6.52 6.711 1 97.19 87 GLU B N 1
ATOM 2623 C CA . GLU B 1 87 ? 5.641 5.598 5.742 1 97.19 87 GLU B CA 1
ATOM 2624 C C . GLU B 1 87 ? 6.746 4.758 6.379 1 97.19 87 GLU B C 1
ATOM 2626 O O . GLU B 1 87 ? 7.16 3.742 5.816 1 97.19 87 GLU B O 1
ATOM 2631 N N . HIS B 1 88 ? 7.242 5.184 7.598 1 96.81 88 HIS B N 1
ATOM 2632 C CA . HIS B 1 88 ? 8.336 4.484 8.266 1 96.81 88 HIS B CA 1
ATOM 2633 C C . HIS B 1 88 ? 7.812 3.449 9.25 1 96.81 88 HIS B C 1
ATOM 2635 O O . HIS B 1 88 ? 8.586 2.658 9.797 1 96.81 88 HIS B O 1
ATOM 2641 N N . LEU B 1 89 ? 6.516 3.418 9.492 1 95.94 89 LEU B N 1
ATOM 2642 C CA . LEU B 1 89 ? 5.938 2.471 10.438 1 95.94 89 LEU B CA 1
ATOM 2643 C C . LEU B 1 89 ? 5.867 1.072 9.828 1 95.94 89 LEU B C 1
ATOM 2645 O O . LEU B 1 89 ? 6.117 0.896 8.633 1 95.94 89 LEU B O 1
ATOM 2649 N N . LEU B 1 90 ? 5.48 0.126 10.672 1 90.75 90 LEU B N 1
ATOM 2650 C CA . LEU B 1 90 ? 5.578 -1.271 10.258 1 90.75 90 LEU B CA 1
ATOM 2651 C C . LEU B 1 90 ? 4.34 -1.69 9.477 1 90.75 90 LEU B C 1
ATOM 2653 O O . LEU B 1 90 ? 4.371 -2.678 8.734 1 90.75 90 LEU B O 1
ATOM 2657 N N . SER B 1 91 ? 3.211 -0.957 9.711 1 93.06 91 SER B N 1
ATOM 2658 C CA . SER B 1 91 ? 1.978 -1.389 9.062 1 93.06 91 SER B CA 1
ATOM 2659 C C . SER B 1 91 ? 0.974 -0.245 8.961 1 93.06 91 SER B C 1
ATOM 2661 O O . SER B 1 91 ? 1.079 0.743 9.695 1 93.06 91 SER B O 1
ATOM 2663 N N . THR B 1 92 ? 0.058 -0.454 8.07 1 95 92 THR B N 1
ATOM 2664 C CA . THR B 1 92 ? -1.038 0.5 7.945 1 95 92 THR B CA 1
ATOM 2665 C C . THR B 1 92 ? -1.879 0.53 9.219 1 95 92 THR B C 1
ATOM 2667 O O . THR B 1 92 ? -2.395 1.581 9.602 1 95 92 THR B O 1
ATOM 2670 N N . GLN B 1 93 ? -1.945 -0.607 9.883 1 93.62 93 GLN B N 1
ATOM 2671 C CA . GLN B 1 93 ? -2.67 -0.664 11.148 1 93.62 93 GLN B CA 1
ATOM 2672 C C . GLN B 1 93 ? -2.023 0.241 12.188 1 93.62 93 GLN B C 1
ATOM 2674 O O . GLN B 1 93 ? -2.719 0.971 12.898 1 93.62 93 GLN B O 1
ATOM 2679 N N . ALA B 1 94 ? -0.743 0.168 12.227 1 95.56 94 ALA B N 1
ATOM 2680 C CA . ALA B 1 94 ? -0.021 1.057 13.133 1 95.56 94 ALA B CA 1
ATOM 2681 C C . ALA B 1 94 ? -0.264 2.52 12.773 1 95.56 94 ALA B C 1
ATOM 2683 O O . ALA B 1 94 ? -0.481 3.354 13.656 1 95.56 94 ALA B O 1
ATOM 2684 N N . ALA B 1 95 ? -0.224 2.822 11.516 1 97.38 95 ALA B N 1
ATOM 2685 C CA . ALA B 1 95 ? -0.485 4.188 11.062 1 97.38 95 ALA B CA 1
ATOM 2686 C C . ALA B 1 95 ? -1.858 4.664 11.523 1 97.38 95 ALA B C 1
ATOM 2688 O O . ALA B 1 95 ? -2.016 5.816 11.93 1 97.38 95 ALA B O 1
ATOM 2689 N N . GLY B 1 96 ? -2.801 3.766 11.453 1 97.5 96 GLY B N 1
ATOM 2690 C CA . GLY B 1 96 ? -4.141 4.09 11.914 1 97.5 96 GLY B CA 1
ATOM 2691 C C . GLY B 1 96 ? -4.191 4.465 13.383 1 97.5 96 GLY B C 1
ATOM 2692 O O . GLY B 1 96 ? -4.93 5.371 13.773 1 97.5 96 GLY B O 1
ATOM 2693 N N . MET B 1 97 ? -3.422 3.781 14.195 1 97.75 97 MET B N 1
ATOM 2694 C CA . MET B 1 97 ? -3.375 4.078 15.625 1 97.75 97 MET B CA 1
ATOM 2695 C C . MET B 1 97 ? -2.818 5.48 15.875 1 97.75 97 MET B C 1
ATOM 2697 O O . MET B 1 97 ? -3.334 6.219 16.719 1 97.75 97 MET B O 1
ATOM 2701 N N . PHE B 1 98 ? -1.837 5.832 15.109 1 98.31 98 PHE B N 1
ATOM 2702 C CA . PHE B 1 98 ? -1.22 7.145 15.281 1 98.31 98 PHE B CA 1
ATOM 2703 C C . PHE B 1 98 ? -2.15 8.25 14.797 1 98.31 98 PHE B C 1
ATOM 2705 O O . PHE B 1 98 ? -2.232 9.312 15.414 1 98.31 98 PHE B O 1
ATOM 2712 N N . LEU B 1 99 ? -2.82 8.016 13.695 1 98.62 99 LEU B N 1
ATOM 2713 C CA . LEU B 1 99 ? -3.773 8.992 13.188 1 98.62 99 LEU B CA 1
ATOM 2714 C C . LEU B 1 99 ? -4.922 9.203 14.172 1 98.62 99 LEU B C 1
ATOM 2716 O O . LEU B 1 99 ? -5.355 10.328 14.398 1 98.62 99 LEU B O 1
ATOM 2720 N N . ARG B 1 100 ? -5.367 8.109 14.758 1 98.19 100 ARG B N 1
ATOM 2721 C CA . ARG B 1 100 ? -6.426 8.203 15.758 1 98.19 100 ARG B CA 1
ATOM 2722 C C . ARG B 1 100 ? -5.969 9 16.969 1 98.19 100 ARG B C 1
ATOM 2724 O O . ARG B 1 100 ? -6.699 9.859 17.469 1 98.19 100 ARG B O 1
ATOM 2731 N N . LYS B 1 101 ? -4.773 8.703 17.422 1 98.31 101 LYS B N 1
ATOM 2732 C CA . LYS B 1 101 ? -4.199 9.445 18.547 1 98.31 101 LYS B CA 1
ATOM 2733 C C . LYS B 1 101 ? -4.102 10.938 18.219 1 98.31 101 LYS B C 1
ATOM 2735 O O . LYS B 1 101 ? -4.457 11.781 19.047 1 98.31 101 LYS B O 1
ATOM 2740 N N . ALA B 1 102 ? -3.646 11.242 17.047 1 98.38 102 ALA B N 1
ATOM 2741 C CA . ALA B 1 102 ? -3.535 12.633 16.609 1 98.38 102 ALA B CA 1
ATOM 2742 C C . ALA B 1 102 ? -4.898 13.32 16.625 1 98.38 102 ALA B C 1
ATOM 2744 O O . ALA B 1 102 ? -5.02 14.461 17.078 1 98.38 102 ALA B O 1
ATOM 2745 N N . ALA B 1 103 ? -5.879 12.617 16.141 1 97.81 103 ALA B N 1
ATOM 2746 C CA . ALA B 1 103 ? -7.23 13.18 16.094 1 97.81 103 ALA B CA 1
ATOM 2747 C C . ALA B 1 103 ? -7.773 13.453 17.484 1 97.81 103 ALA B C 1
ATOM 2749 O O . ALA B 1 103 ? -8.539 14.391 17.688 1 97.81 103 ALA B O 1
ATOM 2750 N N . ARG B 1 104 ? -7.355 12.648 18.469 1 97.06 104 ARG B N 1
ATOM 2751 C CA . ARG B 1 104 ? -7.828 12.805 19.844 1 97.06 104 ARG B CA 1
ATOM 2752 C C . ARG B 1 104 ? -7.121 13.961 20.531 1 97.06 104 ARG B C 1
ATOM 2754 O O . ARG B 1 104 ? -7.676 14.57 21.453 1 97.06 104 ARG B O 1
ATOM 2761 N N . ILE B 1 105 ? -5.984 14.258 20.031 1 96.5 105 ILE B N 1
ATOM 2762 C CA . ILE B 1 105 ? -5.164 15.281 20.672 1 96.5 105 ILE B CA 1
ATOM 2763 C C . ILE B 1 105 ? -5.406 16.625 20 1 96.5 105 ILE B C 1
ATOM 2765 O O . ILE B 1 105 ? -5.332 17.672 20.656 1 96.5 105 ILE B O 1
ATOM 2769 N N . ALA B 1 106 ? -5.758 16.625 18.75 1 96.44 106 ALA B N 1
ATOM 2770 C CA . ALA B 1 106 ? -5.996 17.859 18 1 96.44 106 ALA B CA 1
ATOM 2771 C C . ALA B 1 106 ? -7.387 18.406 18.297 1 96.44 106 ALA B C 1
ATOM 2773 O O . ALA B 1 106 ? -8.367 17.656 18.344 1 96.44 106 ALA B O 1
ATOM 2774 N N . ARG B 1 107 ? -7.48 19.719 18.453 1 94.69 107 ARG B N 1
ATOM 2775 C CA . ARG B 1 107 ? -8.773 20.359 18.672 1 94.69 107 ARG B CA 1
ATOM 2776 C C . ARG B 1 107 ? -9.43 20.719 17.344 1 94.69 107 ARG B C 1
ATOM 2778 O O . ARG B 1 107 ? -10.664 20.75 17.234 1 94.69 107 ARG B O 1
ATOM 2785 N N . SER B 1 108 ? -8.547 20.938 16.344 1 94.88 108 SER B N 1
ATOM 2786 C CA . SER B 1 108 ? -9.102 21.438 15.086 1 94.88 108 SER B CA 1
ATOM 2787 C C . SER B 1 108 ? -8.852 20.469 13.945 1 94.88 108 SER B C 1
ATOM 2789 O O . SER B 1 108 ? -9.789 19.984 13.32 1 94.88 108 SER B O 1
ATOM 2791 N N . PHE B 1 109 ? -7.535 20.188 13.656 1 96.38 109 PHE B N 1
ATOM 2792 C CA . PHE B 1 109 ? -7.305 19.328 12.5 1 96.38 109 PHE B CA 1
ATOM 2793 C C . PHE B 1 109 ? -5.969 18.609 12.625 1 96.38 109 PHE B C 1
ATOM 2795 O O . PHE B 1 109 ? -5.164 18.922 13.5 1 96.38 109 PHE B O 1
ATOM 2802 N N . VAL B 1 110 ? -5.797 17.578 11.844 1 97.38 110 VAL B N 1
ATOM 2803 C CA . VAL B 1 110 ? -4.562 16.828 11.641 1 97.38 110 VAL B CA 1
ATOM 2804 C C . VAL B 1 110 ? -4.094 16.984 10.195 1 97.38 110 VAL B C 1
ATOM 2806 O O . VAL B 1 110 ? -4.898 16.906 9.258 1 97.38 110 VAL B O 1
ATOM 2809 N N . HIS B 1 111 ? -2.824 17.266 10.008 1 96.62 111 HIS B N 1
ATOM 2810 C CA . HIS B 1 111 ? -2.229 17.484 8.688 1 96.62 111 HIS B CA 1
ATOM 2811 C C . HIS B 1 111 ? -1.104 16.484 8.43 1 96.62 111 HIS B C 1
ATOM 2813 O O . HIS B 1 111 ? -0.096 16.484 9.141 1 96.62 111 HIS B O 1
ATOM 2819 N N . VAL B 1 112 ? -1.273 15.703 7.359 1 97.69 112 VAL B N 1
ATOM 2820 C CA . VAL B 1 112 ? -0.307 14.664 7.039 1 97.69 112 VAL B CA 1
ATOM 2821 C C . VAL B 1 112 ? 0.284 14.906 5.652 1 97.69 112 VAL B C 1
ATOM 2823 O O . VAL B 1 112 ? -0.444 15.227 4.707 1 97.69 112 VAL B O 1
ATOM 2826 N N . ARG B 1 113 ? 1.59 14.773 5.543 1 96.38 113 ARG B N 1
ATOM 2827 C CA . ARG B 1 113 ? 2.305 14.758 4.27 1 96.38 113 ARG B CA 1
ATOM 2828 C C . ARG B 1 113 ? 3.309 13.617 4.219 1 96.38 113 ARG B C 1
ATOM 2830 O O . ARG B 1 113 ? 4.074 13.406 5.16 1 96.38 113 ARG B O 1
ATOM 2837 N N . GLN B 1 114 ? 3.324 12.914 3.17 1 97.06 114 GLN B N 1
ATOM 2838 C CA . GLN B 1 114 ? 4.332 11.883 2.957 1 97.06 114 GLN B CA 1
ATOM 2839 C C . GLN B 1 114 ? 4.496 11.57 1.473 1 97.06 114 GLN B C 1
ATOM 2841 O O . GLN B 1 114 ? 3.783 12.125 0.634 1 97.06 114 GLN B O 1
ATOM 2846 N N . PRO B 1 115 ? 5.461 10.711 1.064 1 98 115 PRO B N 1
ATOM 2847 C CA . PRO B 1 115 ? 5.695 10.461 -0.358 1 98 115 PRO B CA 1
ATOM 2848 C C . PRO B 1 115 ? 4.48 9.852 -1.058 1 98 115 PRO B C 1
ATOM 2850 O O . PRO B 1 115 ? 3.719 9.102 -0.442 1 98 115 PRO B O 1
ATOM 2853 N N . TRP B 1 116 ? 4.309 10.227 -2.295 1 98.12 116 TRP B N 1
ATOM 2854 C CA . TRP B 1 116 ? 3.289 9.664 -3.168 1 98.12 116 TRP B CA 1
ATOM 2855 C C . TRP B 1 116 ? 3.68 8.258 -3.627 1 98.12 116 TRP B C 1
ATOM 2857 O O . TRP B 1 116 ? 4.754 8.062 -4.199 1 98.12 116 TRP B O 1
ATOM 2867 N N . PHE B 1 117 ? 2.777 7.262 -3.42 1 98.19 117 PHE B N 1
ATOM 2868 C CA . PHE B 1 117 ? 3.102 5.895 -3.795 1 98.19 117 PHE B CA 1
ATOM 2869 C C . PHE B 1 117 ? 2.078 5.344 -4.781 1 98.19 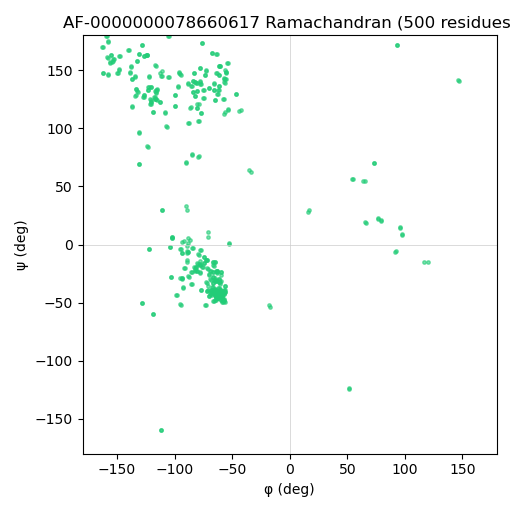117 PHE B C 1
ATOM 2871 O O . PHE B 1 117 ? 2.27 4.266 -5.348 1 98.19 117 PHE B O 1
ATOM 2878 N N . ASP B 1 118 ? 1.044 6.094 -5.102 1 97.56 118 ASP B N 1
ATOM 2879 C CA . ASP B 1 118 ? -0.08 5.602 -5.895 1 97.56 118 ASP B CA 1
ATOM 2880 C C . ASP B 1 118 ? 0.352 5.285 -7.324 1 97.56 118 ASP B C 1
ATOM 2882 O O . ASP B 1 118 ? -0.275 4.469 -8 1 97.56 118 ASP B O 1
ATOM 2886 N N . ALA B 1 119 ? 1.427 5.902 -7.793 1 96.62 119 ALA B N 1
ATOM 2887 C CA . ALA B 1 119 ? 1.779 5.797 -9.203 1 96.62 119 ALA B CA 1
ATOM 2888 C C . ALA B 1 119 ? 2.914 4.801 -9.414 1 96.62 119 ALA B C 1
ATOM 2890 O O . ALA B 1 119 ? 3.416 4.645 -10.531 1 96.62 119 ALA B O 1
ATOM 2891 N N . ASP B 1 120 ? 3.326 4.117 -8.422 1 97.31 120 ASP B N 1
ATOM 2892 C CA . ASP B 1 120 ? 4.551 3.326 -8.5 1 97.31 120 ASP B CA 1
ATOM 2893 C C . ASP B 1 120 ? 4.406 2.18 -9.5 1 97.31 120 ASP B C 1
ATOM 2895 O O . ASP B 1 120 ? 5.348 1.864 -10.227 1 97.31 120 ASP B O 1
ATOM 2899 N N . GLY B 1 121 ? 3.236 1.503 -9.508 1 96.56 121 GLY B N 1
ATOM 2900 C CA . GLY B 1 121 ? 3.035 0.462 -10.5 1 96.56 121 GLY B CA 1
ATOM 2901 C C . GLY B 1 121 ? 3.189 0.96 -11.922 1 96.56 121 GLY B C 1
ATOM 2902 O O . GLY B 1 121 ? 3.795 0.287 -12.758 1 96.56 121 GLY B O 1
ATOM 2903 N N . TYR B 1 122 ? 2.633 2.115 -12.164 1 96.12 122 TYR B N 1
ATOM 2904 C CA . TYR B 1 122 ? 2.742 2.746 -13.469 1 96.12 122 TYR B CA 1
ATOM 2905 C C . TYR B 1 122 ? 4.195 3.062 -13.805 1 96.12 122 TYR B C 1
ATOM 2907 O O . TYR B 1 122 ? 4.664 2.766 -14.906 1 96.12 122 TYR B O 1
ATOM 2915 N N . LEU B 1 123 ? 4.895 3.613 -12.891 1 97.44 123 LEU B N 1
ATOM 2916 C CA . LEU B 1 123 ? 6.289 3.975 -13.125 1 97.44 123 LEU B CA 1
ATOM 2917 C C . LEU B 1 123 ? 7.137 2.734 -13.383 1 97.44 123 LEU B C 1
ATOM 2919 O O . LEU B 1 123 ? 7.988 2.734 -14.273 1 97.44 123 LEU B O 1
ATOM 2923 N N . LEU B 1 124 ? 6.898 1.71 -12.617 1 97.75 124 LEU B N 1
ATOM 2924 C CA . LEU B 1 124 ? 7.605 0.453 -12.836 1 97.75 124 LEU B CA 1
ATOM 2925 C C . LEU B 1 124 ? 7.406 -0.039 -14.266 1 97.75 124 LEU B C 1
ATOM 2927 O O . LEU B 1 124 ? 8.352 -0.495 -14.906 1 97.75 124 LEU B O 1
ATOM 2931 N N . SER B 1 125 ? 6.215 0.089 -14.781 1 96.88 125 SER B N 1
ATOM 2932 C CA . SER B 1 125 ? 5.902 -0.384 -16.125 1 96.88 125 SER B CA 1
ATOM 2933 C C . SER B 1 125 ? 6.645 0.425 -17.188 1 96.88 125 SER B C 1
ATOM 2935 O O . SER B 1 125 ? 6.738 0.005 -18.344 1 96.88 125 SER B O 1
ATOM 2937 N N . LYS B 1 126 ? 7.172 1.562 -16.797 1 97.06 126 LYS B N 1
ATOM 2938 C CA . LYS B 1 126 ? 7.926 2.418 -17.703 1 97.06 126 LYS B CA 1
ATOM 2939 C C . LYS B 1 126 ? 9.43 2.277 -17.469 1 97.06 126 LYS B C 1
ATOM 2941 O O . LYS B 1 126 ? 10.219 3.029 -18.047 1 97.06 126 LYS B O 1
ATOM 2946 N N . GLY B 1 127 ? 9.805 1.346 -16.594 1 96.81 127 GLY B N 1
ATOM 2947 C CA . GLY B 1 127 ? 11.211 1.186 -16.25 1 96.81 127 GLY B CA 1
ATOM 2948 C C . GLY B 1 127 ? 11.719 2.26 -15.305 1 96.81 127 GLY B C 1
ATOM 2949 O O . GLY B 1 127 ? 12.906 2.592 -15.32 1 96.81 127 GLY B O 1
ATOM 2950 N N . LEU B 1 128 ? 10.773 2.891 -14.57 1 98.06 128 LEU B N 1
ATOM 2951 C CA . LEU B 1 128 ? 11.086 4.016 -13.695 1 98.06 128 LEU B CA 1
ATOM 2952 C C . LEU B 1 128 ? 10.625 3.74 -12.266 1 98.06 128 LEU B C 1
ATOM 2954 O O . LEU B 1 128 ? 9.867 2.795 -12.023 1 98.06 128 LEU B O 1
ATOM 2958 N N . LYS B 1 129 ? 11.117 4.469 -11.305 1 97.88 129 LYS B N 1
ATOM 2959 C CA . LYS B 1 129 ? 10.602 4.535 -9.938 1 97.88 129 LYS B CA 1
ATOM 2960 C C . LYS B 1 129 ? 10.93 5.879 -9.297 1 97.88 129 LYS B C 1
ATOM 2962 O O . LYS B 1 129 ? 11.789 6.617 -9.781 1 97.88 129 LYS B O 1
ATOM 2967 N N . PHE B 1 130 ? 10.203 6.227 -8.266 1 98.38 130 PHE B N 1
ATOM 2968 C CA . PHE B 1 130 ? 10.641 7.332 -7.43 1 98.38 130 PHE B CA 1
ATOM 2969 C C . PHE B 1 130 ? 11.836 6.922 -6.578 1 98.38 130 PHE B C 1
ATOM 2971 O O . PHE B 1 130 ? 11.914 5.785 -6.113 1 98.38 130 PHE B O 1
ATOM 2978 N N . TYR B 1 131 ? 12.695 7.855 -6.27 1 97.5 131 TYR B N 1
ATOM 2979 C CA . TYR B 1 131 ? 13.859 7.5 -5.477 1 97.5 131 TYR B CA 1
ATOM 2980 C C . TYR B 1 131 ? 13.461 7.078 -4.066 1 97.5 131 TYR B C 1
ATOM 2982 O O . TYR B 1 131 ? 14.102 6.223 -3.459 1 97.5 131 TYR B O 1
ATOM 2990 N N . TRP B 1 132 ? 12.336 7.586 -3.535 1 97.44 132 TRP B N 1
ATOM 2991 C CA . TRP B 1 132 ? 11.914 7.27 -2.172 1 97.44 132 TRP B CA 1
ATOM 2992 C C . TRP B 1 132 ? 11.203 5.926 -2.117 1 97.44 132 TRP B C 1
ATOM 2994 O O . TRP B 1 132 ? 11.023 5.352 -1.039 1 97.44 132 TRP B O 1
ATOM 3004 N N . SER B 1 133 ? 10.719 5.438 -3.244 1 96.25 133 SER B N 1
ATOM 3005 C CA . SER B 1 133 ? 9.859 4.262 -3.262 1 96.25 133 SER B CA 1
ATOM 3006 C C . SER B 1 133 ? 10.633 2.998 -2.908 1 96.25 133 SER B C 1
ATOM 3008 O O . SER B 1 133 ? 10.062 2.031 -2.404 1 96.25 133 SER B O 1
ATOM 3010 N N . ASP B 1 134 ? 11.914 3.016 -3.152 1 92.88 134 ASP B N 1
ATOM 3011 C CA . ASP B 1 134 ? 12.727 1.833 -2.9 1 92.88 134 ASP B CA 1
ATOM 3012 C C . ASP B 1 134 ? 13.68 2.064 -1.731 1 92.88 134 ASP B C 1
ATOM 3014 O O . ASP B 1 134 ? 14.773 1.492 -1.691 1 92.88 134 ASP B O 1
ATOM 3018 N N . TRP B 1 135 ? 13.289 2.908 -0.78 1 95.25 135 TRP B N 1
ATOM 3019 C CA . TRP B 1 135 ? 14.016 3.049 0.477 1 95.25 135 TRP B CA 1
ATOM 3020 C C . TRP B 1 135 ? 13.648 1.93 1.446 1 95.25 135 TRP B C 1
ATOM 3022 O O . TRP B 1 135 ? 12.469 1.657 1.67 1 95.25 135 TRP B O 1
ATOM 3032 N N . ARG B 1 136 ? 14.68 1.282 2.051 1 90.62 136 ARG B N 1
ATOM 3033 C CA . ARG B 1 136 ? 14.453 0.212 3.016 1 90.62 136 ARG B CA 1
ATOM 3034 C C . ARG B 1 136 ? 13.719 0.732 4.25 1 90.62 136 ARG B C 1
ATOM 3036 O O . ARG B 1 136 ? 12.961 -0.005 4.887 1 90.62 136 ARG B O 1
ATOM 3043 N N . GLY B 1 137 ? 13.805 1.998 4.492 1 92.75 137 GLY B N 1
ATOM 3044 C CA . GLY B 1 137 ? 13.133 2.623 5.621 1 92.75 137 GLY B CA 1
ATOM 3045 C C . GLY B 1 137 ? 11.664 2.895 5.359 1 92.75 137 GLY B C 1
ATOM 3046 O O . GLY B 1 137 ? 10.898 3.141 6.293 1 92.75 137 GLY B O 1
ATOM 3047 N N . HIS B 1 138 ? 11.25 2.994 4.117 1 95.12 138 HIS B N 1
ATOM 3048 C CA . HIS B 1 138 ? 9.844 3.178 3.762 1 95.12 138 HIS B CA 1
ATOM 3049 C C . HIS B 1 138 ? 9.117 1.842 3.701 1 95.12 138 HIS B C 1
ATOM 3051 O O . HIS B 1 138 ? 8.805 1.348 2.615 1 95.12 138 HIS B O 1
ATOM 3057 N N . ARG B 1 139 ? 8.797 1.349 4.895 1 91.25 139 ARG B N 1
ATOM 3058 C CA . ARG B 1 139 ? 8.281 -0.004 5.082 1 91.25 139 ARG B CA 1
ATOM 3059 C C . ARG B 1 139 ? 6.781 -0.063 4.816 1 91.25 139 ARG B C 1
ATOM 3061 O O . ARG B 1 139 ? 6.227 -1.141 4.586 1 91.25 139 ARG B O 1
ATOM 3068 N N . ASN B 1 140 ? 6.215 1.085 4.938 1 93.75 140 ASN B N 1
ATOM 3069 C CA . ASN B 1 140 ? 4.77 1.207 4.793 1 93.75 140 ASN B CA 1
ATOM 3070 C C . ASN B 1 140 ? 4.395 2.225 3.717 1 93.75 140 ASN B C 1
ATOM 3072 O O . ASN B 1 140 ? 4.043 3.361 4.027 1 93.75 140 ASN B O 1
ATOM 3076 N N . ALA B 1 141 ? 4.371 1.762 2.477 1 96.06 141 ALA B N 1
ATOM 3077 C CA . ALA B 1 141 ? 4.066 2.639 1.349 1 96.06 141 ALA B CA 1
ATOM 3078 C C . ALA B 1 141 ? 2.562 2.873 1.226 1 96.06 141 ALA B C 1
ATOM 3080 O O . ALA B 1 141 ? 1.929 2.395 0.283 1 96.06 141 ALA B O 1
ATOM 3081 N N . MET B 1 142 ? 2.051 3.678 2.072 1 97.06 142 MET B N 1
ATOM 3082 C CA . MET B 1 142 ? 0.611 3.908 2.146 1 97.06 142 MET B CA 1
ATOM 3083 C C . MET B 1 142 ? 0.121 4.688 0.929 1 97.06 142 MET B C 1
ATOM 3085 O O . MET B 1 142 ? 0.703 5.711 0.566 1 97.06 142 MET B O 1
ATOM 3089 N N . THR B 1 143 ? -0.934 4.254 0.374 1 97.88 143 THR B N 1
ATOM 3090 C CA . THR B 1 143 ? -1.562 4.91 -0.769 1 97.88 143 THR B CA 1
ATOM 3091 C C . THR B 1 143 ? -2.82 5.656 -0.339 1 97.88 143 THR B C 1
ATOM 3093 O O . THR B 1 143 ? -3.191 5.633 0.836 1 97.88 143 THR B O 1
ATOM 3096 N N . SER B 1 144 ? -3.479 6.312 -1.325 1 98.31 144 SER B N 1
ATOM 3097 C CA . SER B 1 144 ? -4.746 6.996 -1.102 1 98.31 144 SER B CA 1
ATOM 3098 C C . SER B 1 144 ? -5.793 6.047 -0.526 1 98.31 144 SER B C 1
ATOM 3100 O O . SER B 1 144 ? -6.598 6.441 0.32 1 98.31 144 SER B O 1
ATOM 3102 N N . LEU B 1 145 ? -5.754 4.797 -0.963 1 97.81 145 LEU B N 1
ATOM 3103 C CA . LEU B 1 145 ? -6.703 3.812 -0.461 1 97.81 145 LEU B CA 1
ATOM 3104 C C . LEU B 1 145 ? -6.523 3.594 1.037 1 97.81 145 LEU B C 1
ATOM 3106 O O . LEU B 1 145 ? -7.5 3.551 1.786 1 97.81 145 LEU B O 1
ATOM 3110 N N . ASP B 1 146 ? -5.289 3.438 1.419 1 97.56 146 ASP B N 1
ATOM 3111 C CA . ASP B 1 146 ? -4.996 3.189 2.828 1 97.56 146 ASP B CA 1
ATOM 3112 C C . ASP B 1 146 ? -5.5 4.336 3.703 1 97.56 146 ASP B C 1
ATOM 3114 O O . ASP B 1 146 ? -6.164 4.102 4.715 1 97.56 146 ASP B O 1
ATOM 3118 N N . PHE B 1 147 ? -5.195 5.535 3.303 1 98.38 147 PHE B N 1
ATOM 3119 C CA . PHE B 1 147 ? -5.645 6.695 4.062 1 98.38 147 PHE B CA 1
ATOM 3120 C C . PHE B 1 147 ? -7.164 6.797 4.047 1 98.38 147 PHE B C 1
ATOM 3122 O O . PHE B 1 147 ? -7.777 7.141 5.059 1 98.38 147 PHE B O 1
ATOM 3129 N N . HIS B 1 148 ? -7.75 6.52 2.887 1 97.88 148 HIS B N 1
ATOM 3130 C CA . HIS B 1 148 ? -9.203 6.578 2.771 1 97.88 148 HIS B CA 1
ATOM 3131 C C . HIS B 1 148 ? -9.867 5.613 3.746 1 97.88 148 HIS B C 1
ATOM 3133 O O . HIS B 1 148 ? -10.82 5.984 4.441 1 97.88 148 HIS B O 1
ATOM 3139 N N . LYS B 1 149 ? -9.383 4.43 3.807 1 96.81 149 LYS B N 1
ATOM 3140 C CA . LYS B 1 149 ? -9.969 3.42 4.688 1 96.81 149 LYS B CA 1
ATOM 3141 C C . LYS B 1 149 ? -9.875 3.848 6.152 1 96.81 149 LYS B C 1
ATOM 3143 O O . LYS B 1 149 ? -10.844 3.715 6.906 1 96.81 149 LYS B O 1
ATOM 3148 N N . ILE B 1 150 ? -8.734 4.352 6.539 1 97.06 150 ILE B N 1
ATOM 3149 C CA . ILE B 1 150 ? -8.523 4.766 7.922 1 97.06 150 ILE B CA 1
ATOM 3150 C C . ILE B 1 150 ? -9.453 5.93 8.258 1 97.06 150 ILE B C 1
ATOM 3152 O O . ILE B 1 150 ? -10.148 5.902 9.273 1 97.06 150 ILE B O 1
ATOM 3156 N N . CYS B 1 151 ? -9.5 6.949 7.379 1 97.5 151 CYS B N 1
ATOM 3157 C CA . CYS B 1 151 ? -10.289 8.148 7.641 1 97.5 151 CYS B CA 1
ATOM 3158 C C . CYS B 1 151 ? -11.781 7.836 7.609 1 97.5 151 CYS B C 1
ATOM 3160 O O . CYS B 1 151 ? -12.555 8.375 8.406 1 97.5 151 CYS B O 1
ATOM 3162 N N . ARG B 1 152 ? -12.148 7 6.691 1 95.06 152 ARG B N 1
ATOM 3163 C CA . ARG B 1 152 ? -13.539 6.57 6.625 1 95.06 152 ARG B CA 1
ATOM 3164 C C . ARG B 1 152 ? -13.961 5.895 7.926 1 95.06 152 ARG B C 1
ATOM 3166 O O . ARG B 1 152 ? -15.047 6.168 8.445 1 95.06 152 ARG B O 1
ATOM 3173 N N . ASP B 1 153 ? -13.148 5.031 8.5 1 95.19 153 ASP B N 1
ATOM 3174 C CA . ASP B 1 153 ? -13.445 4.348 9.75 1 95.19 153 ASP B CA 1
ATOM 3175 C C . ASP B 1 153 ? -13.562 5.344 10.906 1 95.19 153 ASP B C 1
ATOM 3177 O O . ASP B 1 153 ? -14.477 5.246 11.727 1 95.19 153 ASP B O 1
ATOM 3181 N N . LEU B 1 154 ? -12.656 6.293 10.977 1 97 154 LEU B N 1
ATOM 3182 C CA . LEU B 1 154 ? -12.695 7.32 12.016 1 97 154 LEU B CA 1
ATOM 3183 C C . LEU B 1 154 ? -13.961 8.164 11.898 1 97 154 LEU B C 1
ATOM 3185 O O . LEU B 1 154 ? -14.586 8.5 12.906 1 97 154 LEU B O 1
ATOM 3189 N N . LEU B 1 155 ? -14.289 8.477 10.68 1 96.19 155 LEU B N 1
ATOM 3190 C CA . LEU B 1 155 ? -15.492 9.266 10.414 1 96.19 155 LEU B CA 1
ATOM 3191 C C . LEU B 1 155 ? -16.75 8.5 10.844 1 96.19 155 LEU B C 1
ATOM 3193 O O . LEU B 1 155 ? -17.625 9.062 11.508 1 96.19 155 LEU B O 1
ATOM 3197 N N . ALA B 1 156 ? -16.812 7.25 10.508 1 93.75 156 ALA B N 1
ATOM 3198 C CA . ALA B 1 156 ? -17.953 6.41 10.844 1 93.75 156 ALA B CA 1
ATOM 3199 C C . ALA B 1 156 ? -18.141 6.297 12.352 1 93.75 156 ALA B C 1
ATOM 3201 O O . ALA B 1 156 ? -19.266 6.191 12.844 1 93.75 156 ALA B O 1
ATOM 3202 N N . LYS B 1 157 ? -17.062 6.383 13.102 1 95.69 157 LYS B N 1
ATOM 3203 C CA . LYS B 1 157 ? -17.078 6.258 14.555 1 95.69 157 LYS B CA 1
ATOM 3204 C C . LYS B 1 157 ? -17.312 7.613 15.219 1 95.69 157 LYS B C 1
ATOM 3206 O O . LYS B 1 157 ? -17.359 7.711 16.453 1 95.69 157 LYS B O 1
ATOM 3211 N N . GLY B 1 158 ? -17.328 8.641 14.453 1 95.5 158 GLY B N 1
ATOM 3212 C CA . GLY B 1 158 ? -17.531 9.984 14.984 1 95.5 158 GLY B CA 1
ATOM 3213 C C . GLY B 1 158 ? -16.281 10.578 15.602 1 95.5 158 GLY B C 1
ATOM 3214 O O . GLY B 1 158 ? -16.359 11.516 16.391 1 95.5 158 GLY B O 1
ATOM 3215 N N . GLU B 1 159 ? -15.117 10.039 15.234 1 96.81 159 GLU B N 1
ATOM 3216 C CA . GLU B 1 159 ? -13.859 10.469 15.844 1 96.81 159 GLU B CA 1
ATOM 3217 C C . GLU B 1 159 ? -13.258 11.648 15.078 1 96.81 159 GLU B C 1
ATOM 3219 O O . GLU B 1 159 ? -12.344 12.312 15.57 1 96.81 159 GLU B O 1
ATOM 3224 N N . ILE B 1 160 ? -13.766 11.875 13.867 1 97.69 160 ILE B N 1
ATOM 3225 C CA . ILE B 1 160 ? -13.414 13.055 13.086 1 97.69 160 ILE B CA 1
ATOM 3226 C C . ILE B 1 160 ? -14.656 13.609 12.391 1 97.69 160 ILE B C 1
ATOM 3228 O O . ILE B 1 160 ? -15.703 12.953 12.367 1 97.69 160 ILE B O 1
ATOM 3232 N N . ALA B 1 161 ? -14.516 14.781 11.883 1 97.38 161 ALA B N 1
ATOM 3233 C CA . ALA B 1 161 ? -15.664 15.461 11.281 1 97.38 161 ALA B CA 1
ATOM 3234 C C . ALA B 1 161 ? -15.672 15.289 9.766 1 97.38 161 ALA B C 1
ATOM 3236 O O . ALA B 1 161 ? -16.734 15.117 9.156 1 97.38 161 ALA B O 1
ATOM 3237 N N . SER B 1 162 ? -14.531 15.43 9.125 1 97.25 162 SER B N 1
ATOM 3238 C CA . SER B 1 162 ? -14.359 15.289 7.68 1 97.25 162 SER B CA 1
ATOM 3239 C C . SER B 1 162 ? -12.891 15.086 7.312 1 97.25 162 SER B C 1
ATOM 3241 O O . SER B 1 162 ? -12.016 15.211 8.172 1 97.25 162 SER B O 1
ATOM 3243 N N . PHE B 1 163 ? -12.641 14.742 6.066 1 97.81 163 PHE B N 1
ATOM 3244 C CA . PHE B 1 163 ? -11.258 14.578 5.629 1 97.81 163 PHE B CA 1
ATOM 3245 C C . PHE B 1 163 ? -11.141 14.773 4.121 1 97.81 163 PHE B C 1
ATOM 3247 O O . PHE B 1 163 ? -12.141 14.695 3.402 1 97.81 163 PHE B O 1
ATOM 3254 N N . GLY B 1 164 ? -9.992 15.102 3.725 1 97.69 164 GLY B N 1
ATOM 3255 C CA . GLY B 1 164 ? -9.617 15.164 2.32 1 97.69 164 GLY B CA 1
ATOM 3256 C C . GLY B 1 164 ? -8.25 14.57 2.041 1 97.69 164 GLY B C 1
ATOM 3257 O O . GLY B 1 164 ? -7.34 14.664 2.871 1 97.69 164 GLY B O 1
ATOM 3258 N N . ILE B 1 165 ? -8.125 13.891 0.915 1 98.44 165 ILE B N 1
ATOM 3259 C CA . ILE B 1 165 ? -6.879 13.328 0.411 1 98.44 165 ILE B CA 1
ATOM 3260 C C . ILE B 1 165 ? -6.516 13.992 -0.917 1 98.44 165 ILE B C 1
ATOM 3262 O O . ILE B 1 165 ? -7.359 14.109 -1.808 1 98.44 165 ILE B O 1
ATOM 3266 N N . TYR B 1 166 ? -5.258 14.406 -1.032 1 97 166 TYR B N 1
ATOM 3267 C CA . TYR B 1 166 ? -4.824 15.211 -2.168 1 97 166 TYR B CA 1
ATOM 3268 C C . TYR B 1 166 ? -3.463 14.758 -2.674 1 97 166 TYR B C 1
ATOM 3270 O O . TYR B 1 166 ? -2.66 14.211 -1.91 1 97 166 TYR B O 1
ATOM 3278 N N . GLY B 1 167 ? -3.238 14.883 -3.99 1 97 167 GLY B N 1
ATOM 3279 C CA . GLY B 1 167 ? -1.89 14.883 -4.535 1 97 167 GLY B CA 1
ATOM 3280 C C . GLY B 1 167 ? -1.232 16.25 -4.508 1 97 167 GLY B C 1
ATOM 3281 O O . GLY B 1 167 ? -1.883 17.266 -4.773 1 97 167 GLY B O 1
ATOM 3282 N N . ARG B 1 168 ? -0.015 16.281 -4.117 1 95.75 168 ARG B N 1
ATOM 3283 C CA . ARG B 1 168 ? 0.718 17.547 -4.016 1 95.75 168 ARG B CA 1
ATOM 3284 C C . ARG B 1 168 ? 1.984 17.516 -4.863 1 95.75 168 ARG B C 1
ATOM 3286 O O . ARG B 1 168 ? 2.754 16.547 -4.801 1 95.75 168 ARG B O 1
ATOM 3293 N N . GLY B 1 169 ? 2.193 18.594 -5.645 1 94.75 169 GLY B N 1
ATOM 3294 C CA . GLY B 1 169 ? 3.383 18.688 -6.477 1 94.75 169 GLY B CA 1
ATOM 3295 C C . GLY B 1 169 ? 3.344 17.781 -7.684 1 94.75 169 GLY B C 1
ATOM 3296 O O . GLY B 1 169 ? 4.121 16.828 -7.77 1 94.75 169 GLY B O 1
ATOM 3297 N N . PRO B 1 170 ? 2.516 18.062 -8.633 1 95.81 170 PRO B N 1
ATOM 3298 C CA . PRO B 1 170 ? 2.416 17.234 -9.836 1 95.81 170 PRO B CA 1
ATOM 3299 C C . PRO B 1 170 ? 3.746 17.109 -10.57 1 95.81 170 PRO B C 1
ATOM 3301 O O . PRO B 1 170 ? 4.52 18.062 -10.633 1 95.81 170 PRO B O 1
ATOM 3304 N N . ILE B 1 171 ? 4 15.984 -11.023 1 97.25 171 ILE B N 1
ATOM 3305 C CA . ILE B 1 171 ? 5.168 15.656 -11.836 1 97.25 171 ILE B CA 1
ATOM 3306 C C . ILE B 1 171 ? 4.719 15.195 -13.219 1 97.25 171 ILE B C 1
ATOM 3308 O O . ILE B 1 171 ? 4.023 14.18 -13.352 1 97.25 171 ILE B O 1
ATOM 3312 N N . ALA B 1 172 ? 5.199 15.797 -14.242 1 96.69 172 ALA B N 1
ATOM 3313 C CA . ALA B 1 172 ? 4.625 15.625 -15.578 1 96.69 172 ALA B CA 1
ATOM 3314 C C . ALA B 1 172 ? 5.348 14.523 -16.344 1 96.69 172 ALA B C 1
ATOM 3316 O O . ALA B 1 172 ? 4.781 13.938 -17.281 1 96.69 172 ALA B O 1
ATOM 3317 N N . ASP B 1 173 ? 6.59 14.375 -16.016 1 97.88 173 ASP B N 1
ATOM 3318 C CA . ASP B 1 173 ? 7.367 13.453 -16.844 1 97.88 173 ASP B CA 1
ATOM 3319 C C . ASP B 1 173 ? 8.602 12.961 -16.094 1 97.88 173 ASP B C 1
ATOM 3321 O O . ASP B 1 173 ? 8.82 13.32 -14.93 1 97.88 173 ASP B O 1
ATOM 3325 N N . SER B 1 174 ? 9.398 12.109 -16.719 1 97.94 174 SER B N 1
ATOM 3326 C CA . SER B 1 174 ? 10.531 11.414 -16.125 1 97.94 174 SER B CA 1
ATOM 3327 C C . SER B 1 174 ? 11.742 12.336 -16 1 97.94 174 SER B C 1
ATOM 3329 O O . SER B 1 174 ? 12.758 11.953 -15.422 1 97.94 174 SER B O 1
ATOM 3331 N N . GLU B 1 175 ? 11.633 13.578 -16.516 1 97.19 175 GLU B N 1
ATOM 3332 C CA . GLU B 1 175 ? 12.758 14.5 -16.406 1 97.19 175 GLU B CA 1
ATOM 3333 C C . GLU B 1 175 ? 12.945 14.984 -14.977 1 97.19 175 GLU B C 1
ATOM 3335 O O . GLU B 1 175 ? 14.008 15.492 -14.625 1 97.19 175 GLU B O 1
ATOM 3340 N N . SER B 1 176 ? 11.891 14.852 -14.258 1 97.69 176 SER B N 1
ATOM 3341 C CA . SER B 1 176 ? 12 15.219 -12.852 1 97.69 176 SER B CA 1
ATOM 3342 C C . SER B 1 176 ? 13.133 14.453 -12.164 1 97.69 176 SER B C 1
ATOM 3344 O O . SER B 1 176 ? 13.312 13.258 -12.406 1 97.69 176 SER B O 1
ATOM 3346 N N . GLU B 1 177 ? 13.844 15.109 -11.273 1 97.44 177 GLU B N 1
ATOM 3347 C CA . GLU B 1 177 ? 14.93 14.477 -10.539 1 97.44 177 GLU B CA 1
ATOM 3348 C C . GLU B 1 177 ? 14.391 13.484 -9.508 1 97.44 177 GLU B C 1
ATOM 3350 O O . GLU B 1 177 ? 15.148 12.695 -8.945 1 97.44 177 GLU B O 1
ATOM 3355 N N . MET B 1 178 ? 13.133 13.531 -9.234 1 97.88 178 MET B N 1
ATOM 3356 C CA . MET B 1 178 ? 12.523 12.609 -8.281 1 97.88 178 MET B CA 1
ATOM 3357 C C . MET B 1 178 ? 12.352 11.227 -8.891 1 97.88 178 MET B C 1
ATOM 3359 O O . MET B 1 178 ? 12.109 10.25 -8.18 1 97.88 178 MET B O 1
ATOM 3363 N N . VAL B 1 179 ? 12.375 11.148 -10.172 1 98.5 179 VAL B N 1
ATOM 3364 C CA . VAL B 1 179 ? 12.18 9.914 -10.914 1 98.5 179 VAL B CA 1
ATOM 3365 C C . VAL B 1 179 ? 13.531 9.352 -11.344 1 98.5 179 VAL B C 1
ATOM 3367 O O . VAL B 1 179 ? 14.359 10.062 -11.914 1 98.5 179 VAL B O 1
ATOM 3370 N N . ILE B 1 180 ? 13.789 8.086 -11.062 1 98.44 180 ILE B N 1
ATOM 3371 C CA . ILE B 1 180 ? 15.07 7.453 -11.375 1 98.44 180 ILE B CA 1
ATOM 3372 C C . ILE B 1 180 ? 14.828 6.129 -12.094 1 98.44 180 ILE B C 1
ATOM 3374 O O . ILE B 1 180 ? 13.695 5.637 -12.141 1 98.44 180 ILE B O 1
ATOM 3378 N N . PRO B 1 181 ? 15.891 5.59 -12.734 1 97.88 181 PRO B N 1
ATOM 3379 C CA . PRO B 1 181 ? 15.711 4.293 -13.383 1 97.88 181 PRO B CA 1
ATOM 3380 C C . PRO B 1 181 ? 15.383 3.178 -12.391 1 97.88 181 PRO B C 1
ATOM 3382 O O . PRO B 1 181 ? 15.891 3.176 -11.273 1 97.88 181 PRO B O 1
ATOM 3385 N N . VAL B 1 182 ? 14.602 2.229 -12.82 1 96.5 182 VAL B N 1
ATOM 3386 C CA . VAL B 1 182 ? 14.117 1.168 -11.945 1 96.5 182 VAL B CA 1
ATOM 3387 C C . VAL B 1 182 ? 15.297 0.34 -11.438 1 96.5 182 VAL B C 1
ATOM 3389 O O . VAL B 1 182 ? 15.242 -0.227 -10.344 1 96.5 182 VAL B O 1
ATOM 3392 N N . ASP B 1 183 ? 16.375 0.328 -12.109 1 94.06 183 ASP B N 1
ATOM 3393 C CA . ASP B 1 183 ? 17.516 -0.512 -11.766 1 94.06 183 ASP B CA 1
ATOM 3394 C C . ASP B 1 183 ? 18.453 0.207 -10.797 1 94.06 183 ASP B C 1
ATOM 3396 O O . ASP B 1 183 ? 19.422 -0.378 -10.32 1 94.06 183 ASP B O 1
ATOM 3400 N N . ALA B 1 184 ? 18.172 1.495 -10.547 1 96.12 184 ALA B N 1
ATOM 3401 C CA . ALA B 1 184 ? 18.984 2.193 -9.555 1 96.12 184 ALA B CA 1
ATOM 3402 C C . ALA B 1 184 ? 18.969 1.454 -8.219 1 96.12 184 ALA B C 1
ATOM 3404 O O . ALA B 1 184 ? 17.953 0.865 -7.836 1 96.12 184 ALA B O 1
ATOM 3405 N N . PRO B 1 185 ? 20.078 1.531 -7.453 1 94.12 185 PRO B N 1
ATOM 3406 C CA . PRO B 1 185 ? 20.141 0.834 -6.168 1 94.12 185 PRO B CA 1
ATOM 3407 C C . PRO B 1 185 ? 19.078 1.322 -5.18 1 94.12 185 PRO B C 1
ATOM 3409 O O . PRO B 1 185 ? 18.594 2.451 -5.297 1 94.12 185 PRO B O 1
ATOM 3412 N N . PHE B 1 186 ? 18.734 0.406 -4.285 1 91.06 186 PHE B N 1
ATOM 3413 C CA . PHE B 1 186 ? 17.875 0.853 -3.201 1 91.06 186 PHE B CA 1
ATOM 3414 C C . PHE B 1 186 ? 18.547 1.955 -2.389 1 91.06 186 PHE B C 1
ATOM 3416 O O . PHE B 1 186 ? 19.766 2.047 -2.355 1 91.06 186 PHE B O 1
ATOM 3423 N N . ASP B 1 187 ? 17.734 2.805 -1.756 1 94.5 187 ASP B N 1
ATOM 3424 C CA . ASP B 1 187 ? 18.141 3.922 -0.907 1 94.5 187 ASP B CA 1
ATOM 3425 C C . ASP B 1 187 ? 18.859 4.992 -1.716 1 94.5 187 ASP B C 1
ATOM 3427 O O . ASP B 1 187 ? 19.641 5.77 -1.165 1 94.5 187 ASP B O 1
ATOM 3431 N N . SER B 1 188 ? 18.641 4.91 -3.084 1 95.94 188 SER B N 1
ATOM 3432 C CA . SER B 1 188 ? 19.125 6.004 -3.918 1 95.94 188 SER B CA 1
ATOM 3433 C C . SER B 1 188 ? 18.422 7.316 -3.576 1 95.94 188 SER B C 1
ATOM 3435 O O . SER B 1 188 ? 17.406 7.316 -2.877 1 95.94 188 SER B O 1
ATOM 3437 N N . GLN B 1 189 ? 19.016 8.391 -4.023 1 96.38 189 GLN B N 1
ATOM 3438 C CA . GLN B 1 189 ? 18.453 9.727 -3.883 1 96.38 189 GLN B CA 1
ATOM 3439 C C . GLN B 1 189 ? 18.047 10.297 -5.238 1 96.38 189 GLN B C 1
ATOM 3441 O O . GLN B 1 189 ? 17.703 9.547 -6.156 1 96.38 189 GLN B O 1
ATOM 3446 N N . LYS B 1 190 ? 17.922 11.594 -5.324 1 97.56 190 LYS B N 1
ATOM 3447 C CA . LYS B 1 190 ? 17.531 12.25 -6.566 1 97.56 190 LYS B CA 1
ATOM 3448 C C . LYS B 1 190 ? 18.438 11.844 -7.719 1 97.56 190 LYS B C 1
ATOM 3450 O O . LYS B 1 190 ? 19.609 11.484 -7.5 1 97.56 190 LYS B O 1
ATOM 3455 N N . TYR B 1 191 ? 17.938 11.953 -8.875 1 97.44 191 TYR B N 1
ATOM 3456 C CA . TYR B 1 191 ? 18.609 11.461 -10.078 1 97.44 191 TYR B CA 1
ATOM 3457 C C . TYR B 1 191 ? 19.922 12.18 -10.297 1 97.44 191 TYR B C 1
ATOM 3459 O O . TYR B 1 191 ? 20 13.406 -10.211 1 97.44 191 TYR B O 1
ATOM 3467 N N . VAL B 1 192 ? 20.938 11.414 -10.5 1 96.75 192 VAL B N 1
ATOM 3468 C CA . VAL B 1 192 ? 22.234 11.836 -11.008 1 96.75 192 VAL B CA 1
ATOM 3469 C C . VAL B 1 192 ? 22.688 10.891 -12.117 1 96.75 192 VAL B C 1
ATOM 3471 O O . VAL B 1 192 ? 22.25 9.742 -12.188 1 96.75 192 VAL B O 1
ATOM 3474 N N . GLU B 1 193 ? 23.531 11.328 -12.914 1 94.56 193 GLU B N 1
ATOM 3475 C CA . GLU B 1 193 ? 23.938 10.594 -14.109 1 94.56 193 GLU B CA 1
ATOM 3476 C C . GLU B 1 193 ? 24.531 9.234 -13.75 1 94.56 193 GLU B C 1
ATOM 3478 O O . GLU B 1 193 ? 24.406 8.281 -14.523 1 94.56 193 GLU B O 1
ATOM 3483 N N . THR B 1 194 ? 25.031 9.078 -12.562 1 96.25 194 THR B N 1
ATOM 3484 C CA . THR B 1 194 ? 25.703 7.84 -12.164 1 96.25 194 THR B CA 1
ATOM 3485 C C . THR B 1 194 ? 24.688 6.727 -11.93 1 96.25 194 THR B C 1
ATOM 3487 O O . THR B 1 194 ? 25.047 5.551 -11.859 1 96.25 194 THR B O 1
ATOM 3490 N N . LEU B 1 195 ? 23.406 7.082 -11.906 1 96.5 195 LEU B N 1
ATOM 3491 C CA . LEU B 1 195 ? 22.359 6.086 -11.703 1 96.5 195 LEU B CA 1
ATOM 3492 C C . LEU B 1 195 ? 21.984 5.418 -13.023 1 96.5 195 LEU B C 1
ATOM 3494 O O . LEU B 1 195 ? 21.156 4.5 -13.047 1 96.5 195 LEU B O 1
ATOM 3498 N N . GLY B 1 196 ? 22.609 5.887 -14.102 1 95 196 GLY B N 1
ATOM 3499 C CA . GLY B 1 196 ? 22.312 5.312 -15.406 1 95 196 GLY B CA 1
ATOM 3500 C C . GLY B 1 196 ? 21.219 6.062 -16.156 1 95 196 GLY B C 1
ATOM 3501 O O . GLY B 1 196 ? 20.594 6.957 -15.594 1 95 196 GLY B O 1
ATOM 3502 N N . PRO B 1 197 ? 21.047 5.688 -17.375 1 95.31 197 PRO B N 1
ATOM 3503 C CA . PRO B 1 197 ? 20.047 6.375 -18.172 1 95.31 197 PRO B CA 1
ATOM 3504 C C . PRO B 1 197 ? 18.609 6 -17.781 1 95.31 197 PRO B C 1
ATOM 3506 O O . PRO B 1 197 ? 18.375 4.902 -17.266 1 95.31 197 PRO B O 1
ATOM 3509 N N . LYS B 1 198 ? 17.719 6.906 -17.875 1 95.31 198 LYS B N 1
ATOM 3510 C CA . LYS B 1 198 ? 16.297 6.613 -17.688 1 95.31 198 LYS B CA 1
ATOM 3511 C C . LYS B 1 198 ? 15.484 6.996 -18.906 1 95.31 198 LYS B C 1
ATOM 3513 O O . LYS B 1 198 ? 15.82 7.949 -19.625 1 95.31 198 LYS B O 1
ATOM 3518 N N . PRO B 1 199 ? 14.477 6.234 -19.203 1 95.56 199 PRO B N 1
ATOM 3519 C CA . PRO B 1 199 ? 13.602 6.566 -20.344 1 95.56 199 PRO B CA 1
ATOM 3520 C C . PRO B 1 199 ? 12.984 7.957 -20.219 1 95.56 199 PRO B C 1
ATOM 3522 O O . PRO B 1 199 ? 12.633 8.383 -19.125 1 95.56 199 PRO B O 1
ATOM 3525 N N . ALA B 1 200 ? 12.859 8.641 -21.344 1 96.25 200 ALA B N 1
ATOM 3526 C CA . ALA B 1 200 ? 12.125 9.898 -21.406 1 96.25 200 ALA B CA 1
ATOM 3527 C C . ALA B 1 200 ? 10.648 9.656 -21.688 1 96.25 200 ALA B C 1
ATOM 3529 O O . ALA B 1 200 ? 10.273 9.305 -22.812 1 96.25 200 ALA B O 1
ATOM 3530 N N . VAL B 1 201 ? 9.914 9.797 -20.703 1 96.38 201 VAL B N 1
ATOM 3531 C CA . VAL B 1 201 ? 8.492 9.469 -20.812 1 96.38 201 VAL B CA 1
ATOM 3532 C C . VAL B 1 201 ? 7.656 10.578 -20.188 1 96.38 201 VAL B C 1
ATOM 3534 O O . VAL B 1 201 ? 7.906 10.984 -19.047 1 96.38 201 VAL B O 1
ATOM 3537 N N . GLY B 1 202 ? 6.648 11.094 -20.953 1 96.62 202 GLY B N 1
ATOM 3538 C CA . GLY B 1 202 ? 5.59 11.883 -20.328 1 96.62 202 GLY B CA 1
ATOM 3539 C C . GLY B 1 202 ? 4.559 11.039 -19.609 1 96.62 202 GLY B C 1
ATOM 3540 O O . GLY B 1 202 ? 4.164 9.984 -20.094 1 96.62 202 GLY B O 1
ATOM 3541 N N . PHE B 1 203 ? 4.141 11.5 -18.422 1 95.06 203 PHE B N 1
ATOM 3542 C CA . PHE B 1 203 ? 3.205 10.695 -17.656 1 95.06 203 PHE B CA 1
ATOM 3543 C C . PHE B 1 203 ? 1.771 10.945 -18.109 1 95.06 203 PHE B C 1
ATOM 3545 O O . PHE B 1 203 ? 1.332 12.094 -18.172 1 95.06 203 PHE B O 1
ATOM 3552 N N . GLU B 1 204 ? 1.076 9.906 -18.344 1 89.94 204 GLU B N 1
ATOM 3553 C CA . GLU B 1 204 ? -0.3 9.969 -18.828 1 89.94 204 GLU B CA 1
ATOM 3554 C C . GLU B 1 204 ? -1.295 9.891 -17.672 1 89.94 204 GLU B C 1
ATOM 3556 O O . GLU B 1 204 ? -2.508 9.961 -17.891 1 89.94 204 GLU B O 1
ATOM 3561 N N . ILE B 1 205 ? -0.773 9.703 -16.484 1 89.25 205 ILE B N 1
ATOM 3562 C CA . ILE B 1 205 ? -1.599 9.633 -15.289 1 89.25 205 ILE B CA 1
ATOM 3563 C C . ILE B 1 205 ? -1.124 10.672 -14.273 1 89.25 205 ILE B C 1
ATOM 3565 O O . ILE B 1 205 ? -0.013 11.195 -14.391 1 89.25 205 ILE B O 1
ATOM 3569 N N . PRO B 1 206 ? -2.021 10.922 -13.32 1 91.81 206 PRO B N 1
ATOM 3570 C CA . PRO B 1 206 ? -1.556 11.836 -12.273 1 91.81 206 PRO B CA 1
ATOM 3571 C C . PRO B 1 206 ? -0.404 11.258 -11.453 1 91.81 206 PRO B C 1
ATOM 3573 O O . PRO B 1 206 ? -0.502 10.141 -10.945 1 91.81 206 PRO B O 1
ATOM 3576 N N . VAL B 1 207 ? 0.671 11.93 -11.383 1 96.62 207 VAL B N 1
ATOM 3577 C CA . VAL B 1 207 ? 1.846 11.609 -10.578 1 96.62 207 VAL B CA 1
ATOM 3578 C C . VAL B 1 207 ? 2.215 12.805 -9.703 1 96.62 207 VAL B C 1
ATOM 3580 O O . VAL B 1 207 ? 2.248 13.945 -10.188 1 96.62 207 VAL B O 1
ATOM 3583 N N . PHE B 1 208 ? 2.375 12.57 -8.43 1 97.44 208 PHE B N 1
ATOM 3584 C CA . PHE B 1 208 ? 2.652 13.664 -7.512 1 97.44 208 PHE B CA 1
ATOM 3585 C C . PHE B 1 208 ? 3.898 13.375 -6.684 1 97.44 208 PHE B C 1
ATOM 3587 O O . PHE B 1 208 ? 4.367 12.234 -6.637 1 97.44 208 PHE B O 1
ATOM 3594 N N . ALA B 1 209 ? 4.441 14.375 -6.113 1 96.81 209 ALA B N 1
ATOM 3595 C CA . ALA B 1 209 ? 5.582 14.227 -5.211 1 96.81 209 ALA B CA 1
ATOM 3596 C C . ALA B 1 209 ? 5.133 13.711 -3.846 1 96.81 209 ALA B C 1
ATOM 3598 O O . ALA B 1 209 ? 5.789 12.859 -3.248 1 96.81 209 ALA B O 1
ATOM 3599 N N . GLU B 1 210 ? 3.969 14.227 -3.41 1 97 210 GLU B N 1
ATOM 3600 C CA . GLU B 1 210 ? 3.49 13.891 -2.074 1 97 210 GLU B CA 1
ATOM 3601 C C . GLU B 1 210 ? 1.99 13.609 -2.08 1 97 210 GLU B C 1
ATOM 3603 O O . GLU B 1 210 ? 1.273 14.055 -2.979 1 97 210 GLU B O 1
ATOM 3608 N N . ILE B 1 211 ? 1.614 12.812 -1.13 1 98 211 ILE B N 1
ATOM 3609 C CA . ILE B 1 211 ? 0.21 12.75 -0.743 1 98 211 ILE B CA 1
ATOM 3610 C C . ILE B 1 211 ? -0.033 13.633 0.477 1 98 211 ILE B C 1
ATOM 3612 O O . ILE B 1 211 ? 0.801 13.695 1.383 1 98 211 ILE B O 1
ATOM 3616 N N . LEU B 1 212 ? -1.079 14.375 0.452 1 96.75 212 LEU B N 1
ATOM 3617 C CA . LEU B 1 212 ? -1.522 15.25 1.533 1 96.75 212 LEU B CA 1
ATOM 3618 C C . LEU B 1 212 ? -2.881 14.812 2.066 1 96.75 212 LEU B C 1
ATOM 3620 O O . LEU B 1 212 ? -3.807 14.562 1.289 1 96.75 212 LEU B O 1
ATOM 3624 N N . VAL B 1 213 ? -2.965 14.609 3.377 1 97.88 213 VAL B N 1
ATOM 3625 C CA . VAL B 1 213 ? -4.223 14.258 4.023 1 97.88 213 VAL B CA 1
ATOM 3626 C C . VAL B 1 213 ? -4.582 15.312 5.07 1 97.88 213 VAL B C 1
ATOM 3628 O O . VAL B 1 213 ? -3.77 15.633 5.941 1 97.88 213 VAL B O 1
ATOM 3631 N N . ASP B 1 214 ? -5.707 15.883 4.922 1 96.88 214 ASP B N 1
ATOM 3632 C CA . ASP B 1 214 ? -6.242 16.844 5.875 1 96.88 214 ASP B CA 1
ATOM 3633 C C . ASP B 1 214 ? -7.477 16.297 6.586 1 96.88 214 ASP B C 1
ATOM 3635 O O . ASP B 1 214 ? -8.461 15.922 5.941 1 96.88 214 ASP B O 1
ATOM 3639 N N . ILE B 1 215 ? -7.41 16.25 7.902 1 97.81 215 ILE B N 1
ATOM 3640 C CA . ILE B 1 215 ? -8.492 15.695 8.711 1 97.81 215 ILE B CA 1
ATOM 3641 C C . ILE B 1 215 ? -9.047 16.766 9.641 1 97.81 215 ILE B C 1
ATOM 3643 O O . ILE B 1 215 ? -8.352 17.25 10.531 1 97.81 215 ILE B O 1
ATOM 3647 N N . ALA B 1 216 ? -10.258 17.141 9.422 1 97.25 216 ALA B N 1
ATOM 3648 C CA . ALA B 1 216 ? -10.953 18.016 10.359 1 97.25 216 ALA B CA 1
ATOM 3649 C C . ALA B 1 216 ? -11.531 17.234 11.531 1 97.25 216 ALA B C 1
ATOM 3651 O O . ALA B 1 216 ? -12.258 16.266 11.336 1 97.25 216 ALA B O 1
ATOM 3652 N N . VAL B 1 217 ? -11.25 17.625 12.734 1 95.38 217 VAL B N 1
ATOM 3653 C CA . VAL B 1 217 ? -11.672 16.891 13.922 1 95.38 217 VAL B CA 1
ATOM 3654 C C . VAL B 1 217 ? -13.008 17.438 14.422 1 95.38 217 VAL B C 1
ATOM 3656 O O . VAL B 1 217 ? -13.828 16.688 14.945 1 95.38 217 VAL B O 1
ATOM 3659 N N . VAL B 1 218 ? -13.195 18.672 14.32 1 87.44 218 VAL B N 1
ATOM 3660 C CA . VAL B 1 218 ? -14.422 19.281 14.812 1 87.44 218 VAL B CA 1
ATOM 3661 C C . VAL B 1 218 ? -15.203 19.891 13.656 1 87.44 218 VAL B C 1
ATOM 3663 O O . VAL B 1 218 ? -14.617 20.281 12.641 1 87.44 218 VAL B O 1
ATOM 3666 N N . ARG B 1 219 ? -16.438 19.922 13.953 1 79.31 219 ARG B N 1
ATOM 3667 C CA . ARG B 1 219 ? -17.328 20.562 12.984 1 79.31 219 ARG B CA 1
ATOM 3668 C C . ARG B 1 219 ? -17.578 22.016 13.375 1 79.31 219 ARG B C 1
ATOM 3670 O O . ARG B 1 219 ? -17.531 22.375 14.555 1 79.31 219 ARG B O 1
ATOM 3677 N N . GLY B 1 220 ? -17.766 22.875 12.445 1 82.25 220 GLY B N 1
ATOM 3678 C CA . GLY B 1 220 ? -18.156 24.25 12.68 1 82.25 220 GLY B CA 1
ATOM 3679 C C . GLY B 1 220 ? -17.578 25.219 11.664 1 82.25 220 GLY B C 1
ATOM 3680 O O . GLY B 1 220 ? -16.406 25.094 11.273 1 82.25 220 GLY B O 1
ATOM 3681 N N . ALA B 1 221 ? -18.344 26.125 11.305 1 82 221 ALA B N 1
ATOM 3682 C CA . ALA B 1 221 ? -17.969 27.078 10.266 1 82 221 ALA B CA 1
ATOM 3683 C C . ALA B 1 221 ? -16.719 27.844 10.672 1 82 221 ALA B C 1
ATOM 3685 O O . ALA B 1 221 ? -15.805 28.047 9.859 1 82 221 ALA B O 1
ATOM 3686 N N . GLU B 1 222 ? -16.688 28.203 11.883 1 82.12 222 GLU B N 1
ATOM 3687 C CA . GLU B 1 222 ? -15.547 29 12.352 1 82.12 222 GLU B CA 1
ATOM 3688 C C . GLU B 1 222 ? -14.273 28.156 12.391 1 82.12 222 GLU B C 1
ATOM 3690 O O . GLU B 1 222 ? -13.211 28.625 11.961 1 82.12 222 GLU B O 1
ATOM 3695 N N . SER B 1 223 ? -14.406 26.984 12.883 1 86.06 223 SER B N 1
ATOM 3696 C CA . SER B 1 223 ? -13.25 26.094 12.93 1 86.06 223 SER B CA 1
ATOM 3697 C C . SER B 1 223 ? -12.734 25.781 11.531 1 86.06 223 SER B C 1
ATOM 3699 O O . SER B 1 223 ? -11.523 25.75 11.305 1 86.06 223 SER B O 1
ATOM 3701 N N . ASP B 1 224 ? -13.656 25.641 10.625 1 89.75 224 ASP B N 1
ATOM 3702 C CA . ASP B 1 224 ? -13.297 25.344 9.242 1 89.75 224 ASP B CA 1
ATOM 3703 C C . ASP B 1 224 ? -12.578 26.531 8.602 1 89.75 224 ASP B C 1
ATOM 3705 O O . ASP B 1 224 ? -11.578 26.344 7.902 1 89.75 224 ASP B O 1
ATOM 3709 N N . ALA B 1 225 ? -13.094 27.688 8.859 1 90.5 225 ALA B N 1
ATOM 3710 C CA . ALA B 1 225 ? -12.484 28.891 8.312 1 90.5 225 ALA B CA 1
ATOM 3711 C C . ALA B 1 225 ? -11.062 29.078 8.836 1 90.5 225 ALA B C 1
ATOM 3713 O O . ALA B 1 225 ? -10.148 29.391 8.07 1 90.5 225 ALA B O 1
ATOM 3714 N N . ASN B 1 226 ? -10.867 28.906 10.109 1 89 226 ASN B N 1
ATOM 3715 C CA . ASN B 1 226 ? -9.555 29.047 10.727 1 89 226 ASN B CA 1
ATOM 3716 C C . ASN B 1 226 ? -8.57 28 10.195 1 89 226 ASN B C 1
ATOM 3718 O O . ASN B 1 226 ? -7.426 28.328 9.883 1 89 226 ASN B O 1
ATOM 3722 N N . ARG B 1 227 ? -9.039 26.812 10.117 1 90.75 227 ARG B N 1
ATOM 3723 C CA . ARG B 1 227 ? -8.234 25.719 9.57 1 90.75 227 ARG B CA 1
ATOM 3724 C C . ARG B 1 227 ? -7.77 26.047 8.148 1 90.75 227 ARG B C 1
ATOM 3726 O O . ARG B 1 227 ? -6.578 25.969 7.848 1 90.75 227 ARG B O 1
ATOM 3733 N N . ARG B 1 228 ? -8.664 26.5 7.316 1 91 228 ARG B N 1
ATOM 3734 C CA . ARG B 1 228 ? -8.352 26.797 5.922 1 91 228 ARG B CA 1
ATOM 3735 C C . ARG B 1 228 ? -7.383 27.969 5.812 1 91 228 ARG B C 1
ATOM 3737 O O . ARG B 1 228 ? -6.488 27.969 4.965 1 91 228 ARG B O 1
ATOM 3744 N N . ALA B 1 229 ? -7.539 28.922 6.68 1 88.94 229 ALA B N 1
ATOM 3745 C CA . ALA B 1 229 ? -6.633 30.062 6.688 1 88.94 229 ALA B CA 1
ATOM 3746 C C . ALA B 1 229 ? -5.211 29.641 7.039 1 88.94 229 ALA B C 1
ATOM 3748 O O . ALA B 1 229 ? -4.25 30.094 6.418 1 88.94 229 ALA B O 1
ATOM 3749 N N . LEU B 1 230 ? -5.082 28.781 7.961 1 88.75 230 LEU B N 1
ATOM 3750 C CA . LEU B 1 230 ? -3.773 28.281 8.367 1 88.75 230 LEU B CA 1
ATOM 3751 C C . LEU B 1 230 ? -3.154 27.422 7.273 1 88.75 230 LEU B C 1
ATOM 3753 O O . LEU B 1 230 ? -1.966 27.562 6.969 1 88.75 230 LEU B O 1
ATOM 3757 N N . LEU B 1 231 ? -3.961 26.578 6.66 1 89.12 231 LEU B N 1
ATOM 3758 C CA . LEU B 1 231 ? -3.48 25.672 5.629 1 89.12 231 LEU B CA 1
ATOM 3759 C C . LEU B 1 231 ? -3.027 26.438 4.391 1 89.12 231 LEU B C 1
ATOM 3761 O O . LEU B 1 231 ? -2.078 26.031 3.717 1 89.12 231 LEU B O 1
ATOM 3765 N N . ARG B 1 232 ? -3.658 27.531 4.105 1 86.94 232 ARG B N 1
ATOM 3766 C CA . ARG B 1 232 ? -3.25 28.375 2.988 1 86.94 232 ARG B CA 1
ATOM 3767 C C . ARG B 1 232 ? -1.825 28.891 3.18 1 86.94 232 ARG B C 1
ATOM 3769 O O . ARG B 1 232 ? -1.069 29.016 2.213 1 86.94 232 ARG B O 1
ATOM 3776 N N . ARG B 1 233 ? -1.517 29.062 4.402 1 83.94 233 ARG B N 1
ATOM 3777 C CA . ARG B 1 233 ? -0.189 29.578 4.707 1 83.94 233 ARG B CA 1
ATOM 3778 C C . ARG B 1 233 ? 0.841 28.453 4.77 1 83.94 233 ARG B C 1
ATOM 3780 O O . ARG B 1 233 ? 2.008 28.656 4.426 1 83.94 233 ARG B O 1
ATOM 3787 N N . LEU B 1 234 ? 0.44 27.281 5.227 1 79.25 234 LEU B N 1
ATOM 3788 C CA . LEU B 1 234 ? 1.335 26.141 5.395 1 79.25 234 LEU B CA 1
ATOM 3789 C C . LEU B 1 234 ? 1.703 25.531 4.043 1 79.25 234 LEU B C 1
ATOM 3791 O O . LEU B 1 234 ? 2.836 25.094 3.846 1 79.25 234 LEU B O 1
ATOM 3795 N N . ASP B 1 235 ? 0.842 25.188 3.164 1 69.56 235 ASP B N 1
ATOM 3796 C CA . ASP B 1 235 ? 1.096 24.422 1.953 1 69.56 235 ASP B CA 1
ATOM 3797 C C . ASP B 1 235 ? 1.457 25.328 0.784 1 69.56 235 ASP B C 1
ATOM 3799 O O . ASP B 1 235 ? 1.685 24.859 -0.332 1 69.56 235 ASP B O 1
ATOM 3803 N N . MET B 1 236 ? 2.09 26.469 1.202 1 57.72 236 MET B N 1
ATOM 3804 C CA . MET B 1 236 ? 2.967 27.453 0.569 1 57.72 236 MET B CA 1
ATOM 3805 C C . MET B 1 236 ? 2.9 27.344 -0.951 1 57.72 236 MET B C 1
ATOM 3807 O O . MET B 1 236 ? 3.92 27.469 -1.632 1 57.72 236 MET B O 1
ATOM 3811 N N . LYS B 1 237 ? 2.102 27 -1.674 1 64 237 LYS B N 1
ATOM 3812 C CA . LYS B 1 237 ? 2.291 27.375 -3.072 1 64 237 LYS B CA 1
ATOM 3813 C C . LYS B 1 237 ? 2.371 26.141 -3.965 1 64 237 LYS B C 1
ATOM 3815 O O . LYS B 1 237 ? 2.412 26.25 -5.191 1 64 237 LYS B O 1
ATOM 3820 N N . LEU B 1 238 ? 2.588 24.922 -3.338 1 77.88 238 LEU B N 1
ATOM 3821 C CA . LEU B 1 238 ? 2.578 23.844 -4.316 1 77.88 238 LEU B CA 1
ATOM 3822 C C . LEU B 1 238 ? 1.15 23.484 -4.711 1 77.88 238 LEU B C 1
ATOM 3824 O O . LEU B 1 238 ? 0.25 23.469 -3.867 1 77.88 238 LEU B O 1
ATOM 3828 N N . PRO B 1 239 ? 1.025 23.25 -5.914 1 88.69 239 PRO B N 1
ATOM 3829 C CA . PRO B 1 239 ? -0.307 22.859 -6.383 1 88.69 239 PRO B CA 1
ATOM 3830 C C . PRO B 1 239 ? -0.804 21.562 -5.742 1 88.69 239 PRO B C 1
ATOM 3832 O O . PRO B 1 239 ? -0.018 20.641 -5.523 1 88.69 239 PRO B O 1
ATOM 3835 N N . VAL B 1 240 ? -2.006 21.625 -5.312 1 92.88 240 VAL B N 1
ATOM 3836 C CA . VAL B 1 240 ? -2.67 20.484 -4.695 1 92.88 240 VAL B CA 1
ATOM 3837 C C . VAL B 1 240 ? -3.863 20.062 -5.547 1 92.88 240 VAL B C 1
ATOM 3839 O O . VAL B 1 240 ? -4.621 20.906 -6.027 1 92.88 240 VAL B O 1
ATOM 3842 N N . VAL B 1 241 ? -3.957 18.781 -5.828 1 94.56 241 VAL B N 1
ATOM 3843 C CA . VAL B 1 241 ? -5.043 18.234 -6.633 1 94.56 241 VAL B CA 1
ATOM 3844 C C . VAL B 1 241 ? -5.879 17.281 -5.785 1 94.56 241 VAL B C 1
ATOM 3846 O O . VAL B 1 241 ? -5.344 16.344 -5.191 1 94.56 241 VAL B O 1
ATOM 3849 N N . PRO B 1 242 ? -7.203 17.516 -5.703 1 95.62 242 PRO B N 1
ATOM 3850 C CA . PRO B 1 242 ? -8.039 16.625 -4.895 1 95.62 242 PRO B CA 1
ATOM 3851 C C . PRO B 1 242 ? -8.117 15.203 -5.461 1 95.62 242 PRO B C 1
ATOM 3853 O O . PRO B 1 242 ? -8.25 15.023 -6.672 1 95.62 242 PRO B O 1
ATOM 3856 N N . ILE B 1 243 ? -7.938 14.234 -4.613 1 97.5 243 ILE B N 1
ATOM 3857 C CA . ILE B 1 243 ? -8.227 12.844 -4.934 1 97.5 243 ILE B CA 1
ATOM 3858 C C . ILE B 1 243 ? -9.633 12.484 -4.453 1 97.5 243 ILE B C 1
ATOM 3860 O O . ILE B 1 243 ? -10.477 12.055 -5.242 1 97.5 243 ILE B O 1
ATOM 3864 N N . ILE B 1 244 ? -9.883 12.789 -3.178 1 97.56 244 ILE B N 1
ATOM 3865 C CA . ILE B 1 244 ? -11.211 12.555 -2.621 1 97.56 244 ILE B CA 1
ATOM 3866 C C . ILE B 1 244 ? -11.422 13.438 -1.397 1 97.56 244 ILE B C 1
ATOM 3868 O O . ILE B 1 244 ? -10.484 13.688 -0.634 1 97.56 244 ILE B O 1
ATOM 3872 N N . GLU B 1 245 ? -12.641 13.883 -1.206 1 96.81 245 GLU B N 1
ATOM 3873 C CA . GLU B 1 245 ? -13.094 14.633 -0.035 1 96.81 245 GLU B CA 1
ATOM 3874 C C . GLU B 1 245 ? -14.391 14.047 0.52 1 96.81 245 GLU B C 1
ATOM 3876 O O . GLU B 1 245 ? -15.297 13.703 -0.241 1 96.81 245 GLU B O 1
ATOM 3881 N N . SER B 1 246 ? -14.406 13.844 1.783 1 95.88 246 SER B N 1
ATOM 3882 C CA . SER B 1 246 ? -15.68 13.477 2.398 1 95.88 246 SER B CA 1
ATOM 3883 C C . SER B 1 246 ? -16.672 14.625 2.342 1 95.88 246 SER B C 1
ATOM 3885 O O . SER B 1 246 ? -16.297 15.773 2.08 1 95.88 246 SER B O 1
ATOM 3887 N N . ALA B 1 247 ? -17.875 14.258 2.58 1 91.75 247 ALA B N 1
ATOM 3888 C CA . ALA B 1 247 ? -18.938 15.266 2.549 1 91.75 247 ALA B CA 1
ATOM 3889 C C . ALA B 1 247 ? -18.641 16.406 3.527 1 91.75 247 ALA B C 1
ATOM 3891 O O . ALA B 1 247 ? -18.312 16.156 4.691 1 91.75 247 ALA B O 1
ATOM 3892 N N . GLY B 1 248 ? -18.641 17.625 3.041 1 90.25 248 GLY B N 1
ATOM 3893 C CA . GLY B 1 248 ? -18.5 18.797 3.885 1 90.25 248 GLY B CA 1
ATOM 3894 C C . GLY B 1 248 ? -17.062 19.25 4.051 1 90.25 248 GLY B C 1
ATOM 3895 O O . GLY B 1 248 ? -16.781 20.297 4.648 1 90.25 248 GLY B O 1
ATOM 3896 N N . HIS B 1 249 ? -16.141 18.422 3.51 1 94.06 249 HIS B N 1
ATOM 3897 C CA . HIS B 1 249 ? -14.734 18.812 3.619 1 94.06 249 HIS B CA 1
ATOM 3898 C C . HIS B 1 249 ? -14.359 19.812 2.529 1 94.06 249 HIS B C 1
ATOM 3900 O O . HIS B 1 249 ? -14.766 19.656 1.377 1 94.06 249 HIS B O 1
ATOM 3906 N N . CYS B 1 250 ? -13.547 20.828 2.908 1 88.06 250 CYS B N 1
ATOM 3907 C CA . CYS B 1 250 ? -13.133 21.844 1.945 1 88.06 250 CYS B CA 1
ATOM 3908 C C . CYS B 1 250 ? -11.656 22.172 2.102 1 88.06 250 CYS B C 1
ATOM 3910 O O . CYS B 1 250 ? -11.227 22.609 3.17 1 88.06 250 CYS B O 1
ATOM 3912 N N . TRP B 1 251 ? -10.945 21.953 1.104 1 88.88 251 TRP B N 1
ATOM 3913 C CA . TRP B 1 251 ? -9.562 22.406 1.052 1 88.88 251 TRP B CA 1
ATOM 3914 C C . TRP B 1 251 ? -9.492 23.906 0.742 1 88.88 251 TRP B C 1
ATOM 3916 O O . TRP B 1 251 ? -10.367 24.438 0.052 1 88.88 251 TRP B O 1
ATOM 3926 N N . PRO B 1 252 ? -8.461 24.625 1.185 1 84.69 252 PRO B N 1
ATOM 3927 C CA . PRO B 1 252 ? -8.406 26.062 0.898 1 84.69 252 PRO B CA 1
ATOM 3928 C C . PRO B 1 252 ? -8.383 26.359 -0.599 1 84.69 252 PRO B C 1
ATOM 3930 O O . PRO B 1 252 ? -7.785 25.609 -1.375 1 84.69 252 PRO B O 1
#

Radius of gyration: 24.66 Å; Cα contacts (8 Å, |Δi|>4): 1047; chains: 2; bounding box: 55×78×58 Å

Organism: Novosphingobium aromaticivorans (strain ATCC 700278 / DSM 12444 / CCUG 56034 / CIP 105152 / NBRC 16084 / F199) (NCBI:txid279238)

Sequence (504 aa):
MNEFADLFLPDAEGATSPDYYDFGCSSGGNLAFIAGFLPELKGVGIDINEAKVALAQNRGQEAIVRDILKMPESKQVDFVTMAHFLEHLLSTQAAGMFLRKAARIARSFVHVRQPWFDADGYLLSKGLKFYWSDWRGHRNAMTSLDFHKICRDLLAKGEIASFGIYGRGPIADSESEMVIPVDAPFDSQKYVETLGPKPAVGFEIPVFAEILVDIAVVRGAESDANRRALLRRLDMKLPVVPIIESAGHCWPMNEFADLFLPDAEGATSPDYYDFGCSSGGNLAFIAGFLPELKGVGIDINEAKVALAQNRGQEAIVRDILKMPESKQVDFVTMAHFLEHLLSTQAAGMFLRKAARIARSFVHVRQPWFDADGYLLSKGLKFYWSDWRGHRNAMTSLDFHKICRDLLAKGEIASFGIYGRGPIADSESEMVIPVDAPFDSQKYVETLGPKPAVGFEIPVFAEILVDIAVVRGAESDANRRALLRRLDMKLPVVPIIESAGHCWP

Nearest PDB structures (foldseek):
  9fce-assembly1_A  TM=6.889E-01  e=6.903E-08  Streptomyces sp.
  9fce-assembly2_B  TM=6.809E-01  e=2.396E-07  Streptomyces sp.
  5je3-assembly2_B  TM=5.699E-01  e=1.634E-08  Burkholderia glumae
  3cc8-assembly1_A-2  TM=5.659E-01  e=6.833E-07  Bacillus cereus ATCC 10987
  3llv-assembly1_A  TM=5.312E-01  e=9.196E-04  Archaeoglobus fulgidus DSM 4304

Foldseek 3Di:
DCVCQLPPPPPPVPDPQFQEEEEQCFLPVLVVQLCVLCVVGAYEYEAQDPVRQVNNVVVVHHYDHDDLLPHDLVSAHQAYEYEAGLLQDQELVVVLSNVLSRLSRHPWKYKYKHFADPCQVVQVVQQKGFLQNQAPRRNHNDHPVSVCVSQVVCVVVLQFPKKFKKAWAWDFWCPFQRMAGNPFDGNDDGDDCVSDDGDTDTDPDTDGGMMMMMTTRDDDPVSLVVVQVSVVSNSPDIDIGTPDIDPPDDHD/DCVCLLPPPPPPVPDPQFQEEEEQCFLPVLVVLLCVLVVVGAYEYEAQDPVRQVNNVVVVHHYDHDDLLPHDLVSAHQAYEYEAGLLQDQELVVVLSNVLSRLSRHPWKYKYKHFADPCQVVQVVQQKGFLQNQAPRRNHNDHPVSVCVSQVVCVVVLQFPKKFKKAWAWDFWCPFQRMAGNPFDGNDDGDDCVSDDGDTDTDPDTDGGMMMMMTTRDDDPVSLVVVQVSVCSNSPDIDIGTPDIDPPDDHD

InterPro domains:
  IPR029063 S-adenosyl-L-methionine-dependent methyltransferase superfamily [G3DSA:3.40.50.150] (16-163)
  IPR029063 S-adenosyl-L-methionine-dependent methyltransferase superfamily [SSF53335] (14-136)
  IPR041698 Methyltransferase domain 25 [PF13649] (22-106)